Protein AF-A0A9D4B6S2-F1 (afdb_monomer_lite)

Organism: NCBI:txid74926

Radius of gyration: 37.37 Å; chains: 1; bounding box: 109×89×122 Å

Sequence (544 aa):
MQHHEAIVDVCVSFGFLEINGIESVPSNPCLALPSALLPACKPGSSASHSPSSLQILLPRRASCSQVSPHGRGPSKCLAHPIMGGGAVDTRHRSGDKRASRGLVSPHGRGPSKSLVNPIVVGGGGDTQTTVGRSRRPIPLPVSYDIPFGGGPSGSPARARLRAPRRVRRSALARGAGAGSAAPWRGAHGRVPTPSAGSQPPMAGIVPRAHSPGTDVFATPHSFFVVRSDVGCFLQASECHSPEAVEIRGLHPACRGGEHYVGDAAGSSICILRGDTFHRTTDLGAAPSPDALPLHPTCRGGDHYASWGGRFSVIFLARGVVLSVADLTTGAEAEEMPLEPASCHGLYYYARDATHLAFLGVDEQRGLYSQVFSSSGHQEVLPVHTDVASFLPGGLSLVHRGTFGAWECIKLIQNETDGPLPGSHEITRKVGRVEEKLANWTFSTTGSPAPADLSVALLQAQFSLPPAYGGLGLRTEQEEWEAVAEEGEELRIILQPRQKLYWWQYHLGLGNQPILFCRCLKVTRSPASPDNLPLPWSDSGDAGV

pLDDT: mean 70.81, std 30.26, range [23.72, 98.56]

Structure (mmCIF, N/CA/C/O backbone):
data_AF-A0A9D4B6S2-F1
#
_entry.id   AF-A0A9D4B6S2-F1
#
loop_
_atom_site.group_PDB
_atom_site.id
_atom_site.type_symbol
_atom_site.label_atom_id
_atom_site.label_alt_id
_atom_site.label_comp_id
_atom_site.label_asym_id
_atom_site.label_entity_id
_atom_site.label_seq_id
_atom_site.pdbx_PDB_ins_code
_atom_site.Cartn_x
_atom_site.Cartn_y
_atom_site.Cartn_z
_atom_site.occupancy
_atom_site.B_iso_or_equiv
_atom_site.auth_seq_id
_atom_site.auth_comp_id
_atom_site.auth_asym_id
_atom_site.auth_atom_id
_atom_site.pdbx_PDB_model_num
ATOM 1 N N . MET A 1 1 ? -44.907 -29.647 55.719 1.00 37.84 1 MET A N 1
ATOM 2 C CA . MET A 1 1 ? -45.233 -28.470 54.889 1.00 37.84 1 MET A CA 1
ATOM 3 C C . MET A 1 1 ? -44.452 -28.594 53.597 1.00 37.84 1 MET A C 1
ATOM 5 O O . MET A 1 1 ? -43.231 -28.578 53.651 1.00 37.84 1 MET A O 1
ATOM 9 N N . GLN A 1 2 ? -45.142 -28.820 52.482 1.00 32.69 2 GLN A N 1
ATOM 10 C CA . GLN A 1 2 ? -44.547 -28.766 51.147 1.00 32.69 2 GLN A CA 1
ATOM 11 C C . GLN A 1 2 ? -44.667 -27.330 50.638 1.00 32.69 2 GLN A C 1
ATOM 13 O O . GLN A 1 2 ? -45.738 -26.743 50.756 1.00 32.69 2 GLN A O 1
ATOM 18 N N . HIS A 1 3 ? -43.610 -26.805 50.029 1.00 33.19 3 HIS A N 1
ATOM 19 C CA . HIS A 1 3 ? -43.733 -25.743 49.039 1.00 33.19 3 HIS A CA 1
ATOM 20 C C . HIS A 1 3 ? -43.063 -26.237 47.762 1.00 33.19 3 HIS A C 1
ATOM 22 O O . HIS A 1 3 ? -41.887 -26.592 47.768 1.00 33.19 3 HIS A O 1
ATOM 28 N N . HIS A 1 4 ? -43.854 -26.326 46.694 1.00 29.25 4 HIS A N 1
ATOM 29 C CA . HIS A 1 4 ? -43.346 -26.496 45.341 1.00 29.25 4 HIS A CA 1
ATOM 30 C C . HIS A 1 4 ? -42.762 -25.159 44.880 1.00 29.25 4 HIS A C 1
ATOM 32 O O . HIS A 1 4 ? -43.460 -24.148 44.941 1.00 29.25 4 HIS A O 1
ATOM 38 N N . GLU A 1 5 ? -41.539 -25.167 44.357 1.00 28.03 5 GLU A N 1
ATOM 39 C CA . GLU A 1 5 ? -41.100 -24.131 43.423 1.00 28.03 5 GLU A CA 1
ATOM 40 C C . GLU A 1 5 ? -41.377 -24.618 41.999 1.00 28.03 5 GLU A C 1
ATOM 42 O O . GLU A 1 5 ? -41.060 -25.753 41.638 1.00 28.03 5 GLU A O 1
ATOM 47 N N . ALA A 1 6 ? -42.035 -23.770 41.212 1.00 29.30 6 ALA A N 1
ATOM 48 C CA . ALA A 1 6 ? -42.334 -24.038 39.816 1.00 29.30 6 ALA A CA 1
ATOM 49 C C . ALA A 1 6 ? -41.192 -23.524 38.933 1.00 29.30 6 ALA A C 1
ATOM 51 O O . ALA A 1 6 ? -40.732 -22.394 39.096 1.00 29.30 6 ALA A O 1
ATOM 52 N N . ILE A 1 7 ? -40.777 -24.340 37.966 1.00 25.59 7 ILE A N 1
ATOM 53 C CA . ILE A 1 7 ? -39.924 -23.893 36.864 1.00 25.59 7 ILE A CA 1
ATOM 54 C C . ILE A 1 7 ? -40.789 -23.017 35.952 1.00 25.59 7 ILE A C 1
ATOM 56 O O . ILE A 1 7 ? -41.864 -23.443 35.530 1.00 25.59 7 ILE A O 1
ATOM 60 N N . VAL A 1 8 ? -40.326 -21.802 35.659 1.00 26.19 8 VAL A N 1
ATOM 61 C CA . VAL A 1 8 ? -40.951 -20.904 34.681 1.00 26.19 8 VAL A CA 1
ATOM 62 C C . VAL A 1 8 ? -40.015 -20.783 33.486 1.00 26.19 8 VAL A C 1
ATOM 64 O O . VAL A 1 8 ? -38.975 -20.131 33.575 1.00 26.19 8 VAL A O 1
ATOM 67 N N . ASP A 1 9 ? -40.398 -21.400 32.369 1.00 23.72 9 ASP A N 1
ATOM 68 C CA . ASP A 1 9 ? -39.806 -21.103 31.066 1.00 23.72 9 ASP A CA 1
ATOM 69 C C . ASP A 1 9 ? -40.149 -19.665 30.658 1.00 23.72 9 ASP A C 1
ATOM 71 O O . ASP A 1 9 ? -41.306 -19.242 30.724 1.00 23.72 9 ASP A O 1
ATOM 75 N N . VAL A 1 10 ? -39.149 -18.914 30.196 1.00 24.95 10 VAL A N 1
ATOM 76 C CA . VAL A 1 10 ? -39.343 -17.570 29.636 1.00 24.95 10 VAL A CA 1
ATOM 77 C C . VAL A 1 10 ? -39.124 -17.628 28.129 1.00 24.95 10 VAL A C 1
ATOM 79 O O . VAL A 1 10 ? -37.996 -17.572 27.643 1.00 24.95 10 VAL A O 1
ATOM 82 N N . CYS A 1 11 ? -40.219 -17.714 27.373 1.00 24.47 11 CYS A N 1
ATOM 83 C CA . CYS A 1 11 ? -40.186 -17.522 25.927 1.00 24.47 11 CYS A CA 1
ATOM 84 C C . CYS A 1 11 ? -39.924 -16.049 25.583 1.00 24.47 11 CYS A C 1
ATOM 86 O O . CYS A 1 11 ? -40.685 -15.163 25.979 1.00 24.47 11 CYS A O 1
ATOM 88 N N . VAL A 1 12 ? -38.909 -15.789 24.757 1.00 25.97 12 VAL A N 1
ATOM 89 C CA . VAL A 1 12 ? -38.749 -14.489 24.091 1.00 25.97 12 VAL A CA 1
ATOM 90 C C . VAL A 1 12 ? -39.868 -14.339 23.060 1.00 25.97 12 VAL A C 1
ATOM 92 O O . VAL A 1 12 ? -39.903 -15.059 22.065 1.00 25.97 12 VAL A O 1
ATOM 95 N N . SER A 1 13 ? -40.791 -13.409 23.305 1.00 24.97 13 SER A N 1
ATOM 96 C CA . SER A 1 13 ? -41.918 -13.122 22.411 1.00 24.97 13 SER A CA 1
ATOM 97 C C . SER A 1 13 ? -41.713 -11.777 21.719 1.00 24.97 13 SER A C 1
ATOM 99 O O . SER A 1 13 ? -41.699 -10.739 22.378 1.00 24.97 13 SER A O 1
ATOM 101 N N . PHE A 1 14 ? -41.597 -11.780 20.389 1.00 27.41 14 PHE A N 1
ATOM 102 C CA . PHE A 1 14 ? -41.675 -10.558 19.586 1.00 27.41 14 PHE A CA 1
ATOM 103 C C . PHE A 1 14 ? -43.145 -10.207 19.334 1.00 27.41 14 PHE A C 1
ATOM 105 O O . PHE A 1 14 ? -43.805 -10.824 18.500 1.00 27.41 14 PHE A O 1
ATOM 112 N N . GLY A 1 15 ? -43.659 -9.214 20.060 1.00 24.38 15 GLY A N 1
ATOM 113 C CA . GLY A 1 15 ? -44.971 -8.626 19.794 1.00 24.38 15 GLY A CA 1
ATOM 114 C C . GLY A 1 15 ? -44.867 -7.498 18.770 1.00 24.38 15 GLY A C 1
ATOM 115 O O . GLY A 1 15 ? -44.284 -6.457 19.068 1.00 24.38 15 GLY A O 1
ATOM 116 N N . PHE A 1 16 ? -45.453 -7.682 17.586 1.00 27.98 16 PHE A N 1
ATOM 117 C CA . PHE A 1 16 ? -45.746 -6.567 16.682 1.00 27.98 16 PHE A CA 1
ATOM 118 C C . PHE A 1 16 ? -46.908 -5.743 17.245 1.00 27.98 16 PHE A C 1
ATOM 120 O O . PHE A 1 16 ? -47.916 -6.303 17.677 1.00 27.98 16 PHE A O 1
ATOM 127 N N . LEU A 1 17 ? -46.777 -4.416 17.216 1.00 25.72 17 LEU A N 1
ATOM 128 C CA . LEU A 1 17 ? -47.849 -3.498 17.587 1.00 25.72 17 LEU A CA 1
ATOM 129 C C . LEU A 1 17 ? -48.613 -3.081 16.320 1.00 25.72 17 LEU A C 1
ATOM 131 O O . LEU A 1 17 ? -48.134 -2.243 15.556 1.00 25.72 17 LEU A O 1
ATOM 135 N N . GLU A 1 18 ? -49.793 -3.656 16.087 1.00 27.17 18 GLU A N 1
ATOM 136 C CA . GLU A 1 18 ? -50.758 -3.072 15.148 1.00 27.17 18 GLU A CA 1
ATOM 137 C C . GLU A 1 18 ? -51.434 -1.855 15.793 1.00 27.17 18 GLU A C 1
ATOM 139 O O . GLU A 1 18 ? -51.903 -1.921 16.930 1.00 27.17 18 GLU A O 1
ATOM 144 N N . ILE A 1 19 ? -51.534 -0.755 15.046 1.00 31.78 19 ILE A N 1
ATOM 145 C CA . ILE A 1 19 ? -52.392 0.387 15.378 1.00 31.78 19 ILE A CA 1
ATOM 146 C C . ILE A 1 19 ? -53.408 0.531 14.243 1.00 31.78 19 ILE A C 1
ATOM 148 O O . ILE A 1 19 ? -53.025 0.721 13.090 1.00 31.78 19 ILE A O 1
ATOM 152 N N . ASN A 1 20 ? -54.696 0.444 14.579 1.00 29.77 20 ASN A N 1
ATOM 153 C CA . ASN A 1 20 ? -55.817 0.611 13.652 1.00 29.77 20 ASN A CA 1
ATOM 154 C C . ASN A 1 20 ? -56.599 1.906 13.941 1.00 29.77 20 ASN A C 1
ATOM 156 O O . ASN A 1 20 ? -56.817 2.264 15.097 1.00 29.77 20 ASN A O 1
ATOM 160 N N . GLY A 1 21 ? -57.060 2.555 12.868 1.00 26.78 21 GLY A N 1
ATOM 161 C CA . GLY A 1 21 ? -57.894 3.768 12.831 1.00 26.78 21 GLY A CA 1
ATOM 162 C C . GLY A 1 21 ? -57.764 4.396 11.434 1.00 26.78 21 GLY A C 1
ATOM 163 O O . GLY A 1 21 ? -56.692 4.892 11.114 1.00 26.78 21 GLY A O 1
ATOM 164 N N . ILE A 1 22 ? -58.694 4.236 10.478 1.00 29.75 22 ILE A N 1
ATOM 165 C CA . ILE A 1 22 ? -60.089 4.742 10.445 1.00 29.75 22 ILE A CA 1
ATOM 166 C C . ILE A 1 22 ? -60.079 6.264 10.703 1.00 29.75 22 ILE A C 1
ATOM 168 O O . ILE A 1 22 ? -59.666 6.673 11.779 1.00 29.75 22 ILE A O 1
ATOM 172 N N . GLU A 1 23 ? -60.460 7.179 9.805 1.00 27.64 23 GLU A N 1
ATOM 173 C CA . GLU A 1 23 ? -61.303 7.159 8.583 1.00 27.64 23 GLU A CA 1
ATOM 174 C C . GLU A 1 23 ? -60.617 8.026 7.467 1.00 27.64 23 GLU A C 1
ATOM 176 O O . GLU A 1 23 ? -59.539 8.556 7.717 1.00 27.64 23 GLU A O 1
ATOM 181 N N . SER A 1 24 ? -61.074 8.261 6.222 1.00 27.17 24 SER A N 1
ATOM 182 C CA . SER A 1 24 ? -62.356 8.059 5.510 1.00 27.17 24 SER A CA 1
ATOM 183 C C . SER A 1 24 ? -62.161 7.947 3.970 1.00 27.17 24 SER A C 1
ATOM 185 O O . SER A 1 24 ? -61.054 7.695 3.499 1.00 27.17 24 SER A O 1
ATOM 187 N N . VAL A 1 25 ? -63.236 8.096 3.176 1.00 33.12 25 VAL A N 1
ATOM 188 C CA . VAL A 1 25 ? -63.289 8.002 1.695 1.00 33.12 25 VAL A CA 1
ATOM 189 C C . VAL A 1 25 ? -64.150 9.153 1.137 1.00 33.12 25 VAL A C 1
ATOM 191 O O . VAL A 1 25 ? -65.112 9.545 1.797 1.00 33.12 25 VAL A O 1
ATOM 194 N N . PRO A 1 26 ? -63.876 9.671 -0.082 1.00 41.72 26 PRO A N 1
ATOM 195 C CA . PRO A 1 26 ? -64.962 9.711 -1.077 1.00 41.72 26 PRO A CA 1
ATOM 196 C C . PRO A 1 26 ? -64.554 9.385 -2.541 1.00 41.72 26 PRO A C 1
ATOM 198 O O . PRO A 1 26 ? -63.844 10.133 -3.200 1.00 41.72 26 PRO A O 1
ATOM 201 N N . SER A 1 27 ? -65.125 8.285 -3.054 1.00 28.03 27 SER A N 1
ATOM 202 C CA . SER A 1 27 ? -65.805 8.124 -4.364 1.00 28.03 27 SER A CA 1
ATOM 203 C C . SER A 1 27 ? -65.168 8.520 -5.730 1.00 28.03 27 SER A C 1
ATOM 205 O O . SER A 1 27 ? -65.220 9.685 -6.108 1.00 28.03 27 SER A O 1
ATOM 207 N N . ASN A 1 28 ? -64.918 7.481 -6.559 1.00 26.98 28 ASN A N 1
ATOM 208 C CA . ASN A 1 28 ? -65.417 7.274 -7.955 1.00 26.98 28 ASN A CA 1
ATOM 209 C C . ASN A 1 28 ? -64.954 8.164 -9.154 1.00 26.98 28 ASN A C 1
ATOM 211 O O . ASN A 1 28 ? -64.612 9.323 -8.954 1.00 26.98 28 ASN A O 1
ATOM 215 N N . PRO A 1 29 ? -65.137 7.726 -10.438 1.00 50.59 29 PRO A N 1
ATOM 216 C CA . PRO A 1 29 ? -65.170 6.350 -11.007 1.00 50.59 29 PRO A CA 1
ATOM 217 C C . PRO A 1 29 ? -64.520 6.176 -12.431 1.00 50.59 29 PRO A C 1
ATOM 219 O O . PRO A 1 29 ? -64.102 7.145 -13.056 1.00 50.59 29 PRO A O 1
ATOM 222 N N . CYS A 1 30 ? -64.604 4.948 -12.995 1.00 26.78 30 CYS A N 1
ATOM 223 C CA . CYS A 1 30 ? -64.436 4.557 -14.429 1.00 26.78 30 CYS A CA 1
ATOM 224 C C . CYS A 1 30 ? -62.981 4.558 -15.001 1.00 26.78 30 CYS A C 1
ATOM 226 O O . CYS A 1 30 ? -62.144 5.309 -14.526 1.00 26.78 30 CYS A O 1
ATOM 228 N N . LEU A 1 31 ? -62.550 3.731 -15.981 1.00 30.23 31 LEU A N 1
ATOM 229 C CA . LEU A 1 31 ? -63.211 3.010 -17.097 1.00 30.23 31 LEU A CA 1
ATOM 230 C C . LEU A 1 31 ? -62.574 1.626 -17.455 1.00 30.23 31 LEU A C 1
ATOM 232 O O . LEU A 1 31 ? -61.366 1.460 -17.381 1.00 30.23 31 LEU A O 1
ATOM 236 N N . ALA A 1 32 ? -63.425 0.722 -17.972 1.00 28.61 32 ALA A N 1
ATOM 237 C CA . ALA A 1 32 ? -63.265 -0.239 -19.097 1.00 28.61 32 ALA A CA 1
ATOM 238 C C . ALA A 1 32 ? -62.102 -1.278 -19.242 1.00 28.61 32 ALA A C 1
ATOM 240 O O . ALA A 1 32 ? -60.923 -0.958 -19.335 1.00 28.61 32 ALA A O 1
ATOM 241 N N . LEU A 1 33 ? -62.529 -2.537 -19.466 1.00 28.83 33 LEU A N 1
ATOM 242 C CA . LEU A 1 33 ? -61.849 -3.689 -20.118 1.00 28.83 33 LEU A CA 1
ATOM 243 C C . LEU A 1 33 ? -61.839 -3.552 -21.671 1.00 28.83 33 LEU A C 1
ATOM 245 O O . LEU A 1 33 ? -62.659 -2.778 -22.172 1.00 28.83 33 LEU A O 1
ATOM 249 N N . PRO A 1 34 ? -60.968 -4.253 -22.454 1.00 48.25 34 PRO A N 1
ATOM 250 C CA . PRO A 1 34 ? -61.076 -5.698 -22.824 1.00 48.25 34 PRO A CA 1
ATOM 251 C C . PRO A 1 34 ? -59.733 -6.484 -22.701 1.00 48.25 34 PRO A C 1
ATOM 253 O O . PRO A 1 34 ? -58.671 -5.891 -22.805 1.00 48.25 34 PRO A O 1
ATOM 256 N N . SER A 1 35 ? -59.654 -7.771 -22.313 1.00 30.89 35 SER A N 1
ATOM 257 C CA . SER A 1 35 ? -60.125 -9.058 -22.903 1.00 30.89 35 SER A CA 1
ATOM 258 C C . SER A 1 35 ? -59.285 -9.656 -24.060 1.00 30.89 35 SER A C 1
ATOM 260 O O . SER A 1 35 ? -58.989 -8.955 -25.019 1.00 30.89 35 SER A O 1
ATOM 262 N N . ALA A 1 36 ? -59.053 -10.989 -23.987 1.00 30.89 36 ALA A N 1
ATOM 263 C CA . ALA A 1 36 ? -58.409 -11.915 -24.962 1.00 30.89 36 ALA A CA 1
ATOM 264 C C . ALA A 1 36 ? -56.855 -11.843 -25.102 1.00 30.89 36 ALA A C 1
ATOM 266 O O . ALA A 1 36 ? -56.299 -10.757 -25.064 1.00 30.89 36 ALA A O 1
ATOM 267 N N . LEU A 1 37 ? -56.062 -12.932 -25.248 1.00 30.19 37 LEU A N 1
ATOM 268 C CA . LEU A 1 37 ? -56.302 -14.378 -25.505 1.00 30.19 37 LEU A CA 1
ATOM 269 C C . LEU A 1 37 ? -55.210 -15.298 -24.864 1.00 30.19 37 LEU A C 1
ATOM 271 O O . LEU A 1 37 ? -54.102 -14.856 -24.578 1.00 30.19 37 LEU A O 1
ATOM 275 N N . LEU A 1 38 ? -55.531 -16.592 -24.690 1.00 31.30 38 LEU A N 1
ATOM 276 C CA . LEU A 1 38 ? -54.646 -17.740 -24.338 1.00 31.30 38 LEU A CA 1
ATOM 277 C C . LEU A 1 38 ? -53.956 -18.326 -25.610 1.00 31.30 38 LEU A C 1
ATOM 279 O O . LEU A 1 38 ? -54.452 -17.996 -26.690 1.00 31.30 38 LEU A O 1
ATOM 283 N N . PRO A 1 39 ? -52.864 -19.150 -25.577 1.00 45.94 39 PRO A N 1
ATOM 284 C CA . PRO A 1 39 ? -52.645 -20.394 -24.786 1.00 45.94 39 PRO A CA 1
ATOM 285 C C . PRO A 1 39 ? -51.301 -20.449 -24.007 1.00 45.94 39 PRO A C 1
ATOM 287 O O . PRO A 1 39 ? -50.350 -19.759 -24.341 1.00 45.94 39 PRO A O 1
ATOM 290 N N . ALA A 1 40 ? -51.140 -21.145 -22.874 1.00 31.62 40 ALA A N 1
ATOM 291 C CA . ALA A 1 40 ? -51.386 -22.556 -22.525 1.00 31.62 40 ALA A CA 1
ATOM 292 C C . ALA A 1 40 ? -50.331 -23.562 -23.053 1.00 31.62 40 ALA A C 1
ATOM 294 O O . ALA A 1 40 ? -50.468 -24.108 -24.141 1.00 31.62 40 ALA A O 1
ATOM 295 N N . CYS A 1 41 ? -49.347 -23.883 -22.200 1.00 26.17 41 CYS A N 1
ATOM 296 C CA . CYS A 1 41 ? -48.640 -25.171 -22.154 1.00 26.17 41 CYS A CA 1
ATOM 297 C C . CYS A 1 41 ? -48.249 -25.474 -20.690 1.00 26.17 41 CYS A C 1
ATOM 299 O O . CYS A 1 41 ? -47.885 -24.563 -19.946 1.00 26.17 41 CYS A O 1
ATOM 301 N N . LYS A 1 42 ? -48.380 -26.735 -20.257 1.00 34.28 42 LYS A N 1
ATOM 302 C CA . LYS A 1 42 ? -48.146 -27.214 -18.874 1.00 34.28 42 LYS A CA 1
ATOM 303 C C . LYS A 1 42 ? -47.109 -28.370 -18.866 1.00 34.28 42 LYS A C 1
ATOM 305 O O . LYS A 1 42 ? -46.672 -28.763 -19.944 1.00 34.28 42 LYS A O 1
ATOM 310 N N . PRO A 1 43 ? -46.623 -28.842 -17.697 1.00 47.03 43 PRO A N 1
ATOM 311 C CA . PRO A 1 43 ? -45.202 -29.160 -17.532 1.00 47.03 43 PRO A CA 1
ATOM 312 C C . PRO A 1 43 ? -44.869 -30.660 -17.525 1.00 47.03 43 PRO A C 1
ATOM 314 O O . PRO A 1 43 ? -45.747 -31.503 -17.354 1.00 47.03 43 PRO A O 1
ATOM 317 N N . GLY A 1 44 ? -43.568 -30.963 -17.582 1.00 28.94 44 GLY A N 1
ATOM 318 C CA . GLY A 1 44 ? -43.001 -32.260 -17.209 1.00 28.94 44 GLY A CA 1
ATOM 319 C C . GLY A 1 44 ? -42.074 -32.140 -15.995 1.00 28.94 44 GLY A C 1
ATOM 320 O O . GLY A 1 44 ? -41.130 -31.354 -16.008 1.00 28.94 44 GLY A O 1
ATOM 321 N N . SER A 1 45 ? -42.344 -32.926 -14.952 1.00 31.66 45 SER A N 1
ATOM 322 C CA . SER A 1 45 ? -41.351 -33.332 -13.944 1.00 31.66 45 SER A CA 1
ATOM 323 C C . SER A 1 45 ? -40.486 -34.480 -14.525 1.00 31.66 45 SER A C 1
ATOM 325 O O . SER A 1 45 ? -40.750 -34.916 -15.641 1.00 31.66 45 SER A O 1
ATOM 327 N N . SER A 1 46 ? -39.454 -35.057 -13.901 1.00 30.97 46 SER A N 1
ATOM 328 C CA . SER A 1 46 ? -39.020 -35.165 -12.492 1.00 30.97 46 SER A CA 1
ATOM 329 C C . SER A 1 46 ? -37.620 -35.817 -12.439 1.00 30.97 46 SER A C 1
ATOM 331 O O . SER A 1 46 ? -37.213 -36.407 -13.431 1.00 30.97 46 SER A O 1
ATOM 333 N N . ALA A 1 47 ? -36.995 -35.847 -11.248 1.00 29.39 47 ALA A N 1
ATOM 334 C CA . ALA A 1 47 ? -36.052 -36.891 -10.779 1.00 29.39 47 ALA A CA 1
ATOM 335 C C . ALA A 1 47 ? -34.710 -37.045 -11.554 1.00 29.39 47 ALA A C 1
ATOM 337 O O . ALA A 1 47 ? -34.668 -37.492 -12.689 1.00 29.39 47 ALA A O 1
ATOM 338 N N . SER A 1 48 ? -33.570 -36.578 -11.029 1.00 30.89 48 SER A N 1
ATOM 339 C CA . SER A 1 48 ? -32.742 -37.141 -9.933 1.00 30.89 48 SER A CA 1
ATOM 340 C C . SER A 1 48 ? -31.740 -38.222 -10.370 1.00 30.89 48 SER A C 1
ATOM 342 O O . SER A 1 48 ? -32.168 -39.301 -10.756 1.00 30.89 48 SER A O 1
ATOM 344 N N . HIS A 1 49 ? -30.439 -37.958 -10.176 1.00 30.42 49 HIS A N 1
ATOM 345 C CA . HIS A 1 49 ? -29.394 -38.856 -9.633 1.00 30.42 49 HIS A CA 1
ATOM 346 C C . HIS A 1 49 ? -27.986 -38.342 -10.005 1.00 30.42 49 HIS A C 1
ATOM 348 O O . HIS A 1 49 ? -27.569 -38.402 -11.157 1.00 30.42 49 HIS A O 1
ATOM 354 N N . SER A 1 50 ? -27.241 -37.899 -8.993 1.00 30.22 50 SER A N 1
ATOM 355 C CA . SER A 1 50 ? -25.775 -38.052 -8.916 1.00 30.22 50 SER A CA 1
ATOM 356 C C . SER A 1 50 ? -25.510 -39.438 -8.277 1.00 30.22 50 SER A C 1
ATOM 358 O O . SER A 1 50 ? -26.408 -39.894 -7.560 1.00 30.22 50 SER A O 1
ATOM 360 N N . PRO A 1 51 ? -24.355 -40.128 -8.457 1.00 41.09 51 PRO A N 1
ATOM 361 C CA . PRO A 1 51 ? -23.028 -39.564 -8.166 1.00 41.09 51 PRO A CA 1
ATOM 362 C C . PRO A 1 51 ? -21.848 -40.093 -9.027 1.00 41.09 51 PRO A C 1
ATOM 364 O O . PRO A 1 51 ? -22.030 -40.819 -9.998 1.00 41.09 51 PRO A O 1
ATOM 367 N N . SER A 1 52 ? -20.634 -39.758 -8.562 1.00 26.36 52 SER A N 1
ATOM 368 C CA . SER A 1 52 ? -19.348 -40.448 -8.791 1.00 26.36 52 SER A CA 1
ATOM 369 C C . SER A 1 52 ? -18.423 -39.921 -9.895 1.00 26.36 52 SER A C 1
ATOM 371 O O . SER A 1 52 ? -18.423 -40.371 -11.034 1.00 26.36 52 SER A O 1
ATOM 373 N N . SER A 1 53 ? -17.541 -39.017 -9.460 1.00 27.27 53 SER A N 1
ATOM 374 C CA . SER A 1 53 ? -16.076 -39.119 -9.564 1.00 2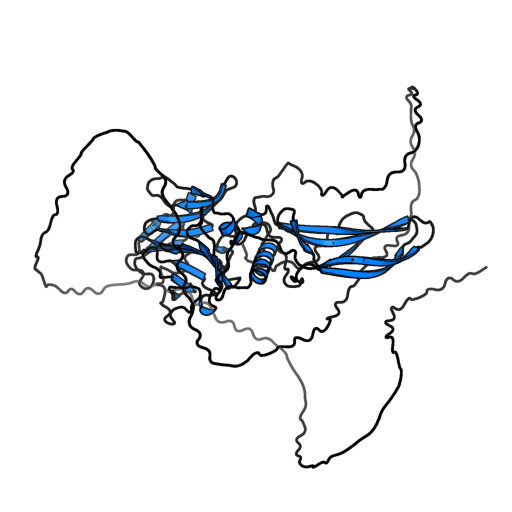7.27 53 SER A CA 1
ATOM 375 C C . SER A 1 53 ? -15.476 -40.038 -10.637 1.00 27.27 53 SER A C 1
ATOM 377 O O . SER A 1 53 ? -15.510 -41.261 -10.509 1.00 27.27 53 SER A O 1
ATOM 379 N N . LEU A 1 54 ? -14.731 -39.442 -11.573 1.00 24.94 54 LEU A N 1
ATOM 380 C CA . LEU A 1 54 ? -13.692 -40.133 -12.339 1.00 24.94 54 LEU A CA 1
ATOM 381 C C . LEU A 1 54 ? -12.451 -39.238 -12.455 1.00 24.94 54 LEU A C 1
ATOM 383 O O . LEU A 1 54 ? -12.484 -38.175 -13.070 1.00 24.94 54 LEU A O 1
ATOM 387 N N . GLN A 1 55 ? -11.358 -39.666 -11.821 1.00 26.48 55 GLN A N 1
ATOM 388 C CA . GLN A 1 55 ? -10.044 -39.043 -11.964 1.00 26.48 55 GLN A CA 1
ATOM 389 C C . GLN A 1 55 ? -9.475 -39.377 -13.347 1.00 26.48 55 GLN A C 1
ATOM 391 O O . GLN A 1 55 ? -9.432 -40.548 -13.722 1.00 26.48 55 GLN A O 1
ATOM 396 N N . ILE A 1 56 ? -8.968 -38.378 -14.072 1.00 26.06 56 ILE A N 1
ATOM 397 C CA . ILE A 1 56 ? -8.161 -38.601 -15.278 1.00 26.06 56 ILE A CA 1
ATOM 398 C C . ILE A 1 56 ? -6.711 -38.234 -14.965 1.00 26.06 56 ILE A C 1
ATOM 400 O O . ILE A 1 56 ? -6.321 -37.069 -14.953 1.00 26.06 56 ILE A O 1
ATOM 404 N N . LEU A 1 57 ? -5.914 -39.270 -14.712 1.00 24.39 57 LEU A N 1
ATOM 405 C CA . LEU A 1 57 ? -4.457 -39.219 -14.770 1.00 24.39 57 LEU A CA 1
ATOM 406 C C . LEU A 1 57 ? -4.019 -39.172 -16.239 1.00 24.39 57 LEU A C 1
ATOM 408 O O . LEU A 1 57 ? -4.347 -40.077 -17.005 1.00 24.39 57 LEU A O 1
ATOM 412 N N . LEU A 1 58 ? -3.207 -38.180 -16.610 1.00 26.05 58 LEU A N 1
ATOM 413 C CA . LEU A 1 58 ? -2.369 -38.238 -17.811 1.00 26.05 58 LEU A CA 1
ATOM 414 C C . LEU A 1 58 ? -0.904 -37.928 -17.454 1.00 26.05 58 LEU A C 1
ATOM 416 O O . LEU A 1 58 ? -0.647 -37.234 -16.468 1.00 26.05 58 LEU A O 1
ATOM 420 N N . PRO A 1 59 ? 0.072 -38.526 -18.164 1.00 29.23 59 PRO A N 1
ATOM 421 C CA . PRO A 1 59 ? 1.345 -38.862 -17.537 1.00 29.23 59 PRO A CA 1
ATOM 422 C C . PRO A 1 59 ? 2.474 -37.862 -17.798 1.00 29.23 59 PRO A C 1
ATOM 424 O O . PRO A 1 59 ? 2.563 -37.225 -18.848 1.00 29.23 59 PRO A O 1
ATOM 427 N N . ARG A 1 60 ? 3.437 -37.862 -16.869 1.00 26.70 60 ARG A N 1
ATOM 428 C CA . ARG A 1 60 ? 4.807 -37.380 -17.091 1.00 26.70 60 ARG A CA 1
ATOM 429 C C . ARG A 1 60 ? 5.384 -37.971 -18.386 1.00 26.70 60 ARG A C 1
ATOM 431 O O . ARG A 1 60 ? 5.346 -39.188 -18.572 1.00 26.70 60 ARG A O 1
ATOM 438 N N . ARG A 1 61 ? 6.053 -37.148 -19.198 1.00 26.59 61 ARG A N 1
ATOM 439 C CA . ARG A 1 61 ? 7.107 -37.616 -20.111 1.00 26.59 61 ARG A CA 1
ATOM 440 C C . ARG A 1 61 ? 8.448 -37.036 -19.689 1.00 26.59 61 ARG A C 1
ATOM 442 O O . ARG A 1 61 ? 8.564 -35.842 -19.437 1.00 26.59 61 ARG A O 1
ATOM 449 N N . ALA A 1 62 ? 9.426 -37.926 -19.574 1.00 27.16 62 ALA A N 1
ATOM 450 C CA . ALA A 1 62 ? 10.795 -37.597 -19.222 1.00 27.16 62 ALA A CA 1
ATOM 451 C C . ALA A 1 62 ? 11.608 -37.169 -20.453 1.00 27.16 62 ALA A C 1
ATOM 453 O O . ALA A 1 62 ? 11.203 -37.354 -21.601 1.00 27.16 62 ALA A O 1
ATOM 454 N N . SER A 1 63 ? 12.776 -36.614 -20.155 1.00 27.09 63 SER A N 1
ATOM 455 C CA . SER A 1 63 ? 13.853 -36.260 -21.070 1.00 27.09 63 SER A CA 1
ATOM 456 C C . SER A 1 63 ? 14.279 -37.389 -22.016 1.00 27.09 63 SER A C 1
ATOM 458 O O . SER A 1 63 ? 14.334 -38.558 -21.640 1.00 27.09 63 SER A O 1
ATOM 460 N N . CYS A 1 64 ? 14.736 -37.000 -23.209 1.00 25.83 64 CYS A N 1
ATOM 461 C CA . CYS A 1 64 ? 15.750 -37.749 -23.945 1.00 25.83 64 CYS A CA 1
ATOM 462 C C . CYS A 1 64 ? 16.746 -36.770 -24.575 1.00 25.83 64 CYS A C 1
ATOM 464 O O . CYS A 1 64 ? 16.365 -35.863 -25.310 1.00 25.83 64 CYS A O 1
ATOM 466 N N . SER A 1 65 ? 18.025 -36.967 -24.273 1.00 27.95 65 SER A N 1
ATOM 467 C CA . SER A 1 65 ? 19.156 -36.186 -24.770 1.00 27.95 65 SER A CA 1
ATOM 468 C C . SER A 1 65 ? 19.975 -37.003 -25.772 1.00 27.95 65 SER A C 1
ATOM 470 O O . SER A 1 65 ? 20.507 -38.045 -25.393 1.00 27.95 65 SER A O 1
ATOM 472 N N . GLN A 1 66 ? 20.141 -36.508 -27.001 1.00 28.95 66 GLN A N 1
ATOM 473 C CA . GLN A 1 66 ? 21.219 -36.863 -27.943 1.00 28.95 66 GLN A CA 1
ATOM 474 C C . GLN A 1 66 ? 21.553 -35.580 -28.732 1.00 28.95 66 GLN A C 1
ATOM 476 O O . GLN A 1 66 ? 20.649 -34.938 -29.253 1.00 28.95 66 GLN A O 1
ATOM 481 N N . VAL A 1 67 ? 22.739 -34.982 -28.580 1.00 29.73 67 VAL A N 1
ATOM 482 C CA . VAL A 1 67 ? 24.042 -35.348 -29.180 1.00 29.73 67 VAL A CA 1
ATOM 483 C C . VAL A 1 67 ? 24.089 -35.085 -30.699 1.00 29.73 67 VAL A C 1
ATOM 485 O O . VAL A 1 67 ? 23.383 -35.699 -31.487 1.00 29.73 67 VAL A O 1
ATOM 488 N N . SER A 1 68 ? 24.958 -34.131 -31.057 1.00 32.19 68 SER A N 1
ATOM 489 C CA . SER A 1 68 ? 25.349 -33.663 -32.405 1.00 32.19 68 SER A CA 1
ATOM 490 C C . SER A 1 68 ? 26.077 -34.765 -33.224 1.00 32.19 68 SER A C 1
ATOM 492 O O . SER A 1 68 ? 26.476 -35.749 -32.597 1.00 32.19 68 SER A O 1
ATOM 494 N N . PRO A 1 69 ? 26.345 -34.643 -34.558 1.00 47.06 69 PRO A N 1
ATOM 495 C CA . PRO A 1 69 ? 27.233 -33.578 -35.067 1.00 47.06 69 PRO A CA 1
ATOM 496 C C . PRO A 1 69 ? 27.082 -33.083 -36.535 1.00 47.06 69 PRO A C 1
ATOM 498 O O . PRO A 1 69 ? 26.488 -33.712 -37.399 1.00 47.06 69 PRO A O 1
ATOM 501 N N . HIS A 1 70 ? 27.800 -31.982 -36.800 1.00 31.25 70 HIS A N 1
ATOM 502 C CA . HIS A 1 70 ? 28.431 -31.565 -38.069 1.00 31.25 70 HIS A CA 1
ATOM 503 C C . HIS A 1 70 ? 27.607 -31.332 -39.355 1.00 31.25 70 HIS A C 1
ATOM 505 O O . HIS A 1 70 ? 27.271 -32.249 -40.095 1.00 31.25 70 HIS A O 1
ATOM 511 N N . GLY A 1 71 ? 27.583 -30.057 -39.769 1.00 30.17 71 GLY A N 1
ATOM 512 C CA . GLY A 1 71 ? 27.563 -29.639 -41.175 1.00 30.17 71 GLY A CA 1
ATOM 513 C C . GLY A 1 71 ? 28.506 -28.447 -41.392 1.00 30.17 71 GLY A C 1
ATOM 514 O O . GLY A 1 71 ? 28.232 -27.355 -40.906 1.00 30.17 71 GLY A O 1
ATOM 515 N N . ARG A 1 72 ? 29.640 -28.644 -42.083 1.00 33.53 72 ARG A N 1
ATOM 516 C CA . ARG A 1 72 ? 30.528 -27.547 -42.525 1.00 33.53 72 ARG A CA 1
ATOM 517 C C . ARG A 1 72 ? 30.138 -27.117 -43.941 1.00 33.53 72 ARG A C 1
ATOM 519 O O . ARG A 1 72 ? 30.011 -27.973 -44.808 1.00 33.53 72 ARG A O 1
ATOM 526 N N . GLY A 1 73 ? 30.076 -25.812 -44.198 1.00 27.73 73 GLY A N 1
ATOM 527 C CA . GLY A 1 73 ? 29.940 -25.250 -45.545 1.00 27.73 73 GLY A CA 1
ATOM 528 C C . GLY A 1 73 ? 30.376 -23.779 -45.564 1.00 27.73 73 GLY A C 1
ATOM 529 O O . GLY A 1 73 ? 29.767 -22.986 -44.851 1.00 27.73 73 GLY A O 1
ATOM 530 N N . PRO A 1 74 ? 31.443 -23.399 -46.291 1.00 44.25 74 PRO A N 1
ATOM 531 C CA . PRO A 1 74 ? 31.937 -22.025 -46.314 1.00 44.25 74 PRO A CA 1
ATOM 532 C C . PRO A 1 74 ? 31.362 -21.225 -47.490 1.00 44.25 74 PRO A C 1
ATOM 534 O O . PRO A 1 74 ? 31.194 -21.768 -48.579 1.00 44.25 74 PRO A O 1
ATOM 537 N N . SER A 1 75 ? 31.219 -19.911 -47.314 1.00 33.94 75 SER A N 1
ATOM 538 C CA . SER A 1 75 ? 31.180 -18.955 -48.428 1.00 33.94 75 SER A CA 1
ATOM 539 C C . SER A 1 75 ? 32.023 -17.726 -48.102 1.00 33.94 75 SER A C 1
ATOM 541 O O . SER A 1 75 ? 32.098 -17.284 -46.957 1.00 33.94 75 SER A O 1
ATOM 543 N N . LYS A 1 76 ? 32.726 -17.231 -49.120 1.00 31.91 76 LYS A N 1
ATOM 544 C CA . LYS A 1 76 ? 33.791 -16.226 -49.037 1.00 31.91 76 LYS A CA 1
ATOM 545 C C . LYS A 1 76 ? 33.379 -14.924 -49.729 1.00 31.91 76 LYS A C 1
ATOM 547 O O . LYS A 1 76 ? 32.670 -14.968 -50.724 1.00 31.91 76 LYS A O 1
ATOM 552 N N . CYS A 1 77 ? 34.005 -13.835 -49.280 1.00 28.52 77 CYS A N 1
ATOM 553 C CA . CYS A 1 77 ? 34.306 -12.612 -50.037 1.00 28.52 77 CYS A CA 1
ATOM 554 C C . CYS A 1 77 ? 33.139 -11.749 -50.555 1.00 28.52 77 CYS A C 1
ATOM 556 O O . CYS A 1 77 ? 32.525 -12.053 -51.569 1.00 28.52 77 CYS A O 1
ATOM 558 N N . LEU A 1 78 ? 33.049 -10.536 -50.006 1.00 29.33 78 LEU A N 1
ATOM 559 C CA . LEU A 1 78 ? 33.319 -9.300 -50.759 1.00 29.33 78 LEU A CA 1
ATOM 560 C C . LEU A 1 78 ? 33.813 -8.216 -49.780 1.00 29.33 78 LEU A C 1
ATOM 562 O O . LEU A 1 78 ? 33.534 -8.307 -48.586 1.00 29.33 78 LEU A O 1
ATOM 566 N N . ALA A 1 79 ? 34.626 -7.263 -50.246 1.00 30.00 79 ALA A N 1
ATOM 567 C CA . ALA A 1 79 ? 35.389 -6.366 -49.371 1.00 30.00 79 ALA A CA 1
ATOM 568 C C . ALA A 1 79 ? 35.532 -4.934 -49.923 1.00 30.00 79 ALA A C 1
ATOM 570 O O . ALA A 1 79 ? 35.706 -4.763 -51.127 1.00 30.00 79 ALA A O 1
ATOM 571 N N . HIS A 1 80 ? 35.602 -3.969 -48.989 1.00 31.66 80 HIS A N 1
ATOM 572 C CA . HIS A 1 80 ? 36.053 -2.565 -49.127 1.00 31.66 80 HIS A CA 1
ATOM 573 C C . HIS A 1 80 ? 35.190 -1.587 -49.958 1.00 31.66 80 HIS A C 1
ATOM 575 O O . HIS A 1 80 ? 34.380 -2.038 -50.765 1.00 31.66 80 HIS A O 1
ATOM 581 N N . PRO A 1 81 ? 35.363 -0.247 -49.790 1.00 47.09 81 PRO A N 1
ATOM 582 C CA . PRO A 1 81 ? 36.274 0.513 -48.893 1.00 47.09 81 PRO A CA 1
ATOM 583 C C . PRO A 1 81 ? 35.535 1.351 -47.807 1.00 47.09 81 PRO A C 1
ATOM 585 O O . PRO A 1 81 ? 34.359 1.651 -47.948 1.00 47.09 81 PRO A O 1
ATOM 588 N N . ILE A 1 82 ? 36.083 1.606 -46.608 1.00 34.88 82 ILE A N 1
ATOM 589 C CA . ILE A 1 82 ? 37.070 2.653 -46.222 1.00 34.88 82 ILE A CA 1
ATOM 590 C C . ILE A 1 82 ? 36.727 4.072 -46.722 1.00 34.88 82 ILE A C 1
ATOM 592 O O . ILE A 1 82 ? 36.863 4.327 -47.913 1.00 34.88 82 ILE A O 1
ATOM 596 N N . MET A 1 83 ? 36.431 5.006 -45.799 1.00 32.69 83 MET A N 1
ATOM 597 C CA . MET A 1 83 ? 36.667 6.465 -45.920 1.00 32.69 83 MET A CA 1
ATOM 598 C C . MET A 1 83 ? 36.414 7.199 -44.579 1.00 32.69 83 MET A C 1
ATOM 600 O O . MET A 1 83 ? 35.342 7.037 -44.013 1.00 32.69 83 MET A O 1
ATOM 604 N N . GLY A 1 84 ? 37.367 8.036 -44.128 1.00 29.12 84 GLY A N 1
ATOM 605 C CA . GLY A 1 84 ? 37.218 9.061 -43.063 1.00 29.12 84 GLY A CA 1
ATOM 606 C C . GLY A 1 84 ? 37.036 8.563 -41.608 1.00 29.12 84 GLY A C 1
ATOM 607 O O . GLY A 1 84 ? 36.144 7.782 -41.327 1.00 29.12 84 GLY A O 1
ATOM 608 N N . GLY A 1 85 ? 37.800 8.976 -40.589 1.00 29.58 85 GLY A N 1
ATOM 609 C CA . GLY A 1 85 ? 38.874 9.976 -40.527 1.00 29.58 85 GLY A CA 1
ATOM 610 C C . GLY A 1 85 ? 38.409 11.318 -39.948 1.00 29.58 85 GLY A C 1
ATOM 611 O O . GLY A 1 85 ? 38.152 12.245 -40.707 1.00 29.58 85 GLY A O 1
ATOM 612 N N . GLY A 1 86 ? 38.329 11.431 -38.617 1.00 30.09 86 GLY A N 1
ATOM 613 C CA . GLY A 1 86 ? 37.924 12.663 -37.929 1.00 30.09 86 GLY A CA 1
ATOM 614 C C . GLY A 1 86 ? 38.242 12.642 -36.432 1.00 30.09 86 GLY A C 1
ATOM 615 O O . GLY A 1 86 ? 37.400 12.266 -35.625 1.00 30.09 86 GLY A O 1
ATOM 616 N N . ALA A 1 87 ? 39.461 13.039 -36.064 1.00 31.36 87 ALA A N 1
ATOM 617 C CA . ALA A 1 87 ? 39.840 13.277 -34.671 1.00 31.36 87 ALA A CA 1
ATOM 618 C C . ALA A 1 87 ? 39.521 14.729 -34.279 1.00 31.36 87 ALA A C 1
ATOM 620 O O . ALA A 1 87 ? 39.821 15.645 -35.045 1.00 31.36 87 ALA A O 1
ATOM 621 N N . VAL A 1 88 ? 38.965 14.946 -33.084 1.00 38.12 88 VAL A N 1
ATOM 622 C CA . VAL A 1 88 ? 38.754 16.285 -32.510 1.00 38.12 88 VAL A CA 1
ATOM 623 C C . VAL A 1 88 ? 39.570 16.414 -31.224 1.00 38.12 88 VAL A C 1
ATOM 625 O O . VAL A 1 88 ? 39.373 15.665 -30.272 1.00 38.12 88 VAL A O 1
ATOM 628 N N . ASP A 1 89 ? 40.511 17.359 -31.233 1.00 31.23 89 ASP A N 1
ATOM 629 C CA . ASP A 1 89 ? 41.434 17.690 -30.140 1.00 31.23 89 ASP A CA 1
ATOM 630 C C . ASP A 1 89 ? 40.764 18.684 -29.171 1.00 31.23 89 ASP A C 1
ATOM 632 O O . ASP A 1 89 ? 40.552 19.847 -29.520 1.00 31.23 89 ASP A O 1
ATOM 636 N N . THR A 1 90 ? 40.423 18.255 -27.950 1.00 35.84 90 THR A N 1
ATOM 637 C CA . THR A 1 90 ? 39.939 19.152 -26.884 1.00 35.84 90 THR A CA 1
ATOM 638 C C . THR A 1 90 ? 41.039 19.430 -25.867 1.00 35.84 90 THR A C 1
ATOM 640 O O . THR A 1 90 ? 41.187 18.725 -24.867 1.00 35.84 90 THR A O 1
ATOM 643 N N . ARG A 1 91 ? 41.801 20.502 -26.102 1.00 37.41 91 ARG A N 1
ATOM 644 C CA . ARG A 1 91 ? 42.819 20.984 -25.161 1.00 37.41 91 ARG A CA 1
ATOM 645 C C . ARG A 1 91 ? 42.220 21.731 -23.974 1.00 37.41 91 ARG A C 1
ATOM 647 O O . ARG A 1 91 ? 41.319 22.554 -24.120 1.00 37.41 91 ARG A O 1
ATOM 654 N N . HIS A 1 92 ? 42.842 21.529 -22.815 1.00 34.53 92 HIS A N 1
ATOM 655 C CA . HIS A 1 92 ? 42.684 22.369 -21.629 1.00 34.53 92 HIS A CA 1
ATOM 656 C C . HIS A 1 92 ? 42.810 23.872 -21.922 1.00 34.53 92 HIS A C 1
ATOM 658 O O . HIS A 1 92 ? 43.715 24.307 -22.641 1.00 34.53 92 HIS A O 1
ATOM 664 N N . ARG A 1 93 ? 42.050 24.677 -21.169 1.00 39.34 93 ARG A N 1
ATOM 665 C CA . ARG A 1 93 ? 42.525 25.995 -20.736 1.00 39.34 93 ARG A CA 1
ATOM 666 C C . ARG A 1 93 ? 42.187 26.249 -19.269 1.00 39.34 93 ARG A C 1
ATOM 668 O O . ARG A 1 93 ? 41.027 26.384 -18.899 1.00 39.34 93 ARG A O 1
ATOM 675 N N . SER A 1 94 ? 43.228 26.295 -18.446 1.00 36.53 94 SER A N 1
ATOM 676 C CA . SER A 1 94 ? 43.192 26.767 -17.063 1.00 36.53 94 SER A CA 1
ATOM 677 C C . SER A 1 94 ? 43.070 28.295 -17.008 1.00 36.53 94 SER A C 1
ATOM 679 O O . SER A 1 94 ? 43.513 28.994 -17.923 1.00 36.53 94 SER A O 1
ATOM 681 N N . GLY A 1 95 ? 42.494 28.824 -15.924 1.00 33.66 95 GLY A N 1
ATOM 682 C CA . GLY A 1 95 ? 42.319 30.266 -15.745 1.00 33.66 95 GLY A CA 1
ATOM 683 C C . GLY A 1 95 ? 41.782 30.657 -14.369 1.00 33.66 95 GLY A C 1
ATOM 684 O O . GLY A 1 95 ? 40.607 30.977 -14.232 1.00 33.66 95 GLY A O 1
ATOM 685 N N . ASP A 1 96 ? 42.650 30.666 -13.356 1.00 36.88 96 ASP A N 1
ATOM 686 C CA . ASP A 1 96 ? 42.370 31.302 -12.062 1.00 36.88 96 ASP A CA 1
ATOM 687 C C . ASP A 1 96 ? 42.041 32.800 -12.212 1.00 36.88 96 ASP A C 1
ATOM 689 O O . ASP A 1 96 ? 42.777 33.518 -12.895 1.00 36.88 96 ASP A O 1
ATOM 693 N N . LYS A 1 97 ? 41.069 33.306 -11.430 1.00 36.84 97 LYS A N 1
ATOM 694 C CA . LYS A 1 97 ? 41.354 34.255 -10.322 1.00 36.84 97 LYS A CA 1
ATOM 695 C C . LYS A 1 97 ? 40.111 34.754 -9.564 1.00 36.84 97 LYS A C 1
ATOM 697 O O . LYS A 1 97 ? 39.281 35.490 -10.077 1.00 36.84 97 LYS A O 1
ATOM 702 N N . ARG A 1 98 ? 40.105 34.423 -8.269 1.00 33.41 98 ARG A N 1
ATOM 703 C CA . ARG A 1 98 ? 39.761 35.259 -7.097 1.00 33.41 98 ARG A CA 1
ATOM 704 C C . ARG A 1 98 ? 39.095 36.647 -7.295 1.00 33.41 98 ARG A C 1
ATOM 706 O O . ARG A 1 98 ? 39.716 37.565 -7.816 1.00 33.41 98 ARG A O 1
ATOM 713 N N . ALA A 1 99 ? 38.013 36.817 -6.520 1.00 32.59 99 ALA A N 1
ATOM 714 C CA . ALA A 1 99 ? 37.837 37.818 -5.441 1.00 32.59 99 ALA A CA 1
ATOM 715 C C . ALA A 1 99 ? 36.820 38.981 -5.588 1.00 32.59 99 ALA A C 1
ATOM 717 O O . ALA A 1 99 ? 37.154 40.079 -6.013 1.00 32.59 99 ALA A O 1
ATOM 718 N N . SER A 1 100 ? 35.713 38.798 -4.850 1.00 32.62 100 SER A N 1
ATOM 719 C CA . SER A 1 100 ? 35.238 39.686 -3.760 1.00 32.62 100 SER A CA 1
ATOM 720 C C . SER A 1 100 ? 34.421 40.956 -4.061 1.00 32.62 100 SER A C 1
ATOM 722 O O . SER A 1 100 ? 34.754 41.729 -4.947 1.00 32.62 100 SER A O 1
ATOM 724 N N . ARG A 1 101 ? 33.454 41.210 -3.151 1.00 31.58 101 ARG A N 1
ATOM 725 C CA . ARG A 1 101 ? 32.564 42.392 -3.018 1.00 31.58 101 ARG A CA 1
ATOM 726 C C . ARG A 1 101 ? 31.561 42.526 -4.187 1.00 31.58 101 ARG A C 1
ATOM 728 O O . ARG A 1 101 ? 31.959 42.578 -5.334 1.00 31.58 101 ARG A O 1
ATOM 735 N N . GLY A 1 102 ? 30.239 42.561 -4.011 1.00 31.22 102 GLY A N 1
ATOM 736 C CA . GLY A 1 102 ? 29.410 42.771 -2.822 1.00 31.22 102 GLY A CA 1
ATOM 737 C C . GLY A 1 102 ? 29.003 44.239 -2.699 1.00 31.22 102 GLY A C 1
ATOM 738 O O . GLY A 1 102 ? 29.862 45.038 -2.348 1.00 31.22 102 GLY A O 1
ATOM 739 N N . LEU A 1 103 ? 27.729 44.560 -2.987 1.00 33.03 103 LEU A N 1
ATOM 740 C CA . LEU A 1 103 ? 26.968 45.746 -2.541 1.00 33.03 103 LEU A CA 1
ATOM 741 C C . LEU A 1 103 ? 25.533 45.753 -3.133 1.00 33.03 103 LEU A C 1
ATOM 743 O O . LEU A 1 103 ? 25.344 45.429 -4.298 1.00 33.03 103 LEU A O 1
ATOM 747 N N . VAL A 1 104 ? 24.577 46.225 -2.320 1.00 32.62 104 VAL A N 1
ATOM 748 C CA . VAL A 1 104 ? 23.317 46.924 -2.682 1.00 32.62 104 VAL A CA 1
ATOM 749 C C . VAL A 1 104 ? 22.206 46.159 -3.429 1.00 32.62 104 VAL A C 1
ATOM 751 O O . VAL A 1 104 ? 22.212 45.989 -4.642 1.00 32.62 104 VAL A O 1
ATOM 754 N N . SER A 1 105 ? 21.140 45.877 -2.672 1.00 37.91 105 SER A N 1
ATOM 755 C CA . SER A 1 105 ? 19.750 45.848 -3.155 1.00 37.91 105 SER A CA 1
ATOM 756 C C . SER A 1 105 ? 19.177 47.274 -3.190 1.00 37.91 105 SER A C 1
ATOM 758 O O . SER A 1 105 ? 19.541 48.084 -2.330 1.00 37.91 105 SER A O 1
ATOM 760 N N . PRO A 1 106 ? 18.245 47.584 -4.108 1.00 51.38 106 PRO A N 1
ATOM 761 C CA . PRO A 1 106 ? 17.108 48.404 -3.688 1.00 51.38 106 PRO A CA 1
ATOM 762 C C . PRO A 1 106 ? 15.736 47.901 -4.177 1.00 51.38 106 PRO A C 1
ATOM 764 O O . PRO A 1 106 ? 15.587 47.274 -5.223 1.00 51.38 106 PRO A O 1
ATOM 767 N N . HIS A 1 107 ? 14.710 48.258 -3.399 1.00 37.06 107 HIS A N 1
ATOM 768 C CA . HIS A 1 107 ? 13.283 48.050 -3.666 1.00 37.06 107 HIS A CA 1
ATOM 769 C C . HIS A 1 107 ? 12.790 48.554 -5.036 1.00 37.06 107 HIS A C 1
ATOM 771 O O . HIS A 1 107 ? 13.211 49.613 -5.500 1.00 37.06 107 HIS A O 1
ATOM 777 N N . GLY A 1 108 ? 11.717 47.938 -5.556 1.00 30.28 108 GLY A N 1
ATOM 778 C CA . GLY A 1 108 ? 10.862 48.609 -6.541 1.00 30.28 108 GLY A CA 1
ATOM 779 C C . GLY A 1 108 ? 9.624 47.850 -7.039 1.00 30.28 108 GLY A C 1
ATOM 780 O O . GLY A 1 108 ? 9.735 47.142 -8.023 1.00 30.28 108 GLY A O 1
ATOM 781 N N . ARG A 1 109 ? 8.450 48.133 -6.437 1.00 34.84 109 ARG A N 1
ATOM 782 C CA . ARG A 1 109 ? 7.081 48.140 -7.041 1.00 34.84 109 ARG A CA 1
ATOM 783 C C . ARG A 1 109 ? 6.615 46.849 -7.759 1.00 34.84 109 ARG A C 1
ATOM 785 O O . ARG A 1 109 ? 7.128 46.485 -8.798 1.00 34.84 109 ARG A O 1
ATOM 792 N N . GLY A 1 110 ? 5.570 46.161 -7.300 1.00 32.03 110 GLY A N 1
ATOM 793 C CA . GLY A 1 110 ? 4.181 46.654 -7.344 1.00 32.03 110 GLY A CA 1
ATOM 794 C C . GLY A 1 110 ? 3.403 45.982 -8.507 1.00 32.03 110 GLY A C 1
ATOM 795 O O . GLY A 1 110 ? 3.989 45.786 -9.566 1.00 32.03 110 GLY A O 1
ATOM 796 N N . PRO A 1 111 ? 2.132 45.562 -8.340 1.00 46.31 111 PRO A N 1
ATOM 797 C CA . PRO A 1 111 ? 1.565 44.471 -9.145 1.00 46.31 111 PRO A CA 1
ATOM 798 C C . PRO A 1 111 ? 0.804 44.915 -10.405 1.00 46.31 111 PRO A C 1
ATOM 800 O O . PRO A 1 111 ? 0.087 45.915 -10.393 1.00 46.31 111 PRO A O 1
ATOM 803 N N . SER A 1 112 ? 0.854 44.082 -11.450 1.00 33.22 112 SER A N 1
ATOM 804 C CA . SER A 1 112 ? -0.007 44.195 -12.637 1.00 33.22 112 SER A CA 1
ATOM 805 C C . SER A 1 112 ? -1.110 43.138 -12.590 1.00 33.22 112 SER A C 1
ATOM 807 O O . SER A 1 112 ? -0.841 41.948 -12.730 1.00 33.22 112 SER A O 1
ATOM 809 N N . LYS A 1 113 ? -2.359 43.569 -12.390 1.00 36.34 113 LYS A N 1
ATOM 810 C CA . LYS A 1 113 ? -3.544 42.717 -12.562 1.00 36.34 113 LYS A CA 1
ATOM 811 C C . LYS A 1 113 ? -3.847 42.588 -14.057 1.00 36.34 113 LYS A C 1
ATOM 813 O O . LYS A 1 113 ? -4.008 43.615 -14.711 1.00 36.34 113 LYS A O 1
ATOM 818 N N . SER A 1 114 ? -4.034 41.374 -14.566 1.00 33.44 114 SER A N 1
ATOM 819 C CA . SER A 1 114 ? -4.737 41.139 -15.831 1.00 33.44 114 SER A CA 1
ATOM 820 C C . SER A 1 114 ? -6.027 40.364 -15.562 1.00 33.44 114 SER A C 1
ATOM 822 O O . SER A 1 114 ? -6.025 39.278 -14.990 1.00 33.44 114 SER A O 1
ATOM 824 N N . LEU A 1 115 ? -7.150 40.971 -15.944 1.00 32.53 115 LEU A N 1
ATOM 825 C CA . LEU A 1 115 ? -8.450 40.311 -16.015 1.00 32.53 115 LEU A CA 1
ATOM 826 C C . LEU A 1 115 ? -8.522 39.517 -17.320 1.00 32.53 115 LEU A C 1
ATOM 828 O O . LEU A 1 115 ? -8.217 40.064 -18.378 1.00 32.53 115 LEU A O 1
ATOM 832 N N . VAL A 1 116 ? -9.003 38.277 -17.255 1.00 35.00 116 VAL A N 1
ATOM 833 C CA . VAL A 1 116 ? -9.487 37.540 -18.427 1.00 35.00 116 VAL A CA 1
ATOM 834 C C . VAL A 1 116 ? -10.870 36.995 -18.087 1.00 35.00 116 VAL A C 1
ATOM 836 O O . VAL A 1 116 ? -11.015 36.166 -17.193 1.00 35.00 116 VAL A O 1
ATOM 839 N N . ASN A 1 117 ? -11.889 37.491 -18.789 1.00 35.25 117 ASN A N 1
ATOM 840 C CA . ASN A 1 117 ? -13.239 36.934 -18.734 1.00 35.25 117 ASN A CA 1
ATOM 841 C C . ASN A 1 117 ? -13.291 35.645 -19.573 1.00 35.25 117 ASN A C 1
ATOM 843 O O . ASN A 1 117 ? -12.790 35.660 -20.701 1.00 35.25 117 ASN A O 1
ATOM 847 N N . PRO A 1 118 ? -13.941 34.566 -19.105 1.00 42.47 118 PRO A N 1
ATOM 848 C CA . PRO A 1 118 ? -14.286 33.442 -19.963 1.00 42.47 118 PRO A CA 1
ATOM 849 C C . PRO A 1 118 ? -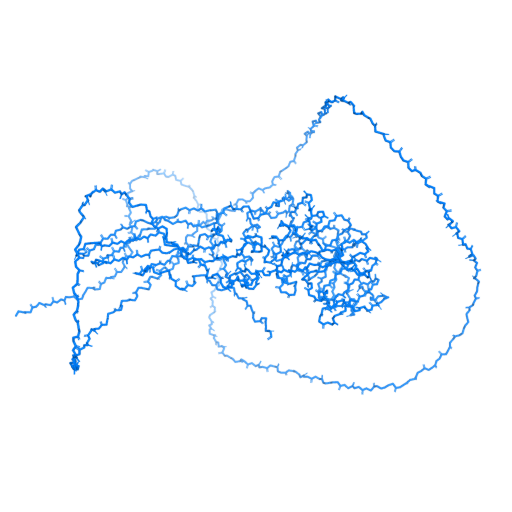15.496 33.780 -20.848 1.00 42.47 118 PRO A C 1
ATOM 851 O O . PRO A 1 118 ? -16.438 34.455 -20.428 1.00 42.47 118 PRO A O 1
ATOM 854 N N . ILE A 1 119 ? -15.469 33.283 -22.084 1.00 36.12 119 ILE A N 1
ATOM 855 C CA . ILE A 1 119 ? -16.577 33.373 -23.041 1.00 36.12 119 ILE A CA 1
ATOM 856 C C . ILE A 1 119 ? -17.632 32.318 -22.692 1.00 36.12 119 ILE A C 1
ATOM 858 O O . ILE A 1 119 ? -17.303 31.159 -22.444 1.00 36.12 119 ILE A O 1
ATOM 862 N N . VAL A 1 120 ? -18.905 32.714 -22.713 1.00 32.81 120 VAL A N 1
ATOM 863 C CA . VAL A 1 120 ? -20.047 31.806 -22.557 1.00 32.81 120 VAL A CA 1
ATOM 864 C C . VAL A 1 120 ? -20.389 31.172 -23.906 1.00 32.81 120 VAL A C 1
ATOM 866 O O . VAL A 1 120 ? -20.763 31.876 -24.841 1.00 32.81 120 VAL A O 1
ATOM 869 N N . VAL A 1 121 ? -20.344 29.841 -23.975 1.00 37.91 121 VAL A N 1
ATOM 870 C CA . VAL A 1 121 ? -21.061 29.035 -24.975 1.00 37.91 121 VAL A CA 1
ATOM 871 C C . VAL A 1 121 ? -21.732 27.890 -24.221 1.00 37.91 121 VAL A C 1
ATOM 873 O O . VAL A 1 121 ? -21.071 27.180 -23.470 1.00 37.91 121 VAL A O 1
ATOM 876 N N . GLY A 1 122 ? -23.046 27.737 -24.383 1.00 27.98 122 GLY A N 1
ATOM 877 C CA . GLY A 1 122 ? -23.814 26.637 -23.794 1.00 27.98 122 GLY A CA 1
ATOM 878 C C . GLY A 1 122 ? -24.355 25.685 -24.860 1.00 27.98 122 GLY A C 1
ATOM 879 O O . GLY A 1 122 ? -24.443 26.057 -26.029 1.00 27.98 122 GLY A O 1
ATOM 880 N N . GLY A 1 123 ? -24.771 24.485 -24.448 1.00 28.34 123 GLY A N 1
ATOM 881 C CA . GLY A 1 123 ? -25.534 23.568 -25.300 1.00 28.34 123 GLY A CA 1
ATOM 882 C C . GLY A 1 123 ? -25.455 22.099 -24.876 1.00 28.34 123 GLY A C 1
ATOM 883 O O . GLY A 1 123 ? -24.391 21.501 -24.968 1.00 28.34 123 GLY A O 1
ATOM 884 N N . GLY A 1 124 ? -26.604 21.524 -24.499 1.00 27.00 124 GLY A N 1
ATOM 885 C CA . GLY A 1 124 ? -26.806 20.086 -24.249 1.00 27.00 124 GLY A CA 1
ATOM 886 C C . GLY A 1 124 ? -26.302 19.583 -22.882 1.00 27.00 124 GLY A C 1
ATOM 887 O O . GLY A 1 124 ? -25.272 20.028 -22.394 1.00 27.00 124 GLY A O 1
ATOM 888 N N . GLY A 1 125 ? -26.981 18.667 -22.189 1.00 29.17 125 GLY A N 1
ATOM 889 C CA . GLY A 1 125 ? -28.242 17.982 -22.502 1.00 29.17 125 GLY A CA 1
ATOM 890 C C . GLY A 1 125 ? -28.160 16.505 -22.111 1.00 29.17 125 GLY A C 1
ATOM 891 O O . GLY A 1 125 ? -27.372 15.792 -22.716 1.00 29.17 125 GLY A O 1
ATOM 892 N N . ASP A 1 126 ? -28.997 16.084 -21.152 1.00 30.48 126 ASP A N 1
ATOM 893 C CA . ASP A 1 126 ? -29.272 14.686 -20.756 1.00 30.48 126 ASP A CA 1
ATOM 894 C C . ASP A 1 126 ? -28.076 13.883 -20.167 1.00 30.48 126 ASP A C 1
ATOM 896 O O . ASP A 1 126 ? -26.926 14.070 -20.532 1.00 30.48 126 ASP A O 1
ATOM 900 N N . THR A 1 127 ? -28.212 12.952 -19.215 1.00 31.75 127 THR A N 1
ATOM 901 C CA . THR A 1 127 ? -29.357 12.424 -18.442 1.00 31.75 127 THR A CA 1
ATOM 902 C C . THR A 1 127 ? -28.842 11.987 -17.056 1.00 31.75 127 THR A C 1
ATOM 904 O O . THR A 1 127 ? -27.842 11.275 -16.977 1.00 31.75 127 THR A O 1
ATOM 907 N N . GLN A 1 128 ? -29.510 12.344 -15.949 1.00 30.22 128 GLN A N 1
ATOM 908 C CA . GLN A 1 128 ? -29.178 11.786 -14.624 1.00 30.22 128 GLN A CA 1
ATOM 909 C C . GLN A 1 128 ? -30.036 10.554 -14.317 1.00 30.22 128 GLN A C 1
ATOM 911 O O . GLN A 1 128 ? -31.257 10.642 -14.228 1.00 30.22 128 GLN A O 1
ATOM 916 N N . THR A 1 129 ? -29.383 9.409 -14.105 1.00 30.72 129 THR A N 1
ATOM 917 C CA . THR A 1 129 ? -30.051 8.164 -13.699 1.00 30.72 129 THR A CA 1
ATOM 918 C C . THR A 1 129 ? -30.072 8.066 -12.173 1.00 30.72 129 THR A C 1
ATOM 920 O O . THR A 1 129 ? -29.085 7.671 -11.552 1.00 30.72 129 THR A O 1
ATOM 923 N N . THR A 1 130 ? -31.189 8.430 -11.546 1.00 29.27 130 THR A N 1
ATOM 924 C CA . THR A 1 130 ? -31.369 8.363 -10.087 1.00 29.27 130 THR A CA 1
ATOM 925 C C . THR A 1 130 ? -31.538 6.914 -9.618 1.00 29.27 130 THR A C 1
ATOM 927 O O . THR A 1 130 ? -32.640 6.366 -9.606 1.00 29.27 130 THR A O 1
ATOM 930 N N . VAL A 1 131 ? -30.446 6.270 -9.196 1.00 32.19 131 VAL A N 1
ATOM 931 C CA . VAL A 1 131 ? -30.497 4.927 -8.593 1.00 32.19 131 VAL A CA 1
ATOM 932 C C . VAL A 1 131 ? -30.901 5.035 -7.120 1.00 32.19 131 VAL A C 1
ATOM 934 O O . VAL A 1 131 ? -30.064 5.143 -6.224 1.00 32.19 131 VAL A O 1
ATOM 937 N N . GLY A 1 132 ? -32.208 4.985 -6.860 1.00 27.88 132 GLY A N 1
ATOM 938 C CA . GLY A 1 132 ? -32.756 4.906 -5.506 1.00 27.88 132 GLY A CA 1
ATOM 939 C C . GLY A 1 132 ? -32.430 3.569 -4.832 1.00 27.88 132 GLY A C 1
ATOM 940 O O . GLY A 1 132 ? -33.174 2.599 -4.974 1.00 27.88 132 GLY A O 1
ATOM 941 N N . ARG A 1 133 ? -31.331 3.502 -4.069 1.00 29.05 133 ARG A N 1
ATOM 942 C CA . ARG A 1 133 ? -31.013 2.333 -3.232 1.00 29.05 133 ARG A CA 1
ATOM 943 C C . ARG A 1 133 ? -31.923 2.287 -2.001 1.00 29.05 133 ARG A C 1
ATOM 945 O O . ARG A 1 133 ? -31.684 2.959 -1.003 1.00 29.05 133 ARG A O 1
ATOM 952 N N . SER A 1 134 ? -32.952 1.445 -2.073 1.00 26.84 134 SER A N 1
ATOM 953 C CA . SER A 1 134 ? -33.781 1.065 -0.925 1.00 26.84 134 SER A CA 1
ATOM 954 C C . SER A 1 134 ? -32.917 0.401 0.159 1.00 26.84 134 SER A C 1
ATOM 956 O O . SER A 1 134 ? -32.432 -0.716 -0.028 1.00 26.84 134 SER A O 1
ATOM 958 N N . ARG A 1 135 ? -32.725 1.083 1.298 1.00 33.47 135 ARG A N 1
ATOM 959 C CA . ARG A 1 135 ? -32.145 0.482 2.509 1.00 33.47 135 ARG A CA 1
ATOM 960 C C . ARG A 1 135 ? -33.154 -0.526 3.077 1.00 33.47 135 ARG A C 1
ATOM 962 O O . ARG A 1 135 ? -34.198 -0.129 3.589 1.00 33.47 135 ARG A O 1
ATOM 969 N N . ARG A 1 136 ? -32.844 -1.825 3.003 1.00 29.27 136 ARG A N 1
ATOM 970 C CA . ARG A 1 136 ? -33.486 -2.857 3.834 1.00 29.27 136 ARG A CA 1
ATOM 971 C C . ARG A 1 136 ? -32.576 -3.145 5.030 1.00 29.27 136 ARG A C 1
ATOM 973 O O . ARG A 1 136 ? -31.398 -3.409 4.792 1.00 29.27 136 ARG A O 1
ATOM 980 N N . PRO A 1 137 ? -33.073 -3.134 6.278 1.00 30.27 137 PRO A N 1
ATOM 981 C CA . PRO A 1 137 ? -32.293 -3.635 7.401 1.00 30.27 137 PRO A CA 1
ATOM 982 C C . PRO A 1 137 ? -32.080 -5.144 7.230 1.00 30.27 137 PRO A C 1
ATOM 984 O O . PRO A 1 137 ? -33.038 -5.889 7.016 1.00 30.27 137 PRO A O 1
ATOM 987 N N . ILE A 1 138 ? -30.827 -5.589 7.313 1.00 30.80 138 ILE A N 1
ATOM 988 C CA . ILE A 1 138 ? -30.479 -7.009 7.411 1.00 30.80 138 ILE A CA 1
ATOM 989 C C . ILE A 1 138 ? -30.419 -7.338 8.909 1.00 30.80 138 ILE A C 1
ATOM 991 O O . ILE A 1 138 ? -29.527 -6.829 9.587 1.00 30.80 138 ILE A O 1
ATOM 995 N N . PRO A 1 139 ? -31.339 -8.150 9.459 1.00 29.03 139 PRO A N 1
ATOM 996 C CA . PRO A 1 139 ? -31.231 -8.587 10.842 1.00 29.03 139 PRO A CA 1
ATOM 997 C C . PRO A 1 139 ? -30.118 -9.636 10.954 1.00 29.03 139 PRO A C 1
ATOM 999 O O . PRO A 1 139 ? -30.253 -10.750 10.448 1.00 29.03 139 PRO A O 1
ATOM 1002 N N . LEU A 1 140 ? -29.023 -9.286 11.629 1.00 37.28 140 LEU A N 1
ATOM 1003 C CA . LEU A 1 140 ? -28.033 -10.260 12.089 1.00 37.28 140 LEU A CA 1
ATOM 1004 C C . LEU A 1 140 ? -28.439 -10.789 13.477 1.00 37.28 140 LEU A C 1
ATOM 1006 O O . LEU A 1 140 ? -28.876 -10.002 14.320 1.00 37.28 140 LEU A O 1
ATOM 1010 N N . PRO A 1 141 ? -28.305 -12.100 13.747 1.00 31.05 141 PRO A N 1
ATOM 1011 C CA . PRO A 1 141 ? -28.629 -12.665 15.049 1.00 31.05 141 PRO A CA 1
ATOM 1012 C C . PRO A 1 141 ? -27.528 -12.338 16.067 1.00 31.05 141 PRO A C 1
ATOM 1014 O O . PRO A 1 141 ? -26.454 -12.937 16.055 1.00 31.05 141 PRO A O 1
ATOM 1017 N N . VAL A 1 142 ? -27.807 -11.416 16.989 1.00 40.75 142 VAL A N 1
ATOM 1018 C CA . VAL A 1 142 ? -26.948 -11.181 18.159 1.00 40.75 142 VAL A CA 1
ATOM 1019 C C . VAL A 1 142 ? -27.236 -12.265 19.204 1.00 40.75 142 VAL A C 1
ATOM 1021 O O . VAL A 1 142 ? -28.165 -12.138 20.001 1.00 40.75 142 VAL A O 1
ATOM 1024 N N . SER A 1 143 ? -26.461 -13.357 19.193 1.00 30.98 143 SER A N 1
ATOM 1025 C CA . SER A 1 143 ? -26.499 -14.359 20.271 1.00 30.98 143 SER A CA 1
ATOM 1026 C C . SER A 1 143 ? -25.616 -13.908 21.431 1.00 30.98 143 SER A C 1
ATOM 1028 O O . SER A 1 143 ? -24.392 -13.854 21.306 1.00 30.98 143 SER A O 1
ATOM 1030 N N . TYR A 1 144 ? -26.225 -13.598 22.576 1.00 47.06 144 TYR A N 1
ATOM 1031 C CA . TYR A 1 144 ? -25.490 -13.364 23.818 1.00 47.06 144 TYR A CA 1
ATOM 1032 C C . TYR A 1 144 ? -25.293 -14.694 24.552 1.00 47.06 144 TYR A C 1
ATOM 1034 O O . TYR A 1 144 ? -26.066 -15.043 25.448 1.00 47.06 144 TYR A O 1
ATOM 1042 N N . ASP A 1 145 ? -24.234 -15.424 24.206 1.00 34.53 145 ASP A N 1
ATOM 1043 C CA . ASP A 1 145 ? -23.847 -16.633 24.936 1.00 34.53 145 ASP A CA 1
ATOM 1044 C C . ASP A 1 145 ? -23.302 -16.253 26.325 1.00 34.53 145 ASP A C 1
ATOM 1046 O O . ASP A 1 145 ? -22.111 -16.002 26.524 1.00 34.53 145 ASP A O 1
ATOM 1050 N N . ILE A 1 146 ? -24.205 -16.189 27.308 1.00 43.62 146 ILE A N 1
ATOM 1051 C CA . ILE A 1 146 ? -23.887 -16.012 28.728 1.00 43.62 146 ILE A CA 1
ATOM 1052 C C . ILE A 1 146 ? -23.897 -17.402 29.388 1.00 43.62 146 ILE A C 1
ATOM 1054 O O . ILE A 1 146 ? -24.966 -17.882 29.773 1.00 43.62 146 ILE A O 1
ATOM 1058 N N . PRO A 1 147 ? -22.742 -18.074 29.560 1.00 39.12 147 PRO A N 1
ATOM 1059 C CA . PRO A 1 147 ? -22.705 -19.378 30.210 1.00 39.12 147 PRO A CA 1
ATOM 1060 C C . PRO A 1 147 ? -23.074 -19.262 31.697 1.00 39.12 147 PRO A C 1
ATOM 1062 O O . PRO A 1 147 ? -22.346 -18.677 32.506 1.00 39.12 147 PRO A O 1
ATOM 1065 N N . PHE A 1 148 ? -24.201 -19.864 32.079 1.00 33.59 148 PHE A N 1
ATOM 1066 C CA . PHE A 1 148 ? -24.629 -19.999 33.473 1.00 33.59 148 PHE A CA 1
ATOM 1067 C C . PHE A 1 148 ? -23.848 -21.121 34.177 1.00 33.59 148 PHE A C 1
ATOM 1069 O O . PHE A 1 148 ? -24.327 -22.239 34.349 1.00 33.59 148 PHE A O 1
ATOM 1076 N N . GLY A 1 149 ? -22.620 -20.817 34.600 1.00 35.09 149 GLY A N 1
ATOM 1077 C CA . GLY A 1 149 ? -21.782 -21.730 35.382 1.00 35.09 149 GLY A CA 1
ATOM 1078 C C . GLY A 1 149 ? -22.244 -21.871 36.837 1.00 35.09 149 GLY A C 1
ATOM 1079 O O . GLY A 1 149 ? -21.771 -21.141 37.705 1.00 35.09 149 GLY A O 1
ATOM 1080 N N . GLY A 1 150 ? -23.141 -22.821 37.111 1.00 34.81 150 GLY A N 1
ATOM 1081 C CA . GLY A 1 150 ? -23.515 -23.242 38.466 1.00 34.81 150 GLY A CA 1
ATOM 1082 C C . GLY A 1 150 ? -22.807 -24.537 38.876 1.00 34.81 150 GLY A C 1
ATOM 1083 O O . GLY A 1 150 ? -23.211 -25.613 38.449 1.00 34.81 150 GLY A O 1
ATOM 1084 N N . GLY A 1 151 ? -21.767 -24.446 39.712 1.00 34.38 151 GLY A N 1
ATOM 1085 C CA . GLY A 1 151 ? -21.054 -25.602 40.277 1.00 34.38 151 GLY A CA 1
ATOM 1086 C C . GLY A 1 151 ? -21.172 -25.653 41.809 1.00 34.38 151 GLY A C 1
ATOM 1087 O O . GLY A 1 151 ? -20.976 -24.617 42.448 1.00 34.38 151 GLY A O 1
ATOM 1088 N N . PRO A 1 152 ? -21.488 -26.809 42.426 1.00 41.75 152 PRO A N 1
ATOM 1089 C CA . PRO A 1 152 ? -21.655 -26.911 43.875 1.00 41.75 152 PRO A CA 1
ATOM 1090 C C . PRO A 1 152 ? -20.309 -26.959 44.611 1.00 41.75 152 PRO A C 1
ATOM 1092 O O . PRO A 1 152 ? -19.348 -27.580 44.155 1.00 41.75 152 PRO A O 1
ATOM 1095 N N . SER A 1 153 ? -20.249 -26.340 45.791 1.00 38.34 153 SER A N 1
ATOM 1096 C CA . SER A 1 153 ? -19.079 -26.408 46.668 1.00 38.34 153 SER A CA 1
ATOM 1097 C C . SER A 1 153 ? -19.079 -27.691 47.505 1.00 38.34 153 SER A C 1
ATOM 1099 O O . SER A 1 153 ? -20.103 -28.117 48.038 1.00 38.34 153 SER A O 1
ATOM 1101 N N . GLY A 1 154 ? -17.902 -28.299 47.659 1.00 31.69 154 GLY A N 1
ATOM 1102 C CA . GLY A 1 154 ? -17.703 -29.474 48.501 1.00 31.69 154 GLY A CA 1
ATOM 1103 C C . GLY A 1 154 ? -16.284 -29.513 49.057 1.00 31.69 154 GLY A C 1
ATOM 1104 O O . GLY A 1 154 ? -15.325 -29.624 48.304 1.00 31.69 154 GLY A O 1
ATOM 1105 N N . SER A 1 155 ? -16.162 -29.431 50.382 1.00 32.50 155 SER A N 1
ATOM 1106 C CA . SER A 1 155 ? -14.908 -29.602 51.124 1.00 32.50 155 SER A CA 1
ATOM 1107 C C . SER A 1 155 ? -15.191 -30.312 52.442 1.00 32.50 155 SER A C 1
ATOM 1109 O O . SER A 1 155 ? -16.109 -29.904 53.158 1.00 32.50 155 SER A O 1
ATOM 1111 N N . PRO A 1 156 ? -14.354 -31.287 52.831 1.00 47.22 156 PRO A N 1
ATOM 1112 C CA . PRO A 1 156 ? -14.133 -31.516 54.252 1.00 47.22 156 PRO A CA 1
ATOM 1113 C C . PRO A 1 156 ? -12.656 -31.692 54.665 1.00 47.22 156 PRO A C 1
ATOM 1115 O O . PRO A 1 156 ? -11.909 -32.496 54.125 1.00 47.22 156 PRO A O 1
ATOM 1118 N N . ALA A 1 157 ? -12.331 -31.008 55.767 1.00 31.09 157 ALA A N 1
ATOM 1119 C CA . ALA A 1 157 ? -11.529 -31.488 56.902 1.00 31.09 157 ALA A CA 1
ATOM 1120 C C . ALA A 1 157 ? -9.997 -31.747 56.803 1.00 31.09 157 ALA A C 1
ATOM 1122 O O . ALA A 1 157 ? -9.528 -32.815 56.441 1.00 31.09 157 ALA A O 1
ATOM 1123 N N . ARG A 1 158 ? -9.270 -30.831 57.472 1.00 33.97 158 ARG A N 1
ATOM 1124 C CA . ARG A 1 158 ? -8.256 -31.064 58.537 1.00 33.97 158 ARG A CA 1
ATOM 1125 C C . ARG A 1 158 ? -7.013 -31.946 58.278 1.00 33.97 158 ARG A C 1
ATOM 1127 O O . ARG A 1 158 ? -7.077 -33.166 58.337 1.00 33.97 158 ARG A O 1
ATOM 1134 N N . ALA A 1 159 ? -5.854 -31.312 58.486 1.00 27.05 159 ALA A N 1
ATOM 1135 C CA . ALA A 1 159 ? -4.799 -31.844 59.363 1.00 27.05 159 ALA A CA 1
ATOM 1136 C C . ALA A 1 159 ? -4.231 -30.725 60.268 1.00 27.05 159 ALA A C 1
ATOM 1138 O O . ALA A 1 159 ? -4.273 -29.548 59.912 1.00 27.05 159 ALA A O 1
ATOM 1139 N N . ARG A 1 160 ? -3.747 -31.073 61.469 1.00 33.91 160 ARG A N 1
ATOM 1140 C CA . ARG A 1 160 ? -3.130 -30.153 62.452 1.00 33.91 160 ARG A CA 1
ATOM 1141 C C . ARG A 1 160 ? -1.641 -30.465 62.590 1.00 33.91 160 ARG A C 1
ATOM 1143 O O . ARG A 1 160 ? -1.313 -31.641 62.629 1.00 33.91 160 ARG A O 1
ATOM 1150 N N . LEU A 1 161 ? -0.808 -29.462 62.886 1.00 27.23 161 LEU A N 1
ATOM 1151 C CA . LEU A 1 161 ? 0.377 -29.605 63.756 1.00 27.23 161 LEU A CA 1
ATOM 1152 C C . LEU A 1 161 ? 0.757 -28.250 64.398 1.00 27.23 161 LEU A C 1
ATOM 1154 O O . LEU A 1 161 ? 0.239 -27.206 64.004 1.00 27.23 161 LEU A O 1
ATOM 1158 N N . ARG A 1 162 ? 1.552 -28.271 65.479 1.00 27.78 162 ARG A N 1
ATOM 1159 C CA . ARG A 1 162 ? 1.717 -27.160 66.446 1.00 27.78 162 ARG A CA 1
ATOM 1160 C C . ARG A 1 162 ? 3.102 -26.480 66.386 1.00 27.78 162 ARG A C 1
ATOM 1162 O O . ARG A 1 162 ? 4.081 -27.188 66.553 1.00 27.78 162 ARG A O 1
ATOM 1169 N N . ALA A 1 163 ? 3.097 -25.133 66.387 1.00 25.45 163 ALA A N 1
ATOM 1170 C CA . ALA A 1 163 ? 3.819 -24.204 67.304 1.00 25.45 163 ALA A CA 1
ATOM 1171 C C . ALA A 1 163 ? 5.386 -24.210 67.363 1.00 25.45 163 ALA A C 1
ATOM 1173 O O . ALA A 1 163 ? 5.986 -25.128 66.821 1.00 25.45 163 ALA A O 1
ATOM 1174 N N . PRO A 1 164 ? 6.084 -23.250 68.045 1.00 41.06 164 PRO A N 1
ATOM 1175 C CA . PRO A 1 164 ? 5.608 -22.066 68.794 1.00 41.06 164 PRO A CA 1
ATOM 1176 C C . PRO A 1 164 ? 6.356 -20.705 68.581 1.00 41.06 164 PRO A C 1
ATOM 1178 O O . PRO A 1 164 ? 7.504 -20.646 68.169 1.00 41.06 164 PRO A O 1
ATOM 1181 N N . ARG A 1 165 ? 5.705 -19.615 69.040 1.00 28.00 165 ARG A N 1
ATOM 1182 C CA . ARG A 1 165 ? 6.242 -18.361 69.656 1.00 28.00 165 ARG A CA 1
ATOM 1183 C C . ARG A 1 165 ? 7.506 -17.649 69.099 1.00 28.00 165 ARG A C 1
ATOM 1185 O O . ARG A 1 165 ? 8.625 -18.066 69.381 1.00 28.00 165 ARG A O 1
ATOM 1192 N N . ARG A 1 166 ? 7.339 -16.350 68.786 1.00 29.09 166 ARG A N 1
ATOM 1193 C CA . ARG A 1 166 ? 8.000 -15.261 69.558 1.00 29.09 166 ARG A CA 1
ATOM 1194 C C . ARG A 1 166 ? 7.204 -13.946 69.536 1.00 29.09 166 ARG A C 1
ATOM 1196 O O . ARG A 1 166 ? 6.319 -13.764 68.711 1.00 29.09 166 ARG A O 1
ATOM 1203 N N . VAL A 1 167 ? 7.487 -13.068 70.501 1.00 28.97 167 VAL A N 1
ATOM 1204 C CA . VAL A 1 167 ? 6.741 -11.832 70.816 1.00 28.97 167 VAL A CA 1
ATOM 1205 C C . VAL A 1 167 ? 7.610 -10.603 70.546 1.00 28.97 167 VAL A C 1
ATOM 1207 O O . VAL A 1 167 ? 8.767 -10.594 70.966 1.00 28.97 167 VAL A O 1
ATOM 1210 N N . ARG A 1 168 ? 7.033 -9.520 70.003 1.00 28.48 168 ARG A N 1
ATOM 1211 C CA . ARG A 1 168 ? 7.434 -8.148 70.373 1.00 28.48 168 ARG A CA 1
ATOM 1212 C C . ARG A 1 168 ? 6.295 -7.135 70.187 1.00 28.48 168 ARG A C 1
ATOM 1214 O O . ARG A 1 168 ? 5.525 -7.224 69.240 1.00 28.48 168 ARG A O 1
ATOM 1221 N N . ARG A 1 169 ? 6.190 -6.203 71.140 1.00 28.06 169 ARG A N 1
ATOM 1222 C CA . ARG A 1 169 ? 5.295 -5.028 71.138 1.00 28.06 169 ARG A CA 1
ATOM 1223 C C . ARG A 1 169 ? 5.967 -3.845 70.429 1.00 28.06 169 ARG A C 1
ATOM 1225 O O . ARG A 1 169 ? 7.193 -3.775 70.469 1.00 28.06 169 ARG A O 1
ATOM 1232 N N . SER A 1 170 ? 5.153 -2.918 69.910 1.00 29.03 170 SER A N 1
ATOM 1233 C CA . SER A 1 170 ? 5.175 -1.451 70.153 1.00 29.03 170 SER A CA 1
ATOM 1234 C C . SER A 1 170 ? 4.266 -0.768 69.113 1.00 29.03 170 SER A C 1
ATOM 1236 O O . SER A 1 170 ? 4.426 -1.003 67.926 1.00 29.03 170 SER A O 1
ATOM 1238 N N . ALA A 1 171 ? 3.142 -0.174 69.523 1.00 30.42 171 ALA A N 1
ATOM 1239 C CA . ALA A 1 171 ? 2.974 1.243 69.895 1.00 30.42 171 ALA A CA 1
ATOM 1240 C C . ALA A 1 171 ? 2.760 2.157 68.657 1.00 30.42 171 ALA A C 1
ATOM 1242 O O . ALA A 1 171 ? 3.643 2.278 67.824 1.00 30.42 171 ALA A O 1
ATOM 1243 N N . LEU A 1 172 ? 1.532 2.620 68.381 1.00 32.25 172 LEU A N 1
ATOM 1244 C CA . LEU A 1 172 ? 0.824 3.793 68.947 1.00 32.25 172 LEU A CA 1
ATOM 1245 C C . LEU A 1 172 ? 1.123 5.111 68.198 1.00 32.25 172 LEU A C 1
ATOM 1247 O O . LEU A 1 172 ? 2.111 5.778 68.478 1.00 32.25 172 LEU A O 1
ATOM 1251 N N . ALA A 1 173 ? 0.195 5.533 67.335 1.00 29.88 173 ALA A N 1
ATOM 1252 C CA . ALA A 1 173 ? -0.042 6.939 66.993 1.00 29.88 173 ALA A CA 1
ATOM 1253 C C . ALA A 1 173 ? -1.514 7.118 66.577 1.00 29.88 173 ALA A C 1
ATOM 1255 O O . ALA A 1 173 ? -2.075 6.262 65.894 1.00 29.88 173 ALA A O 1
ATOM 1256 N N . ARG A 1 174 ? -2.154 8.204 67.027 1.00 33.69 174 ARG A N 1
ATOM 1257 C CA . ARG A 1 174 ? -3.520 8.596 66.636 1.00 33.69 174 ARG A CA 1
ATOM 1258 C C . ARG A 1 174 ? -3.439 9.704 65.586 1.00 33.69 174 ARG A C 1
ATOM 1260 O O . ARG A 1 174 ? -2.533 10.527 65.657 1.00 33.69 174 ARG A O 1
ATOM 1267 N N . GLY A 1 175 ? -4.435 9.793 64.712 1.00 28.05 175 GLY A N 1
ATOM 1268 C CA . GLY A 1 175 ? -4.630 10.941 63.826 1.00 28.05 175 GLY A CA 1
ATOM 1269 C C . GLY A 1 175 ? -6.017 10.893 63.198 1.00 28.05 175 GLY A C 1
ATOM 1270 O O . GLY A 1 175 ? -6.238 10.126 62.270 1.00 28.05 175 GLY A O 1
ATOM 1271 N N . ALA A 1 176 ? -6.957 11.670 63.737 1.00 34.00 176 ALA A N 1
ATOM 1272 C CA . ALA A 1 176 ? -8.284 11.845 63.155 1.00 34.00 176 ALA A CA 1
ATOM 1273 C C . ALA A 1 176 ? -8.307 13.121 62.300 1.00 34.00 176 ALA A C 1
ATOM 1275 O O . ALA A 1 176 ? -7.733 14.134 62.694 1.00 34.00 176 ALA A O 1
ATOM 1276 N N . GLY A 1 177 ? -8.995 13.079 61.161 1.00 28.56 177 GLY A N 1
ATOM 1277 C CA . GLY A 1 177 ? -9.212 14.220 60.271 1.00 28.56 177 GLY A CA 1
ATOM 1278 C C . GLY A 1 177 ? -10.379 13.911 59.338 1.00 28.56 177 GLY A C 1
ATOM 1279 O O . GLY A 1 177 ? -10.417 12.836 58.744 1.00 28.56 177 GLY A O 1
ATOM 1280 N N . ALA A 1 178 ? -11.373 14.795 59.290 1.00 31.48 178 ALA A N 1
ATOM 1281 C CA . ALA A 1 178 ? -12.681 14.495 58.715 1.00 31.48 178 ALA A CA 1
ATOM 1282 C C . ALA A 1 178 ? -12.840 14.946 57.253 1.00 31.48 178 ALA A C 1
ATOM 1284 O O . ALA A 1 178 ? -12.291 15.961 56.844 1.00 31.48 178 ALA A O 1
ATOM 1285 N N . GLY A 1 179 ? -13.686 14.206 56.529 1.00 31.53 179 GLY A N 1
ATOM 1286 C CA . GLY A 1 179 ? -14.709 14.731 55.618 1.00 31.53 179 GLY A CA 1
ATOM 1287 C C . GLY A 1 179 ? -14.328 15.779 54.568 1.00 31.53 179 GLY A C 1
ATOM 1288 O O . GLY A 1 179 ? -14.353 16.976 54.834 1.00 31.53 179 GLY A O 1
ATOM 1289 N N . SER A 1 180 ? -14.213 15.334 53.317 1.00 30.67 180 SER A N 1
ATOM 1290 C CA . SER A 1 180 ? -14.617 16.137 52.158 1.00 30.67 180 SER A CA 1
ATOM 1291 C C . SER A 1 180 ? -15.125 15.215 51.050 1.00 30.67 180 SER A C 1
ATOM 1293 O O . SER A 1 180 ? -14.450 14.253 50.685 1.00 30.67 180 SER A O 1
ATOM 1295 N N . ALA A 1 181 ? -16.333 15.477 50.550 1.00 37.31 181 ALA A N 1
ATOM 1296 C CA . ALA A 1 181 ? -16.896 14.760 49.414 1.00 37.31 181 ALA A CA 1
ATOM 1297 C C . ALA A 1 181 ? -16.438 15.436 48.115 1.00 37.31 181 ALA A C 1
ATOM 1299 O O . ALA A 1 181 ? -16.710 16.616 47.899 1.00 37.31 181 ALA A O 1
ATOM 1300 N N . ALA A 1 182 ? -15.770 14.681 47.244 1.00 33.00 182 ALA A N 1
ATOM 1301 C CA . ALA A 1 182 ? -15.358 15.127 45.917 1.00 33.00 182 ALA A CA 1
ATOM 1302 C C . ALA A 1 182 ? -15.890 14.152 44.849 1.00 33.00 182 ALA A C 1
ATOM 1304 O O . ALA A 1 182 ? -15.949 12.945 45.105 1.00 33.00 182 ALA A O 1
ATOM 1305 N N . PRO A 1 183 ? -16.298 14.641 43.663 1.00 32.75 183 PRO A N 1
ATOM 1306 C CA . PRO A 1 183 ? -16.895 13.802 42.633 1.00 32.75 183 PRO A CA 1
ATOM 1307 C C . PRO A 1 183 ? -15.848 12.894 41.979 1.00 32.75 183 PRO A C 1
ATOM 1309 O O . PRO A 1 183 ? -14.730 13.320 41.679 1.00 32.75 183 PRO A O 1
ATOM 1312 N N . TRP A 1 184 ? -16.235 11.645 41.713 1.00 31.22 184 TRP A N 1
ATOM 1313 C CA . TRP A 1 184 ? -15.401 10.669 41.014 1.00 31.22 184 TRP A CA 1
ATOM 1314 C C . TRP A 1 184 ? -15.131 11.122 39.572 1.00 31.22 184 TRP A C 1
ATOM 1316 O O . TRP A 1 184 ? -15.946 10.906 38.676 1.00 31.22 184 TRP A O 1
ATOM 1326 N N . ARG A 1 185 ? -13.954 11.709 39.324 1.00 30.58 185 ARG A N 1
ATOM 1327 C CA . ARG A 1 185 ? -13.377 11.716 37.974 1.00 30.58 185 ARG A CA 1
ATOM 1328 C C . ARG A 1 185 ? -13.003 10.281 37.625 1.00 30.58 185 ARG A C 1
ATOM 1330 O O . ARG A 1 185 ? -12.338 9.614 38.416 1.00 30.58 185 ARG A O 1
ATOM 1337 N N . GLY A 1 186 ? -13.445 9.822 36.456 1.00 33.12 186 GLY A N 1
ATOM 1338 C CA . GLY A 1 186 ? -13.201 8.463 35.992 1.00 33.12 186 GLY A CA 1
ATOM 1339 C C . GLY A 1 186 ? -11.713 8.127 36.020 1.00 33.12 186 GLY A C 1
ATOM 1340 O O . GLY A 1 186 ? -10.895 8.821 35.416 1.00 33.12 186 GLY A O 1
ATOM 1341 N N . ALA A 1 187 ? -11.368 7.047 36.719 1.00 30.19 187 ALA A N 1
ATOM 1342 C CA . ALA A 1 187 ? -10.069 6.427 36.557 1.00 30.19 187 ALA A CA 1
ATOM 1343 C C . ALA A 1 187 ? -10.035 5.805 35.158 1.00 30.19 187 ALA A C 1
ATOM 1345 O O . ALA A 1 187 ? -10.510 4.686 34.966 1.00 30.19 187 ALA A O 1
ATOM 1346 N N . HIS A 1 188 ? -9.484 6.534 34.184 1.00 32.41 188 HIS A N 1
ATOM 1347 C CA . HIS A 1 188 ? -9.023 5.918 32.947 1.00 32.41 188 HIS A CA 1
ATOM 1348 C C . HIS A 1 188 ? -8.094 4.774 33.350 1.00 32.41 188 HIS A C 1
ATOM 1350 O O . HIS A 1 188 ? -7.049 5.008 33.968 1.00 32.41 188 HIS A O 1
ATOM 1356 N N . GLY A 1 189 ? -8.507 3.539 33.058 1.00 32.16 189 GLY A N 1
ATOM 1357 C CA . GLY A 1 189 ? -7.642 2.386 33.233 1.00 32.16 189 GLY A CA 1
ATOM 1358 C C . GLY A 1 189 ? -6.368 2.665 32.454 1.00 32.16 189 GLY A C 1
ATOM 1359 O O . GLY A 1 189 ? -6.431 2.907 31.249 1.00 32.16 189 GLY A O 1
ATOM 1360 N N . ARG A 1 190 ? -5.219 2.703 33.138 1.00 29.19 190 ARG A N 1
ATOM 1361 C CA . ARG A 1 190 ? -3.942 2.786 32.434 1.00 29.19 190 ARG A CA 1
ATOM 1362 C C . ARG A 1 190 ? -3.871 1.560 31.537 1.00 29.19 190 ARG A C 1
ATOM 1364 O O . ARG A 1 190 ? -3.761 0.448 32.053 1.00 29.19 190 ARG A O 1
ATOM 1371 N N . VAL A 1 191 ? -3.926 1.786 30.224 1.00 37.00 191 VAL A N 1
ATOM 1372 C CA . VAL A 1 191 ? -3.490 0.807 29.228 1.00 37.00 191 VAL A CA 1
ATOM 1373 C C . VAL A 1 191 ? -2.154 0.254 29.728 1.00 37.00 191 VAL A C 1
ATOM 1375 O O . VAL A 1 191 ? -1.303 1.065 30.121 1.00 37.00 191 VAL A O 1
ATOM 1378 N N . PRO A 1 192 ? -1.965 -1.076 29.801 1.00 33.75 192 PRO A N 1
ATOM 1379 C CA . PRO A 1 192 ? -0.702 -1.640 30.244 1.00 33.75 192 PRO A CA 1
ATOM 1380 C C . PRO A 1 192 ? 0.420 -1.082 29.370 1.00 33.75 192 PRO A C 1
ATOM 1382 O O . PRO A 1 192 ? 0.516 -1.415 28.192 1.00 33.75 192 PRO A O 1
ATOM 1385 N N . THR A 1 193 ? 1.251 -0.198 29.929 1.00 34.53 193 THR A N 1
ATOM 1386 C CA . THR A 1 193 ? 2.462 0.258 29.242 1.00 34.53 193 THR A CA 1
ATOM 1387 C C . THR A 1 193 ? 3.282 -0.986 28.921 1.00 34.53 193 THR A C 1
ATOM 1389 O O . THR A 1 193 ? 3.611 -1.709 29.871 1.00 34.53 193 THR A O 1
ATOM 1392 N N . PRO A 1 194 ? 3.593 -1.264 27.639 1.00 37.16 194 PRO A N 1
ATOM 1393 C CA . PRO A 1 194 ? 4.382 -2.433 27.282 1.00 37.16 194 PRO A CA 1
ATOM 1394 C C . PRO A 1 194 ? 5.700 -2.397 28.056 1.00 37.16 194 PRO A C 1
ATOM 1396 O O . PRO A 1 194 ? 6.304 -1.335 28.238 1.00 37.16 194 PRO A O 1
ATOM 1399 N N . SER A 1 195 ? 6.109 -3.552 28.579 1.00 33.84 195 SER A N 1
ATOM 1400 C CA . SER A 1 195 ? 7.328 -3.663 29.374 1.00 33.84 195 SER A CA 1
ATOM 1401 C C . SER A 1 195 ? 8.523 -3.168 28.558 1.00 33.84 195 SER A C 1
ATOM 1403 O O . SER A 1 195 ? 8.714 -3.555 27.408 1.00 33.84 195 SER A O 1
ATOM 1405 N N . ALA A 1 196 ? 9.346 -2.309 29.162 1.00 38.19 196 ALA A N 1
ATOM 1406 C CA . ALA A 1 196 ? 10.424 -1.576 28.489 1.00 38.19 196 ALA A CA 1
ATOM 1407 C C . ALA A 1 196 ? 11.654 -2.441 28.106 1.00 38.19 196 ALA A C 1
ATOM 1409 O O . ALA A 1 196 ? 12.784 -1.971 28.188 1.00 38.19 196 ALA A O 1
ATOM 1410 N N . GLY A 1 197 ? 11.447 -3.716 27.756 1.00 43.53 197 GLY A N 1
ATOM 1411 C CA . GLY A 1 197 ? 12.493 -4.705 27.464 1.00 43.53 197 GLY A CA 1
ATOM 1412 C C . GLY A 1 197 ? 12.582 -5.156 26.003 1.00 43.53 197 GLY A C 1
ATOM 1413 O O . GLY A 1 197 ? 13.599 -5.719 25.615 1.00 43.53 197 GLY A O 1
ATOM 1414 N N . SER A 1 198 ? 11.559 -4.899 25.188 1.00 38.62 198 SER A N 1
ATOM 1415 C CA . SER A 1 198 ? 11.583 -5.161 23.746 1.00 38.62 198 SER A CA 1
ATOM 1416 C C . SER A 1 198 ? 10.716 -4.128 23.040 1.00 38.62 198 SER A C 1
ATOM 1418 O O . SER A 1 198 ? 9.494 -4.134 23.211 1.00 38.62 198 SER A O 1
ATOM 1420 N N . GLN A 1 199 ? 11.322 -3.253 22.235 1.00 45.44 199 GLN A N 1
ATOM 1421 C CA . GLN A 1 199 ? 10.536 -2.591 21.198 1.00 45.44 199 GLN A CA 1
ATOM 1422 C C . GLN A 1 199 ? 9.996 -3.691 20.270 1.00 45.44 199 GLN A C 1
ATOM 1424 O O . GLN A 1 199 ? 10.740 -4.634 19.979 1.00 45.44 199 GLN A O 1
ATOM 1429 N N . PRO A 1 200 ? 8.716 -3.641 19.858 1.00 53.03 200 PRO A N 1
ATOM 1430 C CA . PRO A 1 200 ? 8.241 -4.551 18.825 1.00 53.03 200 PRO A CA 1
ATOM 1431 C C . PRO A 1 200 ? 9.136 -4.377 17.587 1.00 53.03 200 PRO A C 1
ATOM 1433 O O . PRO A 1 200 ? 9.540 -3.240 17.315 1.00 53.03 200 PRO A O 1
ATOM 1436 N N . PRO A 1 201 ? 9.475 -5.463 16.863 1.00 56.84 201 PRO A N 1
ATOM 1437 C CA . PRO A 1 201 ? 10.267 -5.353 15.643 1.00 56.84 201 PRO A CA 1
ATOM 1438 C C . PRO A 1 201 ? 9.603 -4.323 14.731 1.00 56.84 201 PRO A C 1
ATOM 1440 O O . PRO A 1 201 ? 8.377 -4.336 14.586 1.00 56.84 201 PRO A O 1
ATOM 1443 N N . MET A 1 202 ? 10.393 -3.388 14.192 1.00 61.53 202 MET A N 1
ATOM 1444 C CA . MET A 1 202 ? 9.839 -2.284 13.413 1.00 61.53 202 MET A CA 1
ATOM 1445 C C . MET A 1 202 ? 8.959 -2.830 12.292 1.00 61.53 202 MET A C 1
ATOM 1447 O O . MET A 1 202 ? 9.399 -3.669 11.509 1.00 61.53 202 MET A O 1
ATOM 1451 N N . ALA A 1 203 ? 7.720 -2.338 12.233 1.00 71.50 203 ALA A N 1
ATOM 1452 C CA . ALA A 1 203 ? 6.774 -2.676 11.183 1.00 71.50 203 ALA A CA 1
ATOM 1453 C C . ALA A 1 203 ? 7.423 -2.443 9.814 1.00 71.50 203 ALA A C 1
ATOM 1455 O O . ALA A 1 203 ? 7.723 -1.303 9.451 1.00 71.50 203 ALA A O 1
ATOM 1456 N N . GLY A 1 204 ? 7.663 -3.528 9.080 1.00 88.31 204 GLY A N 1
ATOM 1457 C CA . GLY A 1 204 ? 8.304 -3.454 7.778 1.00 88.31 204 GLY A CA 1
ATOM 1458 C C . GLY A 1 204 ? 7.381 -2.849 6.725 1.00 88.31 204 GLY A C 1
ATOM 1459 O O . GLY A 1 204 ? 6.158 -2.981 6.790 1.00 88.31 204 GLY A O 1
ATOM 1460 N N . ILE A 1 205 ? 7.979 -2.259 5.695 1.00 96.31 205 ILE A N 1
ATOM 1461 C CA . ILE A 1 205 ? 7.304 -2.128 4.404 1.00 96.31 205 ILE A CA 1
ATOM 1462 C C . ILE A 1 205 ? 7.232 -3.523 3.773 1.00 96.31 205 ILE A C 1
ATOM 1464 O O . ILE A 1 205 ? 8.203 -4.281 3.834 1.00 96.31 205 ILE A O 1
ATOM 1468 N N . VAL A 1 206 ? 6.098 -3.870 3.164 1.00 96.50 206 VAL A N 1
ATOM 1469 C CA . VAL A 1 206 ? 5.956 -5.149 2.451 1.00 96.50 206 VAL A CA 1
ATOM 1470 C C . VAL A 1 206 ? 6.893 -5.137 1.230 1.00 96.50 206 VAL A C 1
ATOM 1472 O O . VAL A 1 206 ? 6.784 -4.211 0.420 1.00 96.50 206 VAL A O 1
ATOM 1475 N N . PRO A 1 207 ? 7.804 -6.117 1.059 1.00 95.62 207 PRO A N 1
ATOM 1476 C CA . PRO A 1 207 ? 8.609 -6.244 -0.156 1.00 95.62 207 PRO A CA 1
ATOM 1477 C C . PRO A 1 207 ? 7.715 -6.518 -1.367 1.00 95.62 207 PRO A C 1
ATOM 1479 O O . PRO A 1 207 ? 6.723 -7.233 -1.226 1.00 95.62 207 PRO A O 1
ATOM 1482 N N . ARG A 1 208 ? 8.099 -6.055 -2.564 1.00 95.06 208 ARG A N 1
ATOM 1483 C CA . ARG A 1 208 ? 7.323 -6.248 -3.809 1.00 95.06 208 ARG A CA 1
ATOM 1484 C C . ARG A 1 208 ? 6.880 -7.698 -4.055 1.00 95.06 208 ARG A C 1
ATOM 1486 O O . ARG A 1 208 ? 5.772 -7.931 -4.525 1.00 95.06 208 ARG A O 1
ATOM 1493 N N . ALA A 1 209 ? 7.716 -8.676 -3.697 1.00 93.06 209 ALA A N 1
ATOM 1494 C CA . ALA A 1 209 ? 7.402 -10.105 -3.809 1.00 93.06 209 ALA A CA 1
ATOM 1495 C C . ALA A 1 209 ? 6.154 -10.542 -3.008 1.00 93.06 209 ALA A C 1
ATOM 1497 O O . ALA A 1 209 ? 5.520 -11.532 -3.358 1.00 93.06 209 ALA A O 1
ATOM 1498 N N . HIS A 1 210 ? 5.789 -9.810 -1.949 1.00 94.31 210 HIS A N 1
ATOM 1499 C CA . HIS A 1 210 ? 4.637 -10.082 -1.081 1.00 94.31 210 HIS A CA 1
ATOM 1500 C C . HIS A 1 210 ? 3.506 -9.042 -1.232 1.00 94.31 210 HIS A C 1
ATOM 1502 O O . HIS A 1 210 ? 2.504 -9.121 -0.523 1.00 94.31 210 HIS A O 1
ATOM 1508 N N . SER A 1 211 ? 3.637 -8.070 -2.143 1.00 94.88 211 SER A N 1
ATOM 1509 C CA . SER A 1 211 ? 2.648 -7.013 -2.408 1.00 94.88 211 SER A CA 1
ATOM 1510 C C . SER A 1 211 ? 2.234 -6.971 -3.892 1.00 94.88 211 SER A C 1
ATOM 1512 O O . SER A 1 211 ? 2.447 -5.962 -4.571 1.00 94.88 211 SER A O 1
ATOM 1514 N N . PRO A 1 212 ? 1.622 -8.045 -4.435 1.00 91.69 212 PRO A N 1
ATOM 1515 C CA . PRO A 1 212 ? 1.221 -8.100 -5.841 1.00 91.69 212 PRO A CA 1
ATOM 1516 C C . PRO A 1 212 ? 0.334 -6.907 -6.228 1.00 91.69 212 PRO A C 1
ATOM 1518 O O . PRO A 1 212 ? -0.619 -6.559 -5.532 1.00 91.69 212 PRO A O 1
ATOM 1521 N N . GLY A 1 213 ? 0.666 -6.264 -7.349 1.00 94.38 213 GLY A N 1
ATOM 1522 C CA . GLY A 1 213 ? 0.027 -5.023 -7.794 1.00 94.38 213 GLY A CA 1
ATOM 1523 C C . GLY A 1 213 ? 0.615 -3.737 -7.194 1.00 94.38 213 GLY A C 1
ATOM 1524 O O . GLY A 1 213 ? 0.208 -2.659 -7.627 1.00 94.38 213 GLY A O 1
ATOM 1525 N N . THR A 1 214 ? 1.575 -3.821 -6.266 1.00 97.69 214 THR A N 1
ATOM 1526 C CA . THR A 1 214 ? 2.414 -2.684 -5.851 1.00 97.69 214 THR A CA 1
ATOM 1527 C C . THR A 1 214 ? 3.722 -2.677 -6.635 1.00 97.69 214 THR A C 1
ATOM 1529 O O . THR A 1 214 ? 4.398 -3.701 -6.706 1.00 97.69 214 THR A O 1
ATOM 1532 N N . ASP A 1 215 ? 4.113 -1.526 -7.182 1.00 98.06 215 ASP A N 1
ATOM 1533 C CA . ASP A 1 215 ? 5.453 -1.344 -7.755 1.00 98.06 215 ASP A CA 1
ATOM 1534 C C . ASP A 1 215 ? 5.921 0.117 -7.683 1.00 98.06 215 ASP A C 1
ATOM 1536 O O . ASP A 1 215 ? 5.127 1.024 -7.418 1.00 98.06 215 ASP A O 1
ATOM 1540 N N . VAL A 1 216 ? 7.212 0.348 -7.922 1.00 98.25 216 VAL A N 1
ATOM 1541 C CA . VAL A 1 216 ? 7.855 1.667 -7.845 1.00 98.25 216 VAL A CA 1
ATOM 1542 C C . VAL A 1 216 ? 8.739 1.891 -9.065 1.00 98.25 216 VAL A C 1
ATOM 1544 O O . VAL A 1 216 ? 9.594 1.067 -9.371 1.00 98.25 216 VAL A O 1
ATOM 1547 N N . PHE A 1 217 ? 8.594 3.042 -9.719 1.00 98.00 217 PHE A N 1
ATOM 1548 C CA . PHE A 1 217 ? 9.478 3.459 -10.810 1.00 98.00 217 PHE A CA 1
ATOM 1549 C C . PHE A 1 217 ? 9.654 4.980 -10.842 1.00 98.00 217 PHE A C 1
ATOM 1551 O O . PHE A 1 217 ? 8.968 5.710 -10.128 1.00 98.00 217 PHE A O 1
ATOM 1558 N N . ALA A 1 218 ? 10.546 5.477 -11.697 1.00 96.75 218 ALA A N 1
ATOM 1559 C CA . ALA A 1 218 ? 10.596 6.895 -12.034 1.00 96.75 218 ALA A CA 1
ATOM 1560 C C . ALA A 1 218 ? 10.790 7.115 -13.541 1.00 96.75 218 ALA A C 1
ATOM 1562 O O . ALA A 1 218 ? 11.107 6.197 -14.299 1.00 96.75 218 ALA A O 1
ATOM 1563 N N . THR A 1 219 ? 10.558 8.353 -13.954 1.00 95.62 219 THR A N 1
ATOM 1564 C CA . THR A 1 219 ? 10.839 8.933 -15.272 1.00 95.62 219 THR A CA 1
ATOM 1565 C C . THR A 1 219 ? 11.725 10.176 -15.055 1.00 95.62 219 THR A C 1
ATOM 1567 O O . THR A 1 219 ? 11.913 10.578 -13.904 1.00 95.62 219 THR A O 1
ATOM 1570 N N . PRO A 1 220 ? 12.236 10.864 -16.098 1.00 93.00 220 PRO A N 1
ATOM 1571 C CA . PRO A 1 220 ? 13.081 12.059 -15.954 1.00 93.00 220 PRO A CA 1
ATOM 1572 C C . PRO A 1 220 ? 12.475 13.219 -15.144 1.00 93.00 220 PRO A C 1
ATOM 1574 O O . PRO A 1 220 ? 13.169 14.197 -14.866 1.00 93.00 220 PRO A O 1
ATOM 1577 N N . HIS A 1 221 ? 11.173 13.173 -14.846 1.00 92.75 221 HIS A N 1
ATOM 1578 C CA . HIS A 1 221 ? 10.416 14.278 -14.254 1.00 92.75 221 HIS A CA 1
ATOM 1579 C C . HIS A 1 221 ? 9.542 13.870 -13.062 1.00 92.75 221 HIS A C 1
ATOM 1581 O O . HIS A 1 221 ? 8.887 14.731 -12.474 1.00 92.75 221 HIS A O 1
ATOM 1587 N N . SER A 1 222 ? 9.431 12.577 -12.740 1.00 96.06 222 SER A N 1
ATOM 1588 C CA . SER A 1 222 ? 8.532 12.115 -11.680 1.00 96.06 222 SER A CA 1
ATOM 1589 C C . SER A 1 222 ? 8.893 10.732 -11.151 1.00 96.06 222 SER A C 1
ATOM 1591 O O . SER A 1 222 ? 9.215 9.820 -11.910 1.00 96.06 222 SER A O 1
ATOM 1593 N N . PHE A 1 223 ? 8.737 10.573 -9.843 1.00 97.38 223 PHE A N 1
ATOM 1594 C CA . PHE A 1 223 ? 8.731 9.312 -9.117 1.00 97.38 223 PHE A CA 1
ATOM 1595 C C . PHE A 1 223 ? 7.290 8.811 -8.944 1.00 97.38 223 PHE A C 1
ATOM 1597 O O . PHE A 1 223 ? 6.379 9.600 -8.679 1.00 97.38 223 PHE A O 1
ATOM 1604 N N . PHE A 1 224 ? 7.085 7.501 -9.070 1.00 98.38 224 PHE A N 1
ATOM 1605 C CA . PHE A 1 224 ? 5.774 6.862 -9.034 1.00 98.38 224 PHE A CA 1
ATOM 1606 C C . PHE A 1 224 ? 5.745 5.688 -8.059 1.00 98.38 224 PHE A C 1
ATOM 1608 O O . PHE A 1 224 ? 6.643 4.846 -8.052 1.00 98.38 224 PHE A O 1
ATOM 1615 N N . VAL A 1 225 ? 4.651 5.586 -7.304 1.00 98.56 225 VAL A N 1
ATOM 1616 C CA . VAL A 1 225 ? 4.272 4.361 -6.586 1.00 98.56 225 VAL A CA 1
ATOM 1617 C C . VAL A 1 225 ? 2.933 3.906 -7.144 1.00 98.56 225 VAL A C 1
ATOM 1619 O O . VAL A 1 225 ? 1.931 4.612 -7.025 1.00 98.56 225 VAL A O 1
ATOM 1622 N N . VAL A 1 226 ? 2.900 2.736 -7.772 1.00 98.50 226 VAL A N 1
ATOM 1623 C CA . VAL A 1 226 ? 1.670 2.144 -8.301 1.00 98.50 226 VAL A CA 1
ATOM 1624 C C . VAL A 1 226 ? 1.053 1.252 -7.234 1.00 98.50 226 VAL A C 1
ATOM 1626 O O . VAL A 1 226 ? 1.749 0.459 -6.607 1.00 98.50 226 VAL A O 1
ATOM 1629 N N . ARG A 1 227 ? -0.261 1.376 -7.041 1.00 97.75 227 ARG A N 1
ATOM 1630 C CA . ARG A 1 227 ? -1.072 0.547 -6.147 1.00 97.75 227 ARG A CA 1
ATOM 1631 C C . ARG A 1 227 ? -2.273 0.018 -6.921 1.00 97.75 227 ARG A C 1
ATOM 1633 O O . ARG A 1 227 ? -3.404 0.495 -6.811 1.00 97.75 227 ARG A O 1
ATOM 1640 N N . SER A 1 228 ? -2.008 -0.952 -7.793 1.00 96.69 228 SER A N 1
ATOM 1641 C CA . SER A 1 228 ? -3.021 -1.567 -8.651 1.00 96.69 228 SER A CA 1
ATOM 1642 C C . SER A 1 228 ? -4.047 -2.399 -7.883 1.00 96.69 228 SER A C 1
ATOM 1644 O O . SER A 1 228 ? -5.121 -2.654 -8.426 1.00 96.69 228 SER A O 1
ATOM 1646 N N . ASP A 1 229 ? -3.722 -2.815 -6.664 1.00 94.56 229 ASP A N 1
ATOM 1647 C CA . ASP A 1 229 ? -4.610 -3.483 -5.716 1.00 94.56 229 ASP A CA 1
ATOM 1648 C C . ASP A 1 229 ? -5.769 -2.568 -5.282 1.00 94.56 229 ASP A C 1
ATOM 1650 O O . ASP A 1 229 ? -6.925 -2.983 -5.323 1.00 94.56 229 ASP A O 1
ATOM 1654 N N . VAL A 1 230 ? -5.485 -1.293 -4.982 1.00 94.81 230 VAL A N 1
ATOM 1655 C CA . VAL A 1 230 ? -6.511 -0.263 -4.706 1.00 94.81 230 VAL A CA 1
ATOM 1656 C C . VAL A 1 230 ? -6.880 0.580 -5.939 1.00 94.81 230 VAL A C 1
ATOM 1658 O O . VAL A 1 230 ? -7.785 1.411 -5.894 1.00 94.81 230 VAL A O 1
ATOM 1661 N N . GLY A 1 231 ? -6.241 0.329 -7.085 1.00 95.75 231 GLY A N 1
ATOM 1662 C CA . GLY A 1 231 ? -6.614 0.903 -8.377 1.00 95.75 231 GLY A CA 1
ATOM 1663 C C . GLY A 1 231 ? -6.196 2.361 -8.591 1.00 95.75 231 GLY A C 1
ATOM 1664 O O . GLY A 1 231 ? -6.859 3.073 -9.352 1.00 95.75 231 GLY A O 1
ATOM 1665 N N . CYS A 1 232 ? -5.110 2.803 -7.961 1.00 97.06 232 CYS A N 1
ATOM 1666 C CA . CYS A 1 232 ? -4.563 4.156 -8.078 1.00 97.06 232 CYS A CA 1
ATOM 1667 C C . CYS A 1 232 ? -3.028 4.154 -8.159 1.00 97.06 232 CYS A C 1
ATOM 1669 O O . CYS A 1 232 ? -2.370 3.119 -8.042 1.00 97.06 232 CYS A O 1
ATOM 1671 N N . PHE A 1 233 ? -2.449 5.327 -8.397 1.00 97.81 233 PHE A N 1
ATOM 1672 C CA . PHE A 1 233 ? -1.014 5.556 -8.289 1.00 97.81 233 PHE A CA 1
ATOM 1673 C C . PHE A 1 233 ? -0.738 6.929 -7.676 1.00 97.81 233 PHE A C 1
ATOM 1675 O O . PHE A 1 233 ? -1.527 7.867 -7.816 1.00 97.81 233 PHE A O 1
ATOM 1682 N N . LEU A 1 234 ? 0.396 7.020 -6.994 1.00 97.75 234 LEU A N 1
ATOM 1683 C CA . LEU A 1 234 ? 0.978 8.245 -6.471 1.00 97.75 234 LEU A CA 1
ATOM 1684 C C . LEU A 1 234 ? 2.034 8.733 -7.462 1.00 97.75 234 LEU A C 1
ATOM 1686 O O . LEU A 1 234 ? 2.841 7.938 -7.946 1.00 97.75 234 LEU A O 1
ATOM 1690 N N . GLN A 1 235 ? 2.037 10.035 -7.728 1.00 97.44 235 GLN A N 1
ATOM 1691 C CA . GLN A 1 235 ? 3.048 10.747 -8.501 1.00 97.44 235 GLN A CA 1
ATOM 1692 C C . GLN A 1 235 ? 3.669 11.850 -7.634 1.00 97.44 235 GLN A C 1
ATOM 1694 O O . GLN A 1 235 ? 2.967 12.595 -6.950 1.00 97.44 235 GLN A O 1
ATOM 1699 N N . ALA A 1 236 ? 4.991 11.961 -7.674 1.00 97.25 236 ALA A N 1
ATOM 1700 C CA . ALA A 1 236 ? 5.773 12.968 -6.966 1.00 97.25 236 ALA A CA 1
ATOM 1701 C C . ALA A 1 236 ? 6.936 13.443 -7.850 1.00 97.25 236 ALA A C 1
ATOM 1703 O O . ALA A 1 236 ? 7.313 12.738 -8.783 1.00 97.25 236 ALA A O 1
ATOM 1704 N N . SER A 1 237 ? 7.545 14.598 -7.563 1.00 96.38 237 SER A N 1
ATOM 1705 C CA . SER A 1 237 ? 8.790 15.000 -8.245 1.00 96.38 237 SER A CA 1
ATOM 1706 C C . SER A 1 237 ? 9.932 14.024 -7.933 1.00 96.38 237 SER A C 1
ATOM 1708 O O . SER A 1 237 ? 10.659 13.604 -8.827 1.00 96.38 237 SER A O 1
ATOM 1710 N N . GLU A 1 238 ? 10.034 13.606 -6.670 1.00 95.50 238 GLU A N 1
ATOM 1711 C CA . GLU A 1 238 ? 11.022 12.658 -6.158 1.00 95.50 238 GLU A CA 1
ATOM 1712 C C . GLU A 1 238 ? 10.531 11.986 -4.865 1.00 95.50 238 GLU A C 1
ATOM 1714 O O . GLU A 1 238 ? 9.523 12.381 -4.280 1.00 95.50 238 GLU A O 1
ATOM 1719 N N . CYS A 1 239 ? 11.239 10.958 -4.396 1.00 96.12 239 CYS A N 1
ATOM 1720 C CA . CYS A 1 239 ? 10.818 10.154 -3.245 1.00 96.12 239 CYS A CA 1
ATOM 1721 C C . CYS A 1 239 ? 11.170 10.740 -1.863 1.00 96.12 239 CYS A C 1
ATOM 1723 O O . CYS A 1 239 ? 10.618 10.273 -0.869 1.00 96.12 239 CYS A O 1
ATOM 1725 N N . HIS A 1 240 ? 12.079 11.719 -1.773 1.00 94.94 240 HIS A N 1
ATOM 1726 C CA . HIS A 1 240 ? 12.680 12.160 -0.502 1.00 94.94 240 HIS A CA 1
ATOM 1727 C C . HIS A 1 240 ? 12.313 13.596 -0.084 1.00 94.94 240 HIS A C 1
ATOM 1729 O O . HIS A 1 240 ? 12.037 13.813 1.095 1.00 94.94 240 HIS A O 1
ATOM 1735 N N . SER A 1 241 ? 12.223 14.544 -1.026 1.00 93.38 241 SER A N 1
ATOM 1736 C CA . SER A 1 241 ? 11.765 15.924 -0.774 1.00 93.38 241 SER A CA 1
ATOM 1737 C C . SER A 1 241 ? 10.753 16.412 -1.833 1.00 93.38 241 SER A C 1
ATOM 1739 O O . SER A 1 241 ? 10.976 17.433 -2.482 1.00 93.38 241 SER A O 1
ATOM 1741 N N . PRO A 1 242 ? 9.628 15.697 -2.044 1.00 93.25 242 PRO A N 1
ATOM 1742 C CA . PRO A 1 242 ? 8.650 16.055 -3.067 1.00 93.25 242 PRO A CA 1
ATOM 1743 C C . PRO A 1 242 ? 8.057 17.454 -2.853 1.00 93.25 242 PRO A C 1
ATOM 1745 O O . PRO A 1 242 ? 7.581 17.769 -1.764 1.00 93.25 242 PRO A O 1
ATOM 1748 N N . GLU A 1 243 ? 7.997 18.264 -3.915 1.00 91.69 243 GLU A N 1
ATOM 1749 C CA . GLU A 1 243 ? 7.312 19.570 -3.875 1.00 91.69 243 GLU A CA 1
ATOM 1750 C C . GLU A 1 243 ? 5.797 19.404 -3.675 1.00 91.69 243 GLU A C 1
ATOM 1752 O O . GLU A 1 243 ? 5.147 20.190 -2.984 1.00 91.69 243 GLU A O 1
ATOM 1757 N N . ALA A 1 244 ? 5.239 18.358 -4.287 1.00 93.75 244 ALA A N 1
ATOM 1758 C CA . ALA A 1 244 ? 3.860 17.924 -4.147 1.00 93.75 244 ALA A CA 1
ATOM 1759 C C . ALA A 1 244 ? 3.764 16.406 -4.360 1.00 93.75 244 ALA A C 1
ATOM 1761 O O . ALA A 1 244 ? 4.578 15.808 -5.068 1.00 93.75 244 ALA A O 1
ATOM 1762 N N . VAL A 1 245 ? 2.738 15.798 -3.762 1.00 95.50 245 VAL A N 1
ATOM 1763 C CA . VAL A 1 245 ? 2.411 14.376 -3.904 1.00 95.50 245 VAL A CA 1
ATOM 1764 C C . VAL A 1 245 ? 0.966 14.268 -4.386 1.00 95.50 245 VAL A C 1
ATOM 1766 O O . VAL A 1 245 ? 0.038 14.498 -3.610 1.00 95.50 245 VAL A O 1
ATOM 1769 N N . GLU A 1 246 ? 0.782 13.956 -5.668 1.00 96.31 246 GLU A N 1
ATOM 1770 C CA . GLU A 1 246 ? -0.524 13.851 -6.326 1.00 96.31 246 GLU A CA 1
ATOM 1771 C C . GLU A 1 246 ? -0.962 12.384 -6.420 1.00 96.31 246 GLU A C 1
ATOM 1773 O O . GLU A 1 246 ? -0.183 11.520 -6.822 1.00 96.31 246 GLU A O 1
ATOM 1778 N N . ILE A 1 247 ? -2.225 12.091 -6.100 1.00 96.44 247 ILE A N 1
ATOM 1779 C CA . ILE A 1 247 ? -2.828 10.772 -6.318 1.00 96.44 247 ILE A CA 1
ATOM 1780 C C . ILE A 1 247 ? -3.825 10.806 -7.477 1.00 96.44 247 ILE A C 1
ATOM 1782 O O . ILE A 1 247 ? -4.720 11.661 -7.560 1.00 96.44 247 ILE A O 1
ATOM 1786 N N . ARG A 1 248 ? -3.679 9.814 -8.359 1.00 96.38 248 ARG A N 1
ATOM 1787 C CA . ARG A 1 248 ? -4.446 9.622 -9.592 1.00 96.38 248 ARG A CA 1
ATOM 1788 C C . ARG A 1 248 ? -5.048 8.223 -9.667 1.00 96.38 248 ARG A C 1
ATOM 1790 O O . ARG A 1 248 ? -4.511 7.261 -9.119 1.00 96.38 248 ARG A O 1
ATOM 1797 N N . GLY A 1 249 ? -6.173 8.102 -10.366 1.00 96.00 249 GLY A N 1
ATOM 1798 C CA . GLY A 1 249 ? -6.777 6.805 -10.659 1.00 96.00 249 GLY A CA 1
ATOM 1799 C C . GLY A 1 249 ? -5.953 6.037 -11.689 1.00 96.00 249 GLY A C 1
ATOM 1800 O O . GLY A 1 249 ? -5.558 6.591 -12.711 1.00 96.00 249 GLY A O 1
ATOM 1801 N N . LEU A 1 250 ? -5.716 4.751 -11.433 1.00 96.44 250 LEU A N 1
ATOM 1802 C CA . LEU A 1 250 ? -5.076 3.848 -12.384 1.00 96.44 250 LEU A CA 1
ATOM 1803 C C . LEU A 1 250 ? -6.149 3.317 -13.335 1.00 96.44 250 LEU A C 1
ATOM 1805 O O . LEU A 1 250 ? -7.110 2.666 -12.892 1.00 96.44 250 LEU A O 1
ATOM 1809 N N . HIS A 1 251 ? -5.975 3.579 -14.631 1.00 96.56 251 HIS A N 1
ATOM 1810 C CA . HIS A 1 251 ? -6.901 3.149 -15.672 1.00 96.56 251 HIS A CA 1
ATOM 1811 C C . HIS A 1 251 ? -7.150 1.634 -15.584 1.00 96.56 251 HIS A C 1
ATOM 1813 O O . HIS A 1 251 ? -6.188 0.884 -15.406 1.00 96.56 251 HIS A O 1
ATOM 1819 N N . PRO A 1 252 ? -8.391 1.129 -15.738 1.00 96.06 252 PRO A N 1
ATOM 1820 C CA . PRO A 1 252 ? -8.678 -0.299 -15.588 1.00 96.06 252 PRO A CA 1
ATOM 1821 C C . PRO A 1 252 ? -7.793 -1.208 -16.455 1.00 96.06 252 PRO A C 1
ATOM 1823 O O . PRO A 1 252 ? -7.284 -2.207 -15.961 1.00 96.06 252 PRO A O 1
ATOM 1826 N N . ALA A 1 253 ? -7.515 -0.818 -17.705 1.00 96.69 253 ALA A N 1
ATOM 1827 C CA . ALA A 1 253 ? -6.621 -1.565 -18.602 1.00 96.69 253 ALA A CA 1
ATOM 1828 C C . ALA A 1 253 ? -5.120 -1.470 -18.244 1.00 96.69 253 ALA A C 1
ATOM 1830 O O . ALA A 1 253 ? -4.315 -2.203 -18.818 1.00 96.69 253 ALA A O 1
ATOM 1831 N N . CYS A 1 254 ? -4.736 -0.609 -17.296 1.00 97.31 254 CYS A N 1
ATOM 1832 C CA . CYS A 1 254 ? -3.394 -0.522 -16.710 1.00 97.31 254 CYS A CA 1
ATOM 1833 C C . CYS A 1 254 ? -3.262 -1.330 -15.406 1.00 97.31 254 CYS A C 1
ATOM 1835 O O . CYS A 1 254 ? -2.143 -1.591 -14.984 1.00 97.31 254 CYS A O 1
ATOM 1837 N N . ARG A 1 255 ? -4.366 -1.794 -14.801 1.00 96.69 255 ARG A N 1
ATOM 1838 C CA . ARG A 1 255 ? -4.355 -2.619 -13.575 1.00 96.69 255 ARG A CA 1
ATOM 1839 C C . ARG A 1 255 ? -3.835 -4.036 -13.828 1.00 96.69 255 ARG A C 1
ATOM 1841 O O . ARG A 1 255 ? -3.817 -4.503 -14.963 1.00 96.69 255 ARG A O 1
ATOM 1848 N N . GLY A 1 256 ? -3.404 -4.730 -12.779 1.00 95.25 256 GLY A N 1
ATOM 1849 C CA . GLY A 1 256 ? -2.874 -6.093 -12.874 1.00 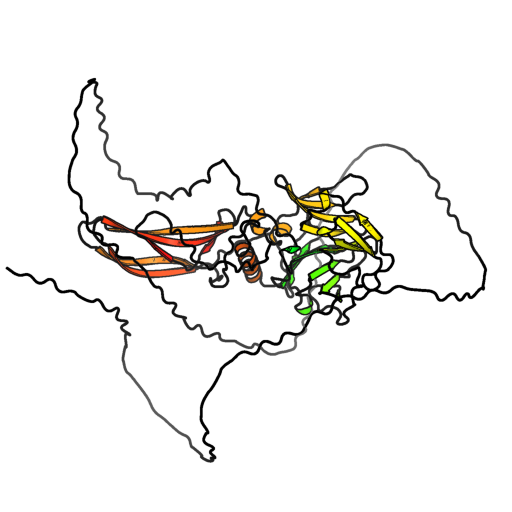95.25 256 GLY A CA 1
ATOM 1850 C C . GLY A 1 256 ? -1.563 -6.188 -13.660 1.00 95.25 256 GLY A C 1
ATOM 1851 O O . GLY A 1 256 ? -1.263 -7.242 -14.205 1.00 95.25 256 GLY A O 1
ATOM 1852 N N . GLY A 1 257 ? -0.812 -5.089 -13.789 1.00 96.06 257 GLY A N 1
ATOM 1853 C CA . GLY A 1 257 ? 0.611 -5.162 -14.116 1.00 96.06 257 GLY A CA 1
ATOM 1854 C C . GLY A 1 257 ? 1.373 -5.834 -12.975 1.00 96.06 257 GLY A C 1
ATOM 1855 O O . GLY A 1 257 ? 1.175 -5.481 -11.812 1.00 96.06 257 GLY A O 1
ATOM 1856 N N . GLU A 1 258 ? 2.226 -6.795 -13.314 1.00 96.69 258 GLU A N 1
ATOM 1857 C CA . GLU A 1 258 ? 3.170 -7.415 -12.380 1.00 96.69 258 GLU A CA 1
ATOM 1858 C C . GLU A 1 258 ? 4.340 -6.470 -12.099 1.00 96.69 258 GLU A C 1
ATOM 1860 O O . GLU A 1 258 ? 4.843 -6.442 -10.976 1.00 96.69 258 GLU A O 1
ATOM 1865 N N . HIS A 1 259 ? 4.738 -5.685 -13.109 1.00 97.94 259 HIS A N 1
ATOM 1866 C CA . HIS A 1 259 ? 5.719 -4.609 -12.986 1.00 97.94 259 HIS A CA 1
ATOM 1867 C C . HIS A 1 259 ? 5.337 -3.384 -13.815 1.00 97.94 259 HIS A C 1
ATOM 1869 O O . HIS A 1 259 ? 4.678 -3.501 -14.855 1.00 97.94 259 HIS A O 1
ATOM 1875 N N . TYR A 1 260 ? 5.833 -2.226 -13.389 1.00 98.25 260 TYR A N 1
ATOM 1876 C CA . TYR A 1 260 ? 5.689 -0.943 -14.066 1.00 98.25 260 TYR A CA 1
ATOM 1877 C C . TYR A 1 260 ? 7.072 -0.307 -14.205 1.00 98.25 260 TYR A C 1
ATOM 1879 O O . TYR A 1 260 ? 7.746 -0.063 -13.213 1.00 98.25 260 TYR A O 1
ATOM 1887 N N . VAL A 1 261 ? 7.507 -0.042 -15.436 1.00 97.88 261 VAL A N 1
ATOM 1888 C CA . VAL A 1 261 ? 8.866 0.431 -15.731 1.00 97.88 261 VAL A CA 1
ATOM 1889 C C . VAL A 1 261 ? 8.795 1.748 -16.481 1.00 97.88 261 VAL A C 1
ATOM 1891 O O . VAL A 1 261 ? 8.362 1.780 -17.632 1.00 97.88 261 VAL A O 1
ATOM 1894 N N . GLY A 1 262 ? 9.247 2.827 -15.849 1.00 96.69 262 GLY A N 1
ATOM 1895 C CA . GLY A 1 262 ? 9.475 4.097 -16.529 1.00 96.69 262 GLY A CA 1
ATOM 1896 C C . GLY A 1 262 ? 10.751 4.059 -17.364 1.00 96.69 262 GLY A C 1
ATOM 1897 O O . GLY A 1 262 ? 11.775 3.520 -16.945 1.00 96.69 262 GLY A O 1
ATOM 1898 N N . ASP A 1 263 ? 10.682 4.641 -18.552 1.00 91.06 263 ASP A N 1
ATOM 1899 C CA . ASP A 1 263 ? 11.825 4.956 -19.396 1.00 91.06 263 ASP A CA 1
ATOM 1900 C C . ASP A 1 263 ? 12.556 6.188 -18.841 1.00 91.06 263 ASP A C 1
ATOM 1902 O O . ASP A 1 263 ? 12.082 7.312 -18.991 1.00 91.06 263 ASP A O 1
ATOM 1906 N N . ALA A 1 264 ? 13.718 6.001 -18.207 1.00 83.19 264 ALA A N 1
ATOM 1907 C CA . ALA A 1 264 ? 14.489 7.106 -17.628 1.00 83.19 264 ALA A CA 1
ATOM 1908 C C . ALA A 1 264 ? 15.142 8.054 -18.658 1.00 83.19 264 ALA A C 1
ATOM 1910 O O . ALA A 1 264 ? 15.837 8.987 -18.255 1.00 83.19 264 ALA A O 1
ATOM 1911 N N . ALA A 1 265 ? 14.934 7.851 -19.965 1.00 81.81 265 ALA A N 1
ATOM 1912 C CA . ALA A 1 265 ? 15.300 8.800 -21.018 1.00 81.81 265 ALA A CA 1
ATOM 1913 C C . ALA A 1 265 ? 14.081 9.490 -21.669 1.00 81.81 265 ALA A C 1
ATOM 1915 O O . ALA A 1 265 ? 14.258 10.399 -22.482 1.00 81.81 265 ALA A O 1
ATOM 1916 N N . GLY A 1 266 ? 12.853 9.093 -21.318 1.00 87.88 266 GLY A N 1
ATOM 1917 C CA . GLY A 1 266 ? 11.627 9.534 -21.983 1.00 87.88 266 GLY A CA 1
ATOM 1918 C C . GLY A 1 266 ? 10.412 9.591 -21.055 1.00 87.88 266 GLY A C 1
ATOM 1919 O O . GLY A 1 266 ? 10.525 9.682 -19.840 1.00 87.88 266 GLY A O 1
ATOM 1920 N N . SER A 1 267 ? 9.212 9.572 -21.633 1.00 89.81 267 SER A N 1
ATOM 1921 C CA . SER A 1 267 ? 7.941 9.559 -20.889 1.00 89.81 267 SER A CA 1
ATOM 1922 C C . SER A 1 267 ? 7.175 8.242 -21.034 1.00 89.81 267 SER A C 1
ATOM 1924 O O . SER A 1 267 ? 6.017 8.151 -20.626 1.00 89.81 267 SER A O 1
ATOM 1926 N N . SER A 1 268 ? 7.792 7.223 -21.642 1.00 95.06 268 SER A N 1
ATOM 1927 C CA . SER A 1 268 ? 7.144 5.931 -21.844 1.00 95.06 268 SER A CA 1
ATOM 1928 C C . SER A 1 268 ? 7.178 5.078 -20.573 1.00 95.06 268 SER A C 1
ATOM 1930 O O . SER A 1 268 ? 8.125 5.111 -19.790 1.00 95.06 268 SER A O 1
ATOM 1932 N N . ILE A 1 269 ? 6.105 4.325 -20.357 1.00 97.62 269 ILE A N 1
ATOM 1933 C CA . ILE A 1 269 ? 5.899 3.440 -19.215 1.00 97.62 269 ILE A CA 1
ATOM 1934 C C . ILE A 1 269 ? 5.548 2.068 -19.785 1.00 97.62 269 ILE A C 1
ATOM 1936 O O . ILE A 1 269 ? 4.570 1.925 -20.525 1.00 97.62 269 ILE A O 1
ATOM 1940 N N . CYS A 1 270 ? 6.350 1.060 -19.457 1.00 97.75 270 CYS A N 1
ATOM 1941 C CA . CYS A 1 270 ? 6.081 -0.331 -19.798 1.00 97.75 270 CYS A CA 1
ATOM 1942 C C . CYS A 1 270 ? 5.319 -1.004 -18.650 1.00 97.75 270 CYS A C 1
ATOM 1944 O O . CYS A 1 270 ? 5.748 -0.933 -17.501 1.00 97.75 270 CYS A O 1
ATOM 1946 N N . ILE A 1 271 ? 4.206 -1.670 -18.958 1.00 98.25 271 ILE A N 1
ATOM 1947 C CA . ILE A 1 271 ? 3.401 -2.442 -18.000 1.00 98.25 271 ILE A CA 1
ATOM 1948 C C . ILE A 1 271 ? 3.576 -3.919 -18.342 1.00 98.25 271 ILE A C 1
ATOM 1950 O O . ILE A 1 271 ? 3.077 -4.365 -19.377 1.00 98.25 271 ILE A O 1
ATOM 1954 N N . LEU A 1 272 ? 4.305 -4.658 -17.507 1.00 98.25 272 LEU A N 1
ATOM 1955 C CA . LEU A 1 272 ? 4.631 -6.068 -17.732 1.00 98.25 272 LEU A CA 1
ATOM 1956 C C . LEU A 1 272 ? 3.537 -6.963 -17.137 1.00 98.25 272 LEU A C 1
ATOM 1958 O O . LEU A 1 272 ? 3.044 -6.703 -16.037 1.00 98.25 272 LEU A O 1
ATOM 1962 N N . ARG A 1 273 ? 3.160 -8.010 -17.874 1.00 96.56 273 ARG A N 1
ATOM 1963 C CA . ARG A 1 273 ? 2.166 -9.023 -17.497 1.00 96.56 273 ARG A CA 1
ATOM 1964 C C . ARG A 1 273 ? 2.573 -10.379 -18.071 1.00 96.56 273 ARG A C 1
ATOM 1966 O O . ARG A 1 273 ? 2.427 -10.611 -19.278 1.00 96.56 273 ARG A O 1
ATOM 1973 N N . GLY A 1 274 ? 3.075 -11.262 -17.214 1.00 95.88 274 GLY A N 1
ATOM 1974 C CA . GLY A 1 274 ? 3.588 -12.574 -17.580 1.00 95.88 274 GLY A CA 1
ATOM 1975 C C . GLY A 1 274 ? 4.652 -12.469 -18.670 1.00 95.88 274 GLY A C 1
ATOM 1976 O O . GLY A 1 274 ? 5.672 -11.806 -18.516 1.00 95.88 274 GLY A O 1
ATOM 1977 N N . ASP A 1 275 ? 4.379 -13.093 -19.813 1.00 97.62 275 ASP A N 1
ATOM 1978 C CA . ASP A 1 275 ? 5.288 -13.164 -20.961 1.00 97.62 275 ASP A CA 1
ATOM 1979 C C . ASP A 1 275 ? 5.230 -11.941 -21.902 1.00 97.62 275 ASP A C 1
ATOM 1981 O O . ASP A 1 275 ? 5.823 -11.972 -22.984 1.00 97.62 275 ASP A O 1
ATOM 1985 N N . THR A 1 276 ? 4.500 -10.879 -21.548 1.00 97.88 276 THR A N 1
ATOM 1986 C CA . THR A 1 276 ? 4.241 -9.723 -22.428 1.00 97.88 276 THR A CA 1
ATOM 1987 C C . THR A 1 276 ? 4.326 -8.389 -21.692 1.00 97.88 276 THR A C 1
ATOM 1989 O O . THR A 1 276 ? 4.261 -8.337 -20.465 1.00 97.88 276 THR A O 1
ATOM 1992 N N . PHE A 1 277 ? 4.435 -7.288 -22.434 1.00 97.62 277 PHE A N 1
ATOM 1993 C CA . PHE A 1 277 ? 4.282 -5.943 -21.890 1.00 97.62 277 PHE A CA 1
ATOM 1994 C C . PHE A 1 277 ? 3.553 -5.001 -22.849 1.00 97.62 277 PHE A C 1
ATOM 1996 O O . PHE A 1 277 ? 3.640 -5.128 -24.069 1.00 97.62 277 PHE A O 1
ATOM 2003 N N . HIS A 1 278 ? 2.859 -4.018 -22.284 1.00 97.19 278 HIS A N 1
ATOM 2004 C CA . HIS A 1 278 ? 2.262 -2.905 -23.024 1.00 97.19 278 HIS A CA 1
ATOM 2005 C C . HIS A 1 278 ? 3.062 -1.624 -22.794 1.00 97.19 278 HIS A C 1
ATOM 2007 O O . HIS A 1 278 ? 3.736 -1.492 -21.774 1.00 97.19 278 HIS A O 1
ATOM 2013 N N . ARG A 1 279 ? 2.936 -0.647 -23.699 1.00 96.75 279 ARG A N 1
ATOM 2014 C CA . ARG A 1 279 ? 3.456 0.716 -23.506 1.00 96.75 279 ARG A CA 1
ATOM 2015 C C . ARG A 1 279 ? 2.316 1.723 -23.349 1.00 96.75 279 ARG A C 1
ATOM 2017 O O . ARG A 1 279 ? 1.315 1.644 -24.058 1.00 96.75 279 ARG A O 1
ATOM 2024 N N . THR A 1 280 ? 2.497 2.685 -22.451 1.00 96.88 280 THR A N 1
ATOM 2025 C CA . THR A 1 280 ? 1.685 3.906 -22.321 1.00 96.88 280 THR A CA 1
ATOM 2026 C C . THR A 1 280 ? 2.596 5.102 -22.025 1.00 96.88 280 THR A C 1
ATOM 2028 O O . THR A 1 280 ? 3.770 4.916 -21.721 1.00 96.88 280 THR A O 1
ATOM 2031 N N . THR A 1 281 ? 2.077 6.325 -22.101 1.00 96.56 281 THR A N 1
ATOM 2032 C CA . THR A 1 281 ? 2.710 7.533 -21.531 1.00 96.56 281 THR A CA 1
ATOM 2033 C C . THR A 1 281 ? 1.920 8.101 -20.349 1.00 96.56 281 THR A C 1
ATOM 2035 O O . THR A 1 281 ? 2.345 9.072 -19.733 1.00 96.56 281 THR A O 1
ATOM 2038 N N . ASP A 1 282 ? 0.756 7.520 -20.043 1.00 96.00 282 ASP A N 1
ATOM 2039 C CA . ASP A 1 282 ? -0.114 7.915 -18.938 1.00 96.00 282 ASP A CA 1
ATOM 2040 C C . ASP A 1 282 ? -0.784 6.671 -18.333 1.00 96.00 282 ASP A C 1
ATOM 2042 O O . ASP A 1 282 ? -1.396 5.864 -19.038 1.00 96.00 282 ASP A O 1
ATOM 2046 N N . LEU A 1 283 ? -0.667 6.510 -17.016 1.00 97.00 283 LEU A N 1
ATOM 2047 C CA . LEU A 1 283 ? -1.320 5.442 -16.255 1.00 97.00 283 LEU A CA 1
ATOM 2048 C C . LEU A 1 283 ? -2.825 5.701 -16.041 1.00 97.00 283 LEU A C 1
ATOM 2050 O O . LEU A 1 283 ? -3.566 4.763 -15.737 1.00 97.00 283 LEU A O 1
ATOM 2054 N N . GLY A 1 284 ? -3.288 6.942 -16.221 1.00 96.00 284 GLY A N 1
ATOM 2055 C CA . GLY A 1 284 ? -4.704 7.323 -16.245 1.00 96.00 284 GLY A CA 1
ATOM 2056 C C . GLY A 1 284 ? -5.417 7.017 -17.570 1.00 96.00 284 GLY A C 1
ATOM 2057 O O . GLY A 1 284 ? -6.648 6.999 -17.607 1.00 96.00 284 GLY A O 1
ATOM 2058 N N . ALA A 1 285 ? -4.671 6.703 -18.634 1.00 95.31 285 ALA A N 1
ATOM 2059 C CA . ALA A 1 285 ? -5.193 6.353 -19.954 1.00 95.31 285 ALA A CA 1
ATOM 2060 C C . ALA A 1 285 ? -5.097 4.844 -20.248 1.00 95.31 285 ALA A C 1
ATOM 2062 O O . ALA A 1 285 ? -4.394 4.094 -19.568 1.00 95.31 285 ALA A O 1
ATOM 2063 N N . ALA A 1 286 ? -5.797 4.382 -21.289 1.00 96.00 286 ALA A N 1
ATOM 2064 C CA . ALA A 1 286 ? -5.606 3.031 -21.810 1.00 96.00 286 ALA A CA 1
ATOM 2065 C C . ALA A 1 286 ? -4.209 2.897 -22.450 1.00 96.00 286 ALA A C 1
ATOM 2067 O O . ALA A 1 286 ? -3.794 3.805 -23.174 1.00 96.00 286 ALA A O 1
ATOM 2068 N N . PRO A 1 287 ? -3.488 1.783 -22.226 1.00 95.56 287 PRO A N 1
ATOM 2069 C CA . PRO A 1 287 ? -2.208 1.551 -22.877 1.00 95.56 287 PRO A CA 1
ATOM 2070 C C . PRO A 1 287 ? -2.417 1.167 -24.349 1.00 95.56 287 PRO A C 1
ATOM 2072 O O . PRO A 1 287 ? -3.540 0.887 -24.776 1.00 95.56 287 PRO A O 1
ATOM 2075 N N . SER A 1 288 ? -1.327 1.098 -25.119 1.00 92.94 288 SER A N 1
ATOM 2076 C CA . SER A 1 288 ? -1.377 0.567 -26.485 1.00 92.94 288 SER A CA 1
ATOM 2077 C C . SER A 1 288 ? -2.006 -0.839 -26.504 1.00 92.94 288 SER A C 1
ATOM 2079 O O . SER A 1 288 ? -1.626 -1.678 -25.671 1.00 92.94 288 SER A O 1
ATOM 2081 N N . PRO A 1 289 ? -2.937 -1.132 -27.437 1.00 91.25 289 PRO A N 1
ATOM 2082 C CA . PRO A 1 289 ? -3.519 -2.468 -27.573 1.00 91.25 289 PRO A CA 1
ATOM 2083 C C . PRO A 1 289 ? -2.473 -3.513 -27.986 1.00 91.25 289 PRO A C 1
ATOM 2085 O O . PRO A 1 289 ? -2.627 -4.691 -27.665 1.00 91.25 289 PRO A O 1
ATOM 2088 N N . ASP A 1 290 ? -1.397 -3.081 -28.648 1.00 93.88 290 ASP A N 1
ATOM 2089 C CA . ASP A 1 290 ? -0.324 -3.944 -29.129 1.00 93.88 290 ASP A CA 1
ATOM 2090 C C . ASP A 1 290 ? 0.586 -4.377 -27.969 1.00 93.88 290 ASP A C 1
ATOM 2092 O O . ASP A 1 290 ? 1.513 -3.667 -27.567 1.00 93.88 290 ASP A O 1
ATOM 2096 N N . ALA A 1 291 ? 0.301 -5.557 -27.416 1.00 96.50 291 ALA A N 1
ATOM 2097 C CA . ALA A 1 291 ? 1.177 -6.233 -26.467 1.00 96.50 291 ALA A CA 1
ATOM 2098 C C . ALA A 1 291 ? 2.448 -6.727 -27.176 1.00 96.50 291 ALA A C 1
ATOM 2100 O O . ALA A 1 291 ? 2.381 -7.430 -28.186 1.00 96.50 291 ALA A O 1
ATOM 2101 N N . LEU A 1 292 ? 3.612 -6.401 -26.618 1.00 97.44 292 LEU A N 1
ATOM 2102 C CA . LEU A 1 292 ? 4.908 -6.866 -27.099 1.00 97.44 292 LEU A CA 1
ATOM 2103 C C . LEU A 1 292 ? 5.365 -8.083 -26.276 1.00 97.44 292 LEU A C 1
ATOM 2105 O O . LEU A 1 292 ? 5.228 -8.070 -25.050 1.00 97.44 292 LEU A O 1
ATOM 2109 N N . PRO A 1 293 ? 5.907 -9.144 -26.901 1.00 98.19 293 PRO A N 1
ATOM 2110 C CA . PRO A 1 293 ? 6.409 -10.303 -26.171 1.00 98.19 293 PRO A CA 1
ATOM 2111 C C . PRO A 1 293 ? 7.707 -9.959 -25.430 1.00 98.19 293 PRO A C 1
ATOM 2113 O O . PRO A 1 293 ? 8.571 -9.272 -25.970 1.00 98.19 293 PRO A O 1
ATOM 2116 N N . LEU A 1 294 ? 7.881 -10.492 -24.221 1.00 98.25 294 LEU A N 1
ATOM 2117 C CA . LEU A 1 294 ? 9.169 -10.505 -23.527 1.00 98.25 294 LEU A CA 1
ATOM 2118 C C . LEU A 1 294 ? 10.035 -11.649 -24.063 1.00 98.25 294 LEU A C 1
ATOM 2120 O O . LEU A 1 294 ? 9.581 -12.797 -24.165 1.00 98.25 294 LEU A O 1
ATOM 2124 N N . HIS A 1 295 ? 11.303 -11.354 -24.347 1.00 98.38 295 HIS A N 1
ATOM 2125 C CA . HIS A 1 295 ? 12.310 -12.352 -24.687 1.00 98.38 295 HIS A CA 1
ATOM 2126 C C . HIS A 1 295 ? 12.459 -13.366 -23.538 1.00 98.38 295 HIS A C 1
ATOM 2128 O O . HIS A 1 295 ? 12.461 -12.944 -22.381 1.00 98.38 295 HIS A O 1
ATOM 2134 N N . PRO A 1 296 ? 12.623 -14.681 -23.791 1.00 97.81 296 PRO A N 1
ATOM 2135 C CA . PRO A 1 296 ? 12.674 -15.691 -22.730 1.00 97.81 296 PRO A CA 1
ATOM 2136 C C . PRO A 1 296 ? 13.695 -15.440 -21.610 1.00 97.81 296 PRO A C 1
ATOM 2138 O O . PRO A 1 296 ? 13.421 -15.783 -20.465 1.00 97.81 296 PRO A O 1
ATOM 2141 N N . THR A 1 297 ? 14.841 -14.816 -21.905 1.00 97.50 297 THR A N 1
ATOM 2142 C CA . THR A 1 297 ? 15.860 -14.466 -20.889 1.00 97.50 297 THR A CA 1
ATOM 2143 C C . THR A 1 297 ? 15.471 -13.277 -20.009 1.00 97.50 297 THR A C 1
ATOM 2145 O O . THR A 1 297 ? 16.048 -13.099 -18.944 1.00 97.50 297 THR A O 1
ATOM 2148 N N . CYS A 1 298 ? 14.514 -12.461 -20.450 1.00 98.00 298 CYS A N 1
ATOM 2149 C CA . CYS A 1 298 ? 14.050 -11.253 -19.771 1.00 98.00 298 CYS A CA 1
ATOM 2150 C C . CYS A 1 298 ? 12.788 -11.501 -18.933 1.00 98.00 298 CYS A C 1
ATOM 2152 O O . CYS A 1 298 ? 12.121 -10.544 -18.565 1.00 98.00 298 CYS A O 1
ATOM 2154 N N . ARG A 1 299 ? 12.409 -12.761 -18.691 1.00 97.44 299 ARG A N 1
ATOM 2155 C CA . ARG A 1 299 ? 11.200 -13.147 -17.946 1.00 97.44 299 ARG A CA 1
ATOM 2156 C C . ARG A 1 299 ? 11.544 -13.559 -16.522 1.00 97.44 299 ARG A C 1
ATOM 2158 O O . ARG A 1 299 ? 12.652 -14.018 -16.258 1.00 97.44 299 ARG A O 1
ATOM 2165 N N . GLY A 1 300 ? 10.566 -13.459 -15.623 1.00 96.12 300 GLY A N 1
ATOM 2166 C CA . GLY A 1 300 ? 10.709 -13.925 -14.240 1.00 96.12 300 GLY A CA 1
ATOM 2167 C C . GLY A 1 300 ? 11.705 -13.123 -13.396 1.00 96.12 300 GLY A C 1
ATOM 2168 O O . GLY A 1 300 ? 12.226 -13.659 -12.424 1.00 96.12 300 GLY A O 1
ATOM 2169 N N . GLY A 1 301 ? 11.997 -11.873 -13.769 1.00 97.38 301 GLY A N 1
ATOM 2170 C CA . GLY A 1 301 ? 12.718 -10.942 -12.903 1.00 97.38 301 GLY A CA 1
ATOM 2171 C C . GLY A 1 301 ? 11.908 -10.574 -11.660 1.00 97.38 301 GLY A C 1
ATOM 2172 O O . GLY A 1 301 ? 10.692 -10.390 -11.726 1.00 97.38 301 GLY A O 1
ATOM 2173 N N . ASP A 1 302 ? 12.592 -10.410 -10.533 1.00 97.56 302 ASP A N 1
ATOM 2174 C CA . ASP A 1 302 ? 12.006 -9.922 -9.284 1.00 97.56 302 ASP A CA 1
ATOM 2175 C C . ASP A 1 302 ? 11.675 -8.426 -9.371 1.00 97.56 302 ASP A C 1
ATOM 2177 O O . ASP A 1 302 ? 10.691 -7.982 -8.776 1.00 97.56 302 ASP A O 1
ATOM 2181 N N . HIS A 1 303 ? 12.448 -7.662 -10.156 1.00 97.88 303 HIS A N 1
ATOM 2182 C CA . HIS A 1 303 ? 12.216 -6.248 -10.478 1.00 97.88 303 HIS A CA 1
ATOM 2183 C C . HIS A 1 303 ? 12.725 -5.891 -11.881 1.00 97.88 303 HIS A C 1
ATOM 2185 O O . HIS A 1 303 ? 13.586 -6.578 -12.435 1.00 97.88 303 HIS A O 1
ATOM 2191 N N . TYR A 1 304 ? 12.221 -4.784 -12.433 1.00 98.06 304 TYR A N 1
ATOM 2192 C CA . TYR A 1 304 ? 12.626 -4.249 -13.733 1.00 98.06 304 TYR A CA 1
ATOM 2193 C C . TYR A 1 304 ? 12.821 -2.732 -13.637 1.00 98.06 304 TYR A C 1
ATOM 2195 O O . TYR A 1 304 ? 12.033 -2.041 -12.999 1.00 98.06 304 TYR A O 1
ATOM 2203 N N . ALA A 1 305 ? 13.844 -2.204 -14.304 1.00 97.25 305 ALA A N 1
ATOM 2204 C CA . ALA A 1 305 ? 14.114 -0.770 -14.409 1.00 97.25 305 ALA A CA 1
ATOM 2205 C C . ALA A 1 305 ? 14.653 -0.433 -15.810 1.00 97.25 305 ALA A C 1
ATOM 2207 O O . ALA A 1 305 ? 15.201 -1.310 -16.475 1.00 97.25 305 ALA A O 1
ATOM 2208 N N . SER A 1 306 ? 14.547 0.822 -16.256 1.00 96.12 306 SER A N 1
ATOM 2209 C CA . SER A 1 306 ? 15.195 1.296 -17.489 1.00 96.12 306 SER A CA 1
ATOM 2210 C C . SER A 1 306 ? 16.115 2.472 -17.185 1.00 96.12 306 SER A C 1
ATOM 2212 O O . SER A 1 306 ? 15.651 3.483 -16.669 1.00 96.12 306 SER A O 1
ATOM 2214 N N . TRP A 1 307 ? 17.405 2.343 -17.486 1.00 93.81 307 TRP A N 1
ATOM 2215 C CA . TRP A 1 307 ? 18.435 3.371 -17.297 1.00 93.81 307 TRP A CA 1
ATOM 2216 C C . TRP A 1 307 ? 19.574 3.157 -18.304 1.00 93.81 307 TRP A C 1
ATOM 2218 O O . TRP A 1 307 ? 19.747 2.069 -18.845 1.00 93.81 307 TRP A O 1
ATOM 2228 N N . GLY A 1 308 ? 20.336 4.203 -18.622 1.00 89.62 308 GLY A N 1
ATOM 2229 C CA . GLY A 1 308 ? 21.437 4.134 -19.593 1.00 89.62 308 GLY A CA 1
ATOM 2230 C C . GLY A 1 308 ? 21.005 3.818 -21.031 1.00 89.62 308 GLY A C 1
ATOM 2231 O O . GLY A 1 308 ? 21.822 3.350 -21.818 1.00 89.62 308 GLY A O 1
ATOM 2232 N N . GLY A 1 309 ? 19.724 4.018 -21.373 1.00 91.94 309 GLY A N 1
ATOM 2233 C CA . GLY A 1 309 ? 19.142 3.561 -22.643 1.00 91.94 309 GLY A CA 1
ATOM 2234 C C . GLY A 1 309 ? 18.963 2.038 -22.732 1.00 91.94 309 GLY A C 1
ATOM 2235 O O . GLY A 1 309 ? 18.842 1.504 -23.831 1.00 91.94 309 GLY A O 1
ATOM 2236 N N . ARG A 1 310 ? 18.980 1.337 -21.591 1.00 96.12 310 ARG A N 1
ATOM 2237 C CA . ARG A 1 310 ? 18.895 -0.122 -21.465 1.00 96.12 310 ARG A CA 1
ATOM 2238 C C . ARG A 1 310 ? 17.861 -0.507 -20.410 1.00 96.12 310 ARG A C 1
ATOM 2240 O O . ARG A 1 310 ? 17.534 0.280 -19.526 1.00 96.12 310 ARG A O 1
ATOM 2247 N N . PHE A 1 311 ? 17.399 -1.748 -20.455 1.00 97.31 311 PHE A N 1
ATOM 2248 C CA . PHE A 1 311 ? 16.570 -2.347 -19.415 1.00 97.31 311 PHE A CA 1
ATOM 2249 C C . PHE A 1 311 ? 17.416 -3.230 -18.503 1.00 97.31 311 PHE A C 1
ATOM 2251 O O . PHE A 1 311 ? 18.256 -3.993 -18.969 1.00 97.31 311 PHE A O 1
ATOM 2258 N N . SER A 1 312 ? 17.164 -3.154 -17.202 1.00 97.31 312 SER A N 1
ATOM 2259 C CA . SER A 1 312 ? 17.723 -4.033 -16.178 1.00 97.31 312 SER A CA 1
ATOM 2260 C C . SER A 1 312 ? 16.633 -4.946 -15.635 1.00 97.31 312 SER A C 1
ATOM 2262 O O . SER A 1 312 ? 15.635 -4.456 -15.110 1.00 97.31 312 SER A O 1
ATOM 2264 N N . VAL A 1 313 ? 16.844 -6.257 -15.737 1.00 98.31 313 VAL A N 1
ATOM 2265 C CA . VAL A 1 313 ? 16.018 -7.303 -15.125 1.00 98.31 313 VAL A CA 1
ATOM 2266 C C . VAL A 1 313 ? 16.779 -7.848 -13.921 1.00 98.31 313 VAL A C 1
ATOM 2268 O O . VAL A 1 313 ? 17.884 -8.370 -14.063 1.00 98.31 313 VAL A O 1
ATOM 2271 N N . ILE A 1 314 ? 16.225 -7.677 -12.727 1.00 98.00 314 ILE A N 1
ATOM 2272 C CA . ILE A 1 314 ? 16.910 -7.956 -11.462 1.00 98.00 314 ILE A CA 1
ATOM 2273 C C . ILE A 1 314 ? 16.426 -9.305 -10.937 1.00 98.00 314 ILE A C 1
ATOM 2275 O O . ILE A 1 314 ? 15.223 -9.510 -10.793 1.00 98.00 314 ILE A O 1
ATOM 2279 N N . PHE A 1 315 ? 17.358 -10.211 -10.643 1.00 97.44 315 PHE A N 1
ATOM 2280 C CA . PHE A 1 315 ? 17.083 -11.541 -10.099 1.00 97.44 315 PHE A CA 1
ATOM 2281 C C . PHE A 1 315 ? 17.727 -11.660 -8.711 1.00 97.44 315 PHE A C 1
ATOM 2283 O O . PHE A 1 315 ? 18.900 -12.022 -8.582 1.00 97.44 315 PHE A O 1
ATOM 2290 N N . LEU A 1 316 ? 16.964 -11.353 -7.663 1.00 95.25 316 LEU A N 1
ATOM 2291 C CA . LEU A 1 316 ? 17.418 -11.291 -6.271 1.00 95.25 316 LEU A CA 1
ATOM 2292 C C . LEU A 1 316 ? 17.881 -12.653 -5.760 1.00 95.25 316 LEU A C 1
ATOM 2294 O O . LEU A 1 316 ? 18.966 -12.756 -5.195 1.00 95.25 316 LEU A O 1
ATOM 2298 N N . ALA A 1 317 ? 17.125 -13.717 -6.048 1.00 94.62 317 ALA A N 1
ATOM 2299 C CA . ALA A 1 317 ? 17.490 -15.085 -5.665 1.00 94.62 317 ALA A CA 1
ATOM 2300 C C . ALA A 1 317 ? 18.802 -15.575 -6.314 1.00 94.62 317 ALA A C 1
ATOM 2302 O O . ALA A 1 317 ? 19.427 -16.515 -5.826 1.00 94.62 317 ALA A O 1
ATOM 2303 N N . ARG A 1 318 ? 19.223 -14.940 -7.417 1.00 96.06 318 ARG A N 1
ATOM 2304 C CA . ARG A 1 318 ? 20.493 -15.203 -8.112 1.00 96.06 318 ARG A CA 1
ATOM 2305 C C . ARG A 1 318 ? 21.594 -14.201 -7.746 1.00 96.06 318 ARG A C 1
ATOM 2307 O O . ARG A 1 318 ? 22.752 -14.473 -8.042 1.00 96.06 318 ARG A O 1
ATOM 2314 N N . GLY A 1 319 ? 21.247 -13.062 -7.144 1.00 95.69 319 GLY A N 1
ATOM 2315 C CA . GLY A 1 319 ? 22.169 -11.956 -6.881 1.00 95.69 319 GLY A CA 1
ATOM 2316 C C . GLY A 1 319 ? 22.737 -11.322 -8.154 1.00 95.69 319 GLY A C 1
ATOM 2317 O O . GLY A 1 319 ? 23.922 -11.003 -8.183 1.00 95.69 319 GLY A O 1
ATOM 2318 N N . VAL A 1 320 ? 21.936 -11.171 -9.220 1.00 96.44 320 VAL A N 1
ATOM 2319 C CA . VAL A 1 320 ? 22.400 -10.612 -10.510 1.00 96.44 320 VAL A CA 1
ATOM 2320 C C . VAL A 1 320 ? 21.410 -9.633 -11.142 1.00 96.44 320 VAL A C 1
ATOM 2322 O O . VAL A 1 320 ? 20.201 -9.693 -10.906 1.00 96.44 320 VAL A O 1
ATOM 2325 N N . VAL A 1 321 ? 21.936 -8.765 -12.006 1.00 96.81 321 VAL A N 1
ATOM 2326 C CA . VAL A 1 321 ? 21.183 -7.868 -12.888 1.00 96.81 321 VAL A CA 1
ATOM 2327 C C . VAL A 1 321 ? 21.514 -8.206 -14.338 1.00 96.81 321 VAL A C 1
ATOM 2329 O O . VAL A 1 321 ? 22.675 -8.159 -14.740 1.00 96.81 321 VAL A O 1
ATOM 2332 N N . LEU A 1 322 ? 20.492 -8.514 -15.133 1.00 97.81 322 LEU A N 1
ATOM 2333 C CA . LEU A 1 322 ? 20.598 -8.707 -16.574 1.00 97.81 322 LEU A CA 1
ATOM 2334 C C . LEU A 1 322 ? 20.273 -7.393 -17.296 1.00 97.81 322 LEU A C 1
ATOM 2336 O O . LEU A 1 322 ? 19.137 -6.924 -17.258 1.00 97.81 322 LEU A O 1
ATOM 2340 N N . SER A 1 323 ? 21.264 -6.811 -17.962 1.00 97.19 323 SER A N 1
ATOM 2341 C CA . SER A 1 323 ? 21.171 -5.572 -18.733 1.00 97.19 323 SER A CA 1
ATOM 2342 C C . SER A 1 323 ? 20.986 -5.875 -20.222 1.00 97.19 323 SER A C 1
ATOM 2344 O O . SER A 1 323 ? 21.878 -6.443 -20.850 1.00 97.19 323 SER A O 1
ATOM 2346 N N . VAL A 1 324 ? 19.860 -5.473 -20.816 1.00 97.94 324 VAL A N 1
ATOM 2347 C CA . VAL A 1 324 ? 19.538 -5.667 -22.246 1.00 97.94 324 VAL A CA 1
ATOM 2348 C C . VAL A 1 324 ? 19.214 -4.340 -22.927 1.00 97.94 324 VAL A C 1
ATOM 2350 O O . VAL A 1 324 ? 18.635 -3.448 -22.312 1.00 97.94 324 VAL A O 1
ATOM 2353 N N . ALA A 1 325 ? 19.521 -4.209 -24.217 1.00 96.81 325 ALA A N 1
ATOM 2354 C CA . ALA A 1 325 ? 19.102 -3.047 -25.006 1.00 96.81 325 ALA A CA 1
ATOM 2355 C C . ALA A 1 325 ? 17.586 -3.057 -25.305 1.00 96.81 325 ALA A C 1
ATOM 2357 O O . ALA A 1 325 ? 16.965 -2.008 -25.447 1.00 96.81 325 ALA A O 1
ATOM 2358 N N . ASP A 1 326 ? 16.974 -4.244 -25.384 1.00 96.75 326 ASP A N 1
ATOM 2359 C CA . ASP A 1 326 ? 15.570 -4.421 -25.760 1.00 96.75 326 ASP A CA 1
ATOM 2360 C C . ASP A 1 326 ? 14.970 -5.673 -25.096 1.00 96.75 326 ASP A C 1
ATOM 2362 O O . ASP A 1 326 ? 15.481 -6.787 -25.239 1.00 96.75 326 ASP A O 1
ATOM 2366 N N . LEU A 1 327 ? 13.857 -5.487 -24.379 1.00 97.56 327 LEU A N 1
ATOM 2367 C CA . LEU A 1 327 ? 13.123 -6.554 -23.695 1.00 97.56 327 LEU A CA 1
ATOM 2368 C C . LEU A 1 327 ? 12.484 -7.577 -24.649 1.00 97.56 327 LEU A C 1
ATOM 2370 O O . LEU A 1 327 ? 12.223 -8.696 -24.214 1.00 97.56 327 LEU A O 1
ATOM 2374 N N . THR A 1 328 ? 12.225 -7.228 -25.914 1.00 97.88 328 THR A N 1
ATOM 2375 C CA . THR A 1 328 ? 11.571 -8.126 -26.888 1.00 97.88 328 THR A CA 1
ATOM 2376 C C . THR A 1 328 ? 12.541 -9.099 -27.551 1.00 97.88 328 THR A C 1
ATOM 2378 O O . THR A 1 328 ? 12.203 -10.261 -27.778 1.00 97.88 328 THR A O 1
ATOM 2381 N N . THR A 1 329 ? 13.767 -8.645 -27.818 1.00 97.94 329 THR A N 1
ATOM 2382 C CA . THR A 1 329 ? 14.813 -9.420 -28.503 1.00 97.94 329 THR A CA 1
ATOM 2383 C C . THR A 1 329 ? 15.889 -9.960 -27.563 1.00 97.94 329 THR A C 1
ATOM 2385 O O . THR A 1 329 ? 16.639 -10.846 -27.963 1.00 97.94 329 THR A O 1
ATOM 2388 N N . GLY A 1 330 ? 15.994 -9.439 -26.333 1.00 96.69 330 GLY A N 1
ATOM 2389 C CA . GLY A 1 330 ? 17.094 -9.766 -25.420 1.00 96.69 330 GLY A CA 1
ATOM 2390 C C . GLY A 1 330 ? 18.457 -9.302 -25.944 1.00 96.69 330 GLY A C 1
ATOM 2391 O O . GLY A 1 330 ? 19.484 -9.872 -25.576 1.00 96.69 330 GLY A O 1
ATOM 2392 N N . ALA A 1 331 ? 18.473 -8.315 -26.847 1.00 97.00 331 ALA A N 1
ATOM 2393 C CA . ALA A 1 331 ? 19.683 -7.863 -27.517 1.00 97.00 331 ALA A CA 1
ATOM 2394 C C . ALA A 1 331 ? 20.722 -7.316 -26.526 1.00 97.00 331 ALA A C 1
ATOM 2396 O O . ALA A 1 331 ? 20.387 -6.646 -25.546 1.00 97.00 331 ALA A O 1
ATOM 2397 N N . GLU A 1 332 ? 21.994 -7.591 -26.827 1.00 96.50 332 GLU A N 1
ATOM 2398 C CA . GLU A 1 332 ? 23.160 -7.152 -26.049 1.00 96.50 332 GLU A CA 1
ATOM 2399 C C . GLU A 1 332 ? 23.143 -7.584 -24.572 1.00 96.50 332 GLU A C 1
ATOM 2401 O O . GLU A 1 332 ? 23.697 -6.882 -23.734 1.00 96.50 332 GLU A O 1
ATOM 2406 N N . ALA A 1 333 ? 22.503 -8.710 -24.243 1.00 97.06 333 ALA A N 1
ATOM 2407 C CA . ALA A 1 333 ? 22.382 -9.198 -22.871 1.00 97.06 333 ALA A CA 1
ATOM 2408 C C . ALA A 1 333 ? 23.734 -9.328 -22.141 1.00 97.06 333 ALA A C 1
ATOM 2410 O O . ALA A 1 333 ? 24.582 -10.140 -22.512 1.00 97.06 333 ALA A O 1
ATOM 2411 N N . GLU A 1 334 ? 23.884 -8.564 -21.059 1.00 97.56 334 GLU A N 1
ATOM 2412 C CA . GLU A 1 334 ? 25.034 -8.572 -20.154 1.00 97.56 334 GLU A CA 1
ATOM 2413 C C . GLU A 1 334 ? 24.552 -8.851 -18.726 1.00 97.56 334 GLU A C 1
ATOM 2415 O O . GLU A 1 334 ? 23.654 -8.175 -18.229 1.00 97.56 334 GLU A O 1
ATOM 2420 N N . GLU A 1 335 ? 25.129 -9.850 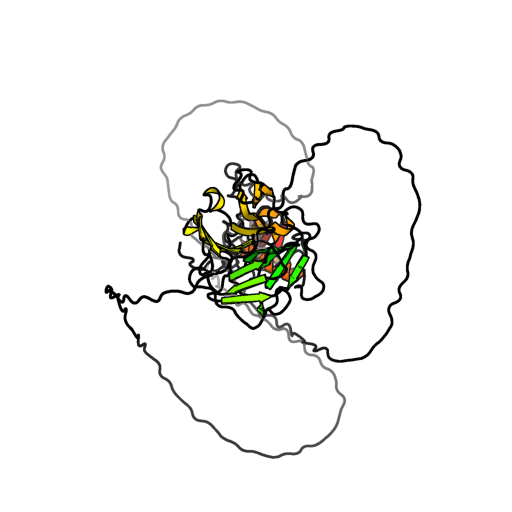-18.060 1.00 97.50 335 GLU A N 1
ATOM 2421 C CA . GLU A 1 335 ? 24.793 -10.192 -16.676 1.00 97.50 335 GLU A CA 1
ATOM 2422 C C . GLU A 1 335 ? 25.879 -9.680 -15.728 1.00 97.50 335 GLU A C 1
ATOM 2424 O O . GLU A 1 335 ? 27.052 -10.027 -15.866 1.00 97.50 335 GLU A O 1
ATOM 2429 N N . MET A 1 336 ? 25.478 -8.862 -14.757 1.00 95.12 336 MET A N 1
ATOM 2430 C CA . MET A 1 336 ? 26.354 -8.272 -13.746 1.00 95.12 336 MET A CA 1
ATOM 2431 C C . MET A 1 336 ? 25.964 -8.775 -12.349 1.00 95.12 336 MET A C 1
ATOM 2433 O O . MET A 1 336 ? 24.769 -8.909 -12.070 1.00 95.12 336 MET A O 1
ATOM 2437 N N . PRO A 1 337 ? 26.926 -9.028 -11.444 1.00 94.44 337 PRO A N 1
ATOM 2438 C CA . PRO A 1 337 ? 26.612 -9.336 -10.055 1.00 94.44 337 PRO A CA 1
ATOM 2439 C C . PRO A 1 337 ? 25.956 -8.129 -9.374 1.00 94.44 337 PRO A C 1
ATOM 2441 O O . PRO A 1 337 ? 26.368 -6.985 -9.566 1.00 94.44 337 PRO A O 1
ATOM 2444 N N . LEU A 1 338 ? 24.940 -8.395 -8.560 1.00 91.00 338 LEU A N 1
ATOM 2445 C CA . LEU A 1 338 ? 24.345 -7.419 -7.660 1.00 91.00 338 LEU A CA 1
ATOM 2446 C C . LEU A 1 338 ? 25.212 -7.343 -6.396 1.00 91.00 338 LEU A C 1
ATOM 2448 O O . LEU A 1 338 ? 25.561 -8.373 -5.818 1.00 91.00 338 LEU A O 1
ATOM 2452 N N . GLU A 1 339 ? 25.561 -6.133 -5.958 1.00 89.00 339 GLU A N 1
ATOM 2453 C CA . GLU A 1 339 ? 26.303 -5.939 -4.707 1.00 89.00 339 GLU A CA 1
ATOM 2454 C C . GLU A 1 339 ? 25.539 -6.568 -3.525 1.00 89.00 339 GLU A C 1
ATOM 2456 O O . GLU A 1 339 ? 24.341 -6.305 -3.394 1.00 89.00 339 GLU A O 1
ATOM 2461 N N . PRO A 1 340 ? 26.177 -7.351 -2.627 1.00 88.56 340 PRO A N 1
ATOM 2462 C CA . PRO A 1 340 ? 25.462 -8.105 -1.591 1.00 88.56 340 PRO 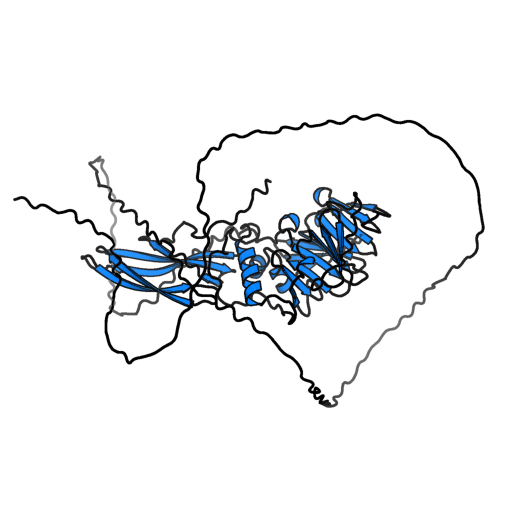A CA 1
ATOM 2463 C C . PRO A 1 340 ? 24.559 -7.253 -0.690 1.00 88.56 340 PRO A C 1
ATOM 2465 O O . PRO A 1 340 ? 23.449 -7.661 -0.359 1.00 88.56 340 PRO A O 1
ATOM 2468 N N . ALA A 1 341 ? 24.995 -6.037 -0.344 1.00 85.31 341 ALA A N 1
ATOM 2469 C CA . ALA A 1 341 ? 24.197 -5.086 0.439 1.00 85.31 341 ALA A CA 1
ATOM 2470 C C . ALA A 1 341 ? 22.913 -4.634 -0.285 1.00 85.31 341 ALA A C 1
ATOM 2472 O O . ALA A 1 341 ? 21.944 -4.224 0.350 1.00 85.31 341 ALA A O 1
ATOM 2473 N N . SER A 1 342 ? 22.897 -4.724 -1.614 1.00 87.31 342 SER A N 1
ATOM 2474 C CA . SER A 1 342 ? 21.779 -4.363 -2.479 1.00 87.31 342 SER A CA 1
ATOM 2475 C C . SER A 1 342 ? 20.876 -5.545 -2.836 1.00 87.31 342 SER A C 1
ATOM 2477 O O . SER A 1 342 ? 19.894 -5.331 -3.536 1.00 87.31 342 SER A O 1
ATOM 2479 N N . CYS A 1 343 ? 21.138 -6.764 -2.349 1.00 90.94 343 CYS A N 1
ATOM 2480 C CA . CYS A 1 343 ? 20.242 -7.922 -2.513 1.00 90.94 343 CYS A CA 1
ATOM 2481 C C . CYS A 1 343 ? 19.007 -7.884 -1.588 1.00 90.94 343 CYS A C 1
ATOM 2483 O O . CYS A 1 343 ? 18.134 -8.740 -1.695 1.00 90.94 343 CYS A O 1
ATOM 2485 N N . HIS A 1 344 ? 18.939 -6.910 -0.674 1.00 89.75 344 HIS A N 1
ATOM 2486 C CA . HIS A 1 344 ? 17.877 -6.759 0.332 1.00 89.75 344 HIS A CA 1
ATOM 2487 C C . HIS A 1 344 ? 16.946 -5.559 0.070 1.00 89.75 344 HIS A C 1
ATOM 2489 O O . HIS A 1 344 ? 16.224 -5.121 0.965 1.00 89.75 344 HIS A O 1
ATOM 2495 N N . GLY A 1 345 ? 16.972 -5.001 -1.142 1.00 93.50 345 GLY A N 1
ATOM 2496 C CA . GLY A 1 345 ? 16.047 -3.949 -1.546 1.00 93.50 345 GLY A CA 1
ATOM 2497 C C . GLY A 1 345 ? 14.614 -4.472 -1.649 1.00 93.50 345 GLY A C 1
ATOM 2498 O O . GLY A 1 345 ? 14.368 -5.610 -2.036 1.00 93.50 345 GLY A O 1
ATOM 2499 N N . LEU A 1 346 ? 13.656 -3.625 -1.286 1.00 96.25 346 LEU A N 1
ATOM 2500 C CA . LEU A 1 346 ? 12.225 -3.938 -1.289 1.00 96.25 346 LEU A CA 1
ATOM 2501 C C . LEU A 1 346 ? 11.563 -3.614 -2.634 1.00 96.25 346 LEU A C 1
ATOM 2503 O O . LEU A 1 346 ? 10.602 -4.274 -3.029 1.00 96.25 346 LEU A O 1
ATOM 2507 N N . TYR A 1 347 ? 12.080 -2.575 -3.298 1.00 97.81 347 TYR A N 1
ATOM 2508 C CA . TYR A 1 347 ? 11.655 -2.035 -4.590 1.00 97.81 347 TYR A CA 1
ATOM 2509 C C . TYR A 1 347 ? 12.879 -1.444 -5.293 1.00 97.81 347 TYR A C 1
ATOM 2511 O O . TYR A 1 347 ? 13.678 -0.780 -4.636 1.00 97.81 347 TYR A O 1
ATOM 2519 N N . TYR A 1 348 ? 13.025 -1.643 -6.603 1.00 97.31 348 TYR A N 1
ATOM 2520 C CA . TYR A 1 348 ? 14.170 -1.170 -7.391 1.00 97.31 348 TYR A CA 1
ATOM 2521 C C . TYR A 1 348 ? 13.662 -0.344 -8.563 1.00 97.31 348 TYR A C 1
ATOM 2523 O O . TYR A 1 348 ? 12.703 -0.737 -9.217 1.00 97.31 348 TYR A O 1
ATOM 2531 N N . TYR A 1 349 ? 14.311 0.784 -8.832 1.00 97.00 349 TYR A N 1
ATOM 2532 C CA . TYR A 1 349 ? 13.884 1.741 -9.846 1.00 97.00 349 TYR A CA 1
ATOM 2533 C C . TYR A 1 349 ? 15.085 2.498 -10.416 1.00 97.00 349 TYR A C 1
ATOM 2535 O O . TYR A 1 349 ? 16.115 2.633 -9.761 1.00 97.00 349 TYR A O 1
ATOM 2543 N N . ALA A 1 350 ? 14.969 3.020 -11.634 1.00 95.06 350 ALA A N 1
ATOM 2544 C CA . ALA A 1 350 ? 15.929 3.997 -12.138 1.00 95.06 350 ALA A CA 1
ATOM 2545 C C . ALA A 1 350 ? 15.641 5.358 -11.490 1.00 95.06 350 ALA A C 1
ATOM 2547 O O . ALA A 1 350 ? 14.518 5.840 -11.600 1.00 95.06 350 ALA A O 1
ATOM 2548 N N . ARG A 1 351 ? 16.618 5.974 -10.812 1.00 92.00 351 ARG A N 1
ATOM 2549 C CA . ARG A 1 351 ? 16.492 7.349 -10.285 1.00 92.00 351 ARG A CA 1
ATOM 2550 C C . ARG A 1 351 ? 16.567 8.371 -11.416 1.00 92.00 351 ARG A C 1
ATOM 2552 O O . ARG A 1 351 ? 15.849 9.362 -11.401 1.00 92.00 351 ARG A O 1
ATOM 2559 N N . ASP A 1 352 ? 17.459 8.123 -12.368 1.00 90.88 352 ASP A N 1
ATOM 2560 C CA . ASP A 1 352 ? 17.720 8.964 -13.530 1.00 90.88 352 ASP A CA 1
ATOM 2561 C C . ASP A 1 352 ? 18.310 8.117 -14.673 1.00 90.88 352 ASP A C 1
ATOM 2563 O O . ASP A 1 352 ? 18.440 6.896 -14.565 1.00 90.88 352 ASP A O 1
ATOM 2567 N N . ALA A 1 353 ? 18.684 8.765 -15.778 1.00 89.88 353 ALA A N 1
ATOM 2568 C CA . ALA A 1 353 ? 19.234 8.115 -16.966 1.00 89.88 353 ALA A CA 1
ATOM 2569 C C . ALA A 1 353 ? 20.572 7.371 -16.747 1.00 89.88 353 ALA A C 1
ATOM 2571 O O . ALA A 1 353 ? 21.037 6.703 -17.666 1.00 89.88 353 ALA A O 1
ATOM 2572 N N . THR A 1 354 ? 21.204 7.473 -15.577 1.00 90.19 354 THR A N 1
ATOM 2573 C CA . THR A 1 354 ? 22.522 6.895 -15.256 1.00 90.19 354 THR A CA 1
ATOM 2574 C C . THR A 1 354 ? 22.567 6.094 -13.954 1.00 90.19 354 THR A C 1
ATOM 2576 O O . THR A 1 354 ? 23.501 5.316 -13.773 1.00 90.19 354 THR A O 1
ATOM 2579 N N . HIS A 1 355 ? 21.575 6.235 -13.071 1.00 91.25 355 HIS A N 1
ATOM 2580 C CA . HIS A 1 355 ? 21.580 5.613 -11.748 1.00 91.25 355 HIS A CA 1
ATOM 2581 C C . HIS A 1 355 ? 20.381 4.690 -11.523 1.00 91.25 355 HIS A C 1
ATOM 2583 O O . HIS A 1 355 ? 19.227 5.124 -11.489 1.00 91.25 355 HIS A O 1
ATOM 2589 N N . LEU A 1 356 ? 20.672 3.419 -11.247 1.00 93.38 356 LEU A N 1
ATOM 2590 C CA . LEU A 1 356 ? 19.744 2.527 -10.559 1.00 93.38 356 LEU A CA 1
ATOM 2591 C C . LEU A 1 356 ? 19.679 2.914 -9.068 1.00 93.38 356 LEU A C 1
ATOM 2593 O O . LEU A 1 356 ? 20.665 3.375 -8.485 1.00 93.38 356 LEU A O 1
ATOM 2597 N N . ALA A 1 357 ? 18.538 2.686 -8.428 1.00 95.38 357 ALA A N 1
ATOM 2598 C CA . ALA A 1 357 ? 18.312 2.871 -7.000 1.00 95.38 357 ALA A CA 1
ATOM 2599 C C . ALA A 1 357 ? 17.396 1.772 -6.438 1.00 95.38 357 ALA A C 1
ATOM 2601 O O . ALA A 1 357 ? 16.725 1.055 -7.184 1.00 95.38 357 ALA A O 1
ATOM 2602 N N . PHE A 1 358 ? 17.356 1.645 -5.113 1.00 96.44 358 PHE A N 1
ATOM 2603 C CA . PHE A 1 358 ? 16.402 0.790 -4.412 1.00 96.44 358 PHE A CA 1
ATOM 2604 C C . PHE A 1 358 ? 15.850 1.455 -3.148 1.00 96.44 358 PHE A C 1
ATOM 2606 O O . PHE A 1 358 ? 16.478 2.344 -2.572 1.00 96.44 358 PHE A O 1
ATOM 2613 N N . LEU A 1 359 ? 14.668 1.013 -2.717 1.00 97.25 359 LEU A N 1
ATOM 2614 C CA . LEU A 1 359 ? 14.097 1.329 -1.411 1.00 97.25 359 LEU A CA 1
ATOM 2615 C C . LEU A 1 359 ? 14.462 0.229 -0.410 1.00 97.25 359 LEU A C 1
ATOM 2617 O O . LEU A 1 359 ? 14.263 -0.951 -0.699 1.00 97.25 359 LEU A O 1
ATOM 2621 N N . GLY A 1 360 ? 14.969 0.603 0.760 1.00 95.12 360 GLY A N 1
ATOM 2622 C CA . GLY A 1 360 ? 15.310 -0.305 1.859 1.00 95.12 360 GLY A CA 1
ATOM 2623 C C . GLY A 1 360 ? 14.737 0.179 3.190 1.00 95.12 360 GLY A C 1
ATOM 2624 O O . GLY A 1 360 ? 14.313 1.327 3.308 1.00 95.12 360 GLY A O 1
ATOM 2625 N N . VAL A 1 361 ? 14.714 -0.692 4.198 1.00 93.25 361 VAL A N 1
ATOM 2626 C CA . VAL A 1 361 ? 14.308 -0.343 5.569 1.00 93.25 361 VAL A CA 1
ATOM 2627 C C . VAL A 1 361 ? 15.435 -0.703 6.530 1.00 93.25 361 VAL A C 1
ATOM 2629 O O . VAL A 1 361 ? 16.024 -1.774 6.423 1.00 93.25 361 VAL A O 1
ATOM 2632 N N . ASP A 1 362 ? 15.727 0.202 7.458 1.00 90.25 362 ASP A N 1
ATOM 2633 C CA . ASP A 1 362 ? 16.734 0.059 8.512 1.00 90.25 362 ASP A CA 1
ATOM 2634 C C . ASP A 1 362 ? 16.168 0.561 9.852 1.00 90.25 362 ASP A C 1
ATOM 2636 O O . ASP A 1 362 ? 15.346 1.478 9.878 1.00 90.25 362 ASP A O 1
ATOM 2640 N N . GLU A 1 363 ? 16.610 -0.018 10.972 1.00 87.06 363 GLU A N 1
ATOM 2641 C CA . GLU A 1 363 ? 16.094 0.318 12.310 1.00 87.06 363 GLU A CA 1
ATOM 2642 C C . GLU A 1 363 ? 16.397 1.765 12.735 1.00 87.06 363 GLU A C 1
ATOM 2644 O O . GLU A 1 363 ? 15.645 2.361 13.505 1.00 87.06 363 GLU A O 1
ATOM 2649 N N . GLN A 1 364 ? 17.495 2.352 12.247 1.00 87.69 364 GLN A N 1
ATOM 2650 C CA . GLN A 1 364 ? 17.910 3.712 12.607 1.00 87.69 364 GLN A CA 1
ATOM 2651 C C . GLN A 1 364 ? 17.342 4.761 11.646 1.00 87.69 364 GLN A C 1
ATOM 2653 O O . GLN A 1 364 ? 17.072 5.891 12.055 1.00 87.69 364 GLN A O 1
ATOM 2658 N N . ARG A 1 365 ? 17.196 4.409 10.363 1.00 87.12 365 ARG A N 1
ATOM 2659 C CA . ARG A 1 365 ? 16.808 5.329 9.278 1.00 87.12 365 ARG A CA 1
ATOM 2660 C C . ARG A 1 365 ? 15.336 5.232 8.877 1.00 87.12 365 ARG A C 1
ATOM 2662 O O . ARG A 1 365 ? 14.842 6.140 8.215 1.00 87.12 365 ARG A O 1
ATOM 2669 N N . GLY A 1 366 ? 14.639 4.160 9.252 1.00 92.50 366 GLY A N 1
ATOM 2670 C CA . GLY A 1 366 ? 13.322 3.836 8.710 1.00 92.50 366 GLY A CA 1
ATOM 2671 C C . GLY A 1 366 ? 13.410 3.460 7.229 1.00 92.50 366 GLY A C 1
ATOM 2672 O O . GLY A 1 366 ? 14.362 2.805 6.806 1.00 92.50 366 GLY A O 1
ATOM 2673 N N . LEU A 1 367 ? 12.417 3.871 6.437 1.00 95.94 367 LEU A N 1
ATOM 2674 C CA . LEU A 1 367 ? 12.409 3.682 4.984 1.00 95.94 367 LEU A CA 1
ATOM 2675 C C . LEU A 1 367 ? 13.347 4.692 4.305 1.00 95.94 367 LEU A C 1
ATOM 2677 O O . LEU A 1 367 ? 13.178 5.906 4.441 1.00 95.94 367 LEU A O 1
ATOM 2681 N N . TYR A 1 368 ? 14.299 4.187 3.527 1.00 96.06 368 TYR A N 1
ATOM 2682 C CA . TYR A 1 368 ? 15.278 4.981 2.794 1.00 96.06 368 TYR A CA 1
ATOM 2683 C C . TYR A 1 368 ? 15.344 4.588 1.315 1.00 96.06 368 TYR A C 1
ATOM 2685 O O . TYR A 1 368 ? 14.982 3.483 0.920 1.00 96.06 368 TYR A O 1
ATOM 2693 N N . SER A 1 369 ? 15.847 5.509 0.502 1.00 96.19 369 SER A N 1
ATOM 2694 C CA . SER A 1 369 ? 16.264 5.303 -0.879 1.00 96.19 369 SER A CA 1
ATOM 2695 C C . SER A 1 369 ? 17.788 5.279 -0.945 1.00 96.19 369 SER A C 1
ATOM 2697 O O . SER A 1 369 ? 18.438 6.151 -0.368 1.00 96.19 369 SER A O 1
ATOM 2699 N N . GLN A 1 370 ? 18.358 4.326 -1.677 1.00 94.75 370 GLN A N 1
ATOM 2700 C CA . GLN A 1 370 ? 19.798 4.199 -1.881 1.00 94.75 370 GLN A CA 1
ATOM 2701 C C . GLN A 1 370 ? 20.142 4.021 -3.361 1.00 94.75 370 GLN A C 1
ATOM 2703 O O . GLN A 1 370 ? 19.528 3.217 -4.059 1.00 94.75 370 GLN A O 1
ATOM 2708 N N . VAL A 1 371 ? 21.153 4.756 -3.829 1.00 92.69 371 VAL A N 1
ATOM 2709 C CA . VAL A 1 371 ? 21.654 4.685 -5.211 1.00 92.69 371 VAL A CA 1
ATOM 2710 C C . VAL A 1 371 ? 22.768 3.649 -5.355 1.00 92.69 371 VAL A C 1
ATOM 2712 O O . VAL A 1 371 ? 23.657 3.543 -4.505 1.00 92.69 371 VAL A O 1
ATOM 2715 N N . PHE A 1 372 ? 22.748 2.916 -6.469 1.00 86.62 372 PHE A N 1
ATOM 2716 C CA . PHE A 1 372 ? 23.852 2.063 -6.896 1.00 86.62 372 PHE A CA 1
ATOM 2717 C C . PHE A 1 372 ? 25.019 2.915 -7.394 1.00 86.62 372 PHE A C 1
ATOM 2719 O O . PHE A 1 372 ? 24.872 3.712 -8.317 1.00 86.62 372 PHE A O 1
ATOM 2726 N N . SER A 1 373 ? 26.194 2.726 -6.796 1.00 77.56 373 SER A N 1
ATOM 2727 C CA . SER A 1 373 ? 27.390 3.506 -7.108 1.00 77.56 373 SER A CA 1
ATOM 2728 C C . SER A 1 373 ? 28.606 2.597 -7.218 1.00 77.56 373 SER A C 1
ATOM 2730 O O . SER A 1 373 ? 29.081 2.054 -6.221 1.00 77.56 373 SER A O 1
ATOM 2732 N N . SER A 1 374 ? 29.148 2.482 -8.430 1.00 66.94 374 SER A N 1
ATOM 2733 C CA . SER A 1 374 ? 30.415 1.788 -8.704 1.00 66.94 374 SER A CA 1
ATOM 2734 C C . SER A 1 374 ? 31.627 2.478 -8.062 1.00 66.94 374 SER A C 1
ATOM 2736 O O . SER A 1 374 ? 32.681 1.869 -7.911 1.00 66.94 374 SER A O 1
ATOM 2738 N N . SER A 1 375 ? 31.479 3.742 -7.645 1.00 71.12 375 SER A N 1
ATOM 2739 C CA . SER A 1 375 ? 32.519 4.520 -6.955 1.00 71.12 375 SER A CA 1
ATOM 2740 C C . SER A 1 375 ? 32.597 4.271 -5.440 1.00 71.12 375 SER A C 1
ATOM 2742 O O . SER A 1 375 ? 33.422 4.881 -4.764 1.00 71.12 375 SER A O 1
ATOM 2744 N N . GLY A 1 376 ? 31.720 3.430 -4.878 1.00 68.94 376 GLY A N 1
ATOM 2745 C CA . GLY A 1 376 ? 31.646 3.150 -3.438 1.00 68.94 376 GLY A CA 1
ATOM 2746 C C . GLY A 1 376 ? 30.985 4.249 -2.591 1.00 68.94 376 GLY A C 1
ATOM 2747 O O . GLY A 1 376 ? 30.539 3.973 -1.478 1.00 68.94 376 GLY A O 1
ATOM 2748 N N . HIS A 1 377 ? 30.840 5.475 -3.105 1.00 66.38 377 HIS A N 1
ATOM 2749 C CA . HIS A 1 377 ? 30.038 6.515 -2.457 1.00 66.38 377 HIS A CA 1
ATOM 2750 C C . HIS A 1 377 ? 28.543 6.239 -2.648 1.00 66.38 377 HIS A C 1
ATOM 2752 O O . HIS A 1 377 ? 27.996 6.470 -3.725 1.00 66.38 377 HIS A O 1
ATOM 2758 N N . GLN A 1 378 ? 27.894 5.745 -1.594 1.00 81.56 378 GLN A N 1
ATOM 2759 C CA . GLN A 1 378 ? 26.464 5.443 -1.560 1.00 81.56 378 GLN A CA 1
ATOM 2760 C C . GLN A 1 378 ? 25.693 6.621 -0.952 1.00 81.56 378 GLN A C 1
ATOM 2762 O O . GLN A 1 378 ? 25.781 6.880 0.249 1.00 81.56 378 GLN A O 1
ATOM 2767 N N . GLU A 1 379 ? 24.931 7.337 -1.778 1.00 87.38 379 GLU A N 1
ATOM 2768 C CA . GLU A 1 379 ? 23.948 8.305 -1.292 1.00 87.38 379 GLU A CA 1
ATOM 2769 C C . GLU A 1 379 ? 22.742 7.541 -0.728 1.00 87.38 379 GLU A C 1
ATOM 2771 O O . GLU A 1 379 ? 22.157 6.700 -1.418 1.00 87.38 379 GLU A O 1
ATOM 2776 N N . VAL A 1 380 ? 22.394 7.820 0.531 1.00 92.56 380 VAL A N 1
ATOM 2777 C CA . VAL A 1 380 ? 21.234 7.237 1.215 1.00 92.56 380 VAL A CA 1
ATOM 2778 C C . VAL A 1 380 ? 20.371 8.363 1.766 1.00 92.56 380 VAL A C 1
ATOM 2780 O O . VAL A 1 380 ? 20.826 9.137 2.608 1.00 92.56 380 VAL A O 1
ATOM 2783 N N . LEU A 1 381 ? 19.130 8.442 1.293 1.00 94.88 381 LEU A N 1
ATOM 2784 C CA . LEU A 1 381 ? 18.177 9.507 1.606 1.00 94.88 381 LEU A CA 1
ATOM 2785 C C . LEU A 1 381 ? 16.932 8.915 2.280 1.00 94.88 381 LEU A C 1
ATOM 2787 O O . LEU A 1 381 ? 16.461 7.869 1.832 1.00 94.88 381 LEU A O 1
ATOM 2791 N N . PRO A 1 382 ? 16.364 9.543 3.323 1.00 96.50 382 PRO A N 1
ATOM 2792 C CA . PRO A 1 382 ? 15.090 9.103 3.886 1.00 96.50 382 PRO A CA 1
ATOM 2793 C C . PRO A 1 382 ? 13.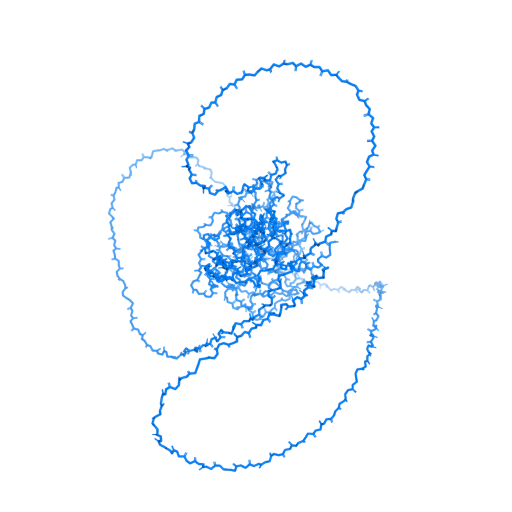961 9.298 2.864 1.00 96.50 382 PRO A C 1
ATOM 2795 O O . PRO A 1 382 ? 13.946 10.289 2.135 1.00 96.50 382 PRO A O 1
ATOM 2798 N N . VAL A 1 383 ? 13.003 8.373 2.810 1.00 97.44 383 VAL A N 1
ATOM 2799 C CA . VAL A 1 383 ? 11.801 8.535 1.976 1.00 97.44 383 VAL A CA 1
ATOM 2800 C C . VAL A 1 383 ? 10.803 9.445 2.691 1.00 97.44 383 VAL A C 1
ATOM 2802 O O . VAL A 1 383 ? 10.581 9.321 3.896 1.00 97.44 383 VAL A O 1
ATOM 2805 N N . HIS A 1 384 ? 10.182 10.355 1.943 1.00 97.44 384 HIS A N 1
ATOM 2806 C CA . HIS A 1 384 ? 9.203 11.299 2.467 1.00 97.44 384 HIS A CA 1
ATOM 2807 C C . HIS A 1 384 ? 7.980 10.575 3.048 1.00 97.44 384 HIS A C 1
ATOM 2809 O O . HIS A 1 384 ? 7.483 9.616 2.454 1.00 97.44 384 HIS A O 1
ATOM 2815 N N . THR A 1 385 ? 7.442 11.052 4.173 1.00 96.31 385 THR A N 1
ATOM 2816 C CA . THR A 1 385 ? 6.356 10.361 4.893 1.00 96.31 385 THR A CA 1
ATOM 2817 C C . THR A 1 385 ? 5.098 10.181 4.050 1.00 96.31 385 THR A C 1
ATOM 2819 O O . THR A 1 385 ? 4.474 9.132 4.127 1.00 96.31 385 THR A O 1
ATOM 2822 N N . ASP A 1 386 ? 4.747 11.140 3.191 1.00 97.12 386 ASP A N 1
ATOM 2823 C CA . ASP A 1 386 ? 3.573 11.010 2.313 1.00 97.12 386 ASP A CA 1
ATOM 2824 C C . ASP A 1 386 ? 3.762 9.951 1.211 1.00 97.12 386 ASP A C 1
ATOM 2826 O O . ASP A 1 386 ? 2.788 9.335 0.781 1.00 97.12 386 ASP A O 1
ATOM 2830 N N . VAL A 1 387 ? 5.003 9.703 0.777 1.00 97.81 387 VAL A N 1
ATOM 2831 C CA . VAL A 1 387 ? 5.340 8.619 -0.162 1.00 97.81 387 VAL A CA 1
ATOM 2832 C C . VAL A 1 387 ? 5.365 7.284 0.584 1.00 97.81 387 VAL A C 1
ATOM 2834 O O . VAL A 1 387 ? 4.764 6.311 0.130 1.00 97.81 387 VAL A O 1
ATOM 2837 N N . ALA A 1 388 ? 5.989 7.257 1.767 1.00 97.25 388 ALA A N 1
ATOM 2838 C CA . ALA A 1 388 ? 6.033 6.091 2.640 1.00 97.25 388 ALA A CA 1
ATOM 2839 C C . ALA A 1 388 ? 4.619 5.596 2.987 1.00 97.25 388 ALA A C 1
ATOM 2841 O O . ALA A 1 388 ? 4.329 4.429 2.757 1.00 97.25 388 ALA A O 1
ATOM 2842 N N . SER A 1 389 ? 3.720 6.481 3.436 1.00 97.06 389 SER A N 1
ATOM 2843 C CA . SER A 1 389 ? 2.320 6.190 3.800 1.00 97.06 389 SER A CA 1
ATOM 2844 C C . SER A 1 389 ? 1.491 5.511 2.705 1.00 97.06 389 SER A C 1
ATOM 2846 O O . SER A 1 389 ? 0.450 4.931 3.006 1.00 97.06 389 SER A O 1
ATOM 2848 N N . PHE A 1 390 ? 1.904 5.600 1.438 1.00 97.88 390 PHE A N 1
ATOM 2849 C CA . PHE A 1 390 ? 1.193 5.002 0.307 1.00 97.88 390 PHE A CA 1
ATOM 2850 C C . PHE A 1 390 ? 1.679 3.579 -0.035 1.00 97.88 390 PHE A C 1
ATOM 2852 O O . PHE A 1 390 ? 0.979 2.826 -0.720 1.00 97.88 390 PHE A O 1
ATOM 2859 N N . LEU A 1 391 ? 2.850 3.172 0.467 1.00 98.00 391 LEU A N 1
ATOM 2860 C CA . LEU A 1 391 ? 3.345 1.798 0.360 1.00 98.00 391 LEU A CA 1
ATOM 2861 C C . LEU A 1 391 ? 2.612 0.872 1.353 1.00 98.00 391 LEU A C 1
ATOM 2863 O O . LEU A 1 391 ? 2.239 1.311 2.445 1.00 98.00 391 LEU A O 1
ATOM 2867 N N . PRO A 1 392 ? 2.424 -0.422 1.040 1.00 97.69 392 PRO A N 1
ATOM 2868 C CA . PRO A 1 392 ? 1.897 -1.389 2.002 1.00 97.69 392 PRO A CA 1
ATOM 2869 C C . PRO A 1 392 ? 2.832 -1.518 3.221 1.00 97.69 392 PRO A C 1
ATOM 2871 O O . PRO A 1 392 ? 4.039 -1.711 3.068 1.00 97.69 392 PRO A O 1
ATOM 2874 N N . GLY A 1 393 ? 2.283 -1.382 4.432 1.00 97.19 393 GLY A N 1
ATOM 2875 C CA . GLY A 1 393 ? 3.038 -1.274 5.692 1.00 97.19 393 GLY A CA 1
ATOM 2876 C C . GLY A 1 393 ? 3.396 0.170 6.075 1.00 97.19 393 GLY A C 1
ATOM 2877 O O . GLY A 1 393 ? 3.678 0.473 7.236 1.00 97.19 393 GLY A O 1
ATOM 2878 N N . GLY A 1 394 ? 3.320 1.093 5.115 1.00 96.94 394 GLY A N 1
ATOM 2879 C CA . GLY A 1 394 ? 3.733 2.484 5.247 1.00 96.94 394 GLY A CA 1
ATOM 2880 C C . GLY A 1 394 ? 2.935 3.307 6.247 1.00 96.94 394 GLY A C 1
ATOM 2881 O O . GLY A 1 394 ? 3.522 4.093 6.991 1.00 96.94 394 GLY A O 1
ATOM 2882 N N . LEU A 1 395 ? 1.618 3.093 6.331 1.00 96.56 395 LEU A N 1
ATOM 2883 C CA . LEU A 1 395 ? 0.785 3.765 7.333 1.00 96.56 395 LEU A CA 1
ATOM 2884 C C . LEU A 1 395 ? 1.221 3.380 8.751 1.00 96.56 395 LEU A C 1
ATOM 2886 O O . LEU A 1 395 ? 1.337 4.250 9.608 1.00 96.56 395 LEU A O 1
ATOM 2890 N N . SER A 1 396 ? 1.536 2.106 8.993 1.00 95.31 396 SER A N 1
ATOM 2891 C CA . SER A 1 396 ? 2.066 1.673 10.288 1.00 95.31 396 SER A CA 1
ATOM 2892 C C . SER A 1 396 ? 3.459 2.244 10.567 1.00 95.31 396 SER A C 1
ATOM 2894 O O . SER A 1 396 ? 3.741 2.628 11.702 1.00 95.31 396 SER A O 1
ATOM 2896 N N . LEU A 1 397 ? 4.329 2.335 9.558 1.00 94.31 397 LEU A N 1
ATOM 2897 C CA . LEU A 1 397 ? 5.663 2.920 9.720 1.00 94.31 397 LEU A CA 1
ATOM 2898 C C . LEU A 1 397 ? 5.592 4.407 10.120 1.00 94.31 397 LEU A C 1
ATOM 2900 O O . LEU A 1 397 ? 6.278 4.826 11.051 1.00 94.31 397 LEU A O 1
ATOM 2904 N N . VAL A 1 398 ? 4.741 5.192 9.453 1.00 94.81 398 VAL A N 1
ATOM 2905 C CA . VAL A 1 398 ? 4.589 6.638 9.704 1.00 94.81 398 VAL A CA 1
ATOM 2906 C C . VAL A 1 398 ? 3.821 6.915 11.000 1.00 94.81 398 VAL A C 1
ATOM 2908 O O . VAL A 1 398 ? 4.241 7.754 11.799 1.00 94.81 398 VAL A O 1
ATOM 2911 N N . HIS A 1 399 ? 2.735 6.180 11.253 1.00 93.38 399 HIS A N 1
ATOM 2912 C CA . HIS A 1 399 ? 1.837 6.404 12.395 1.00 93.38 399 HIS A CA 1
ATOM 2913 C C . HIS A 1 399 ? 2.146 5.532 13.626 1.00 93.38 399 HIS A C 1
ATOM 2915 O O . HIS A 1 399 ? 1.392 5.545 14.593 1.00 93.38 399 HIS A O 1
ATOM 2921 N N . ARG A 1 400 ? 3.301 4.848 13.649 1.00 91.69 400 ARG A N 1
ATOM 2922 C CA . ARG A 1 400 ? 3.848 4.094 14.801 1.00 91.69 400 ARG A CA 1
ATOM 2923 C C . ARG A 1 400 ? 3.047 2.849 15.218 1.00 91.69 400 ARG A C 1
ATOM 2925 O O . ARG A 1 400 ? 2.859 2.605 16.410 1.00 91.69 400 ARG A O 1
ATOM 2932 N N . GLY A 1 401 ? 2.639 2.035 14.249 1.00 92.62 401 GLY A N 1
ATOM 2933 C CA . GLY A 1 401 ? 1.922 0.774 14.460 1.00 92.62 401 GLY A CA 1
ATOM 2934 C C . GLY A 1 401 ? 0.446 0.841 14.069 1.00 92.62 401 GLY A C 1
ATOM 2935 O O . GLY A 1 401 ? -0.163 1.907 14.104 1.00 92.62 401 GLY A O 1
ATOM 2936 N N . THR A 1 402 ? -0.161 -0.306 13.767 1.00 95.81 402 THR A N 1
ATOM 2937 C CA . THR A 1 402 ? -1.611 -0.504 13.941 1.00 95.81 402 THR A CA 1
ATOM 2938 C C . THR A 1 402 ? -1.905 -1.087 15.318 1.00 95.81 402 THR A C 1
ATOM 2940 O O . THR A 1 402 ? -1.095 -1.843 15.856 1.00 95.81 402 THR A O 1
ATOM 2943 N N . PHE A 1 403 ? -3.100 -0.842 15.847 1.00 96.50 403 PHE A N 1
ATOM 2944 C CA . PHE A 1 403 ? -3.620 -1.560 17.009 1.00 96.50 403 PHE A CA 1
ATOM 2945 C C . PHE A 1 403 ? -5.092 -1.927 16.823 1.00 96.50 403 PHE A C 1
ATOM 2947 O O . PHE A 1 403 ? -5.827 -1.263 16.092 1.00 96.50 403 PHE A O 1
ATOM 2954 N N . GLY A 1 404 ? -5.520 -2.976 17.522 1.00 96.69 404 GLY A N 1
ATOM 2955 C CA . GLY A 1 404 ? -6.924 -3.325 17.694 1.00 96.69 404 GLY A CA 1
ATOM 2956 C C . GLY A 1 404 ? -7.174 -3.688 19.153 1.00 96.69 404 GLY A C 1
ATOM 2957 O O . GLY A 1 404 ? -6.451 -4.518 19.706 1.00 96.69 404 GLY A O 1
ATOM 2958 N N . ALA A 1 405 ? -8.140 -3.040 19.800 1.00 96.69 405 ALA A N 1
ATOM 2959 C CA . ALA A 1 405 ? -8.332 -3.137 21.246 1.00 96.69 405 ALA A CA 1
ATOM 2960 C C . ALA A 1 405 ? -9.809 -3.082 21.654 1.00 96.69 405 ALA A C 1
ATOM 2962 O O . ALA A 1 405 ? -10.648 -2.497 20.972 1.00 96.69 405 ALA A O 1
ATOM 2963 N N . TRP A 1 406 ? -10.111 -3.697 22.800 1.00 97.69 406 TRP A N 1
ATOM 2964 C CA . TRP A 1 406 ? -11.416 -3.620 23.452 1.00 97.69 406 TRP A CA 1
ATOM 2965 C C . TRP A 1 406 ? -11.447 -2.466 24.460 1.00 97.69 406 TRP A C 1
ATOM 2967 O O . TRP A 1 406 ? -10.690 -2.459 25.432 1.00 97.69 406 TRP A O 1
ATOM 2977 N N . GLU A 1 407 ? -12.377 -1.535 24.279 1.00 97.19 407 GLU A N 1
ATOM 2978 C CA . GLU A 1 407 ? -12.624 -0.401 25.167 1.00 97.19 407 GLU A CA 1
ATOM 2979 C C . GLU A 1 407 ? -13.907 -0.609 25.981 1.00 97.19 407 GLU A C 1
ATOM 2981 O O . GLU A 1 407 ? -14.958 -0.938 25.432 1.00 97.19 407 GLU A O 1
ATOM 2986 N N . CYS A 1 408 ? -13.841 -0.411 27.302 1.00 97.19 408 CYS A N 1
ATOM 2987 C CA . CYS A 1 408 ? -15.006 -0.507 28.184 1.00 97.19 408 CYS A CA 1
ATOM 2988 C C . CYS A 1 408 ? -15.851 0.776 28.105 1.00 97.19 408 CYS A C 1
ATOM 2990 O O . CYS A 1 408 ? -15.668 1.697 28.903 1.00 97.19 408 CYS A O 1
ATOM 2992 N N . ILE A 1 409 ? -16.806 0.817 27.175 1.00 96.50 409 ILE A N 1
ATOM 2993 C CA . ILE A 1 409 ? -17.696 1.967 26.947 1.00 96.50 409 ILE A CA 1
ATOM 2994 C C . ILE A 1 409 ? -18.751 2.160 28.051 1.00 96.50 409 ILE A C 1
ATOM 2996 O O . ILE A 1 409 ? -19.234 3.274 28.260 1.00 96.50 409 ILE A O 1
ATOM 3000 N N . LYS A 1 410 ? -19.112 1.105 28.800 1.00 96.38 410 LYS A N 1
ATOM 3001 C CA . LYS A 1 410 ? -20.083 1.197 29.907 1.00 96.38 410 LYS A CA 1
ATOM 3002 C C . LYS A 1 410 ? -19.778 0.210 31.033 1.00 96.38 410 LYS A C 1
ATOM 3004 O O . LYS A 1 410 ? -19.524 -0.964 30.790 1.00 96.38 410 LYS A O 1
ATOM 3009 N N . LEU A 1 411 ? -19.907 0.673 32.275 1.00 97.06 411 LEU A N 1
ATOM 3010 C CA . LEU A 1 411 ? -20.013 -0.170 33.467 1.00 97.06 411 LEU A CA 1
ATOM 3011 C C . LEU A 1 411 ? -21.420 -0.020 34.052 1.00 97.06 411 LEU A C 1
ATOM 3013 O O . LEU A 1 411 ? -21.849 1.092 34.362 1.00 97.06 411 LEU A O 1
ATOM 3017 N N . ILE A 1 412 ? -22.117 -1.139 34.229 1.00 95.56 412 ILE A N 1
ATOM 3018 C CA . ILE A 1 412 ? -23.399 -1.229 34.931 1.00 95.56 412 ILE A CA 1
ATOM 3019 C C . ILE A 1 412 ? -23.162 -2.056 36.195 1.00 95.56 412 ILE A C 1
ATOM 3021 O O . ILE A 1 412 ? -22.552 -3.123 36.136 1.00 95.56 412 ILE A O 1
ATOM 3025 N N . GLN A 1 413 ? -23.610 -1.582 37.354 1.00 96.62 413 GLN A N 1
ATOM 3026 C CA . GLN A 1 413 ? -23.403 -2.281 38.621 1.00 96.62 413 GLN A CA 1
ATOM 3027 C C . GLN A 1 413 ? -24.638 -2.204 39.515 1.00 96.62 413 GLN A C 1
ATOM 3029 O O . GLN A 1 413 ? -25.271 -1.156 39.620 1.00 96.62 413 GLN A O 1
ATOM 3034 N N . ASN A 1 414 ? -24.951 -3.314 40.179 1.00 97.25 414 ASN A N 1
ATOM 3035 C CA . ASN A 1 414 ? -25.974 -3.377 41.211 1.00 97.25 414 ASN A CA 1
ATOM 3036 C C . ASN A 1 414 ? -25.290 -3.411 42.581 1.00 97.25 414 ASN A C 1
ATOM 3038 O O . ASN A 1 414 ? -24.730 -4.428 42.982 1.00 97.25 414 ASN A O 1
ATOM 3042 N N . GLU A 1 415 ? -25.333 -2.293 43.302 1.00 97.00 415 GLU A N 1
ATOM 3043 C CA . GLU A 1 415 ? -24.791 -2.189 44.662 1.00 97.00 415 GLU A CA 1
ATOM 3044 C C . GLU A 1 415 ? -25.816 -2.547 45.750 1.00 97.00 415 GLU A C 1
ATOM 3046 O O . GLU A 1 415 ? -25.496 -2.468 46.934 1.00 97.00 415 GLU A O 1
ATOM 3051 N N . THR A 1 416 ? -27.032 -2.953 45.379 1.00 97.00 416 THR A N 1
ATOM 3052 C CA . THR A 1 416 ? -28.075 -3.358 46.328 1.00 97.00 416 THR A CA 1
ATOM 3053 C C . THR A 1 416 ? -27.972 -4.843 46.689 1.00 97.00 416 THR A C 1
ATOM 3055 O O . THR A 1 416 ? -27.263 -5.620 46.041 1.00 97.00 416 THR A O 1
ATOM 3058 N N . ASP A 1 417 ? -28.702 -5.237 47.735 1.00 97.31 417 ASP A N 1
ATOM 3059 C CA . ASP A 1 417 ? -28.832 -6.631 48.177 1.00 97.31 417 ASP A CA 1
ATOM 3060 C C . ASP A 1 417 ? -30.025 -7.367 47.529 1.00 97.31 417 ASP A C 1
ATOM 3062 O O . ASP A 1 417 ? -30.258 -8.538 47.820 1.00 97.31 417 ASP A O 1
ATOM 3066 N N . GLY A 1 418 ? -30.764 -6.704 46.628 1.00 96.44 418 GLY A N 1
ATOM 3067 C CA . GLY A 1 418 ? -31.839 -7.291 45.819 1.00 96.44 418 GLY A CA 1
ATOM 3068 C C . GLY A 1 418 ? -31.475 -7.360 44.327 1.00 96.44 418 GLY A C 1
ATOM 3069 O O . GLY A 1 418 ? -30.529 -6.701 43.893 1.00 96.44 418 GLY A O 1
ATOM 3070 N N . PRO A 1 419 ? -32.181 -8.163 43.512 1.00 96.06 419 PRO A N 1
ATOM 3071 C CA . PRO A 1 419 ? -32.026 -8.115 42.063 1.00 96.06 419 PRO A CA 1
ATOM 3072 C C . PRO A 1 419 ? -32.511 -6.760 41.529 1.00 96.06 419 PRO A C 1
ATOM 3074 O O . PRO A 1 419 ? -33.577 -6.279 41.910 1.00 96.06 419 PRO A O 1
ATOM 3077 N N . LEU A 1 420 ? -31.734 -6.159 40.630 1.00 94.69 420 LEU A N 1
ATOM 3078 C CA . LEU A 1 420 ? -32.031 -4.880 39.993 1.00 94.69 420 LEU A CA 1
ATOM 3079 C C . LEU A 1 420 ? -32.465 -5.130 38.539 1.00 94.69 420 LEU A C 1
ATOM 3081 O O . LEU A 1 420 ? -31.597 -5.308 37.679 1.00 94.69 420 LEU A O 1
ATOM 3085 N N . PRO A 1 421 ? -33.779 -5.185 38.245 1.00 93.12 421 PRO A N 1
ATOM 3086 C CA . PRO A 1 421 ? -34.266 -5.107 36.875 1.00 93.12 421 PRO A CA 1
ATOM 3087 C C . PRO A 1 421 ? -34.012 -3.694 36.339 1.00 93.12 421 PRO A C 1
ATOM 3089 O O . PRO A 1 421 ? -34.392 -2.706 36.968 1.00 93.12 421 PRO A O 1
ATOM 3092 N N . GLY A 1 422 ? -33.369 -3.600 35.180 1.00 89.75 422 GLY A N 1
ATOM 3093 C CA . GLY A 1 422 ? -33.026 -2.338 34.542 1.00 89.75 422 GLY A CA 1
ATOM 3094 C C . GLY A 1 422 ? -33.177 -2.415 33.028 1.00 89.75 422 GLY A C 1
ATOM 3095 O O . GLY A 1 422 ? -32.799 -3.405 32.399 1.00 89.75 422 GLY A O 1
ATOM 3096 N N . SER A 1 423 ? -33.713 -1.341 32.454 1.00 93.62 423 SER A N 1
ATOM 3097 C CA . SER A 1 423 ? -33.429 -0.976 31.071 1.00 93.62 423 SER A CA 1
ATOM 3098 C C . SER A 1 423 ? -32.305 0.058 31.086 1.00 93.62 423 SER A C 1
ATOM 3100 O O . SER A 1 423 ? -32.330 1.003 31.880 1.00 93.62 423 SER A O 1
ATOM 3102 N N . HIS A 1 424 ? -31.292 -0.157 30.254 1.00 91.50 424 HIS A N 1
ATOM 3103 C CA . HIS A 1 424 ? -30.127 0.702 30.137 1.00 91.50 424 HIS A CA 1
ATOM 3104 C C . HIS A 1 424 ? -29.903 1.053 28.671 1.00 91.50 424 HIS A C 1
ATOM 3106 O O . HIS A 1 424 ? -29.481 0.211 27.882 1.00 91.50 424 HIS A O 1
ATOM 3112 N N . GLU A 1 425 ? -30.150 2.315 28.332 1.00 93.56 425 GLU A N 1
ATOM 3113 C CA . GLU A 1 425 ? -29.738 2.886 27.055 1.00 93.56 425 GLU A CA 1
ATOM 3114 C C . GLU A 1 425 ? -28.215 3.072 27.030 1.00 93.56 425 GLU A C 1
ATOM 3116 O O . GLU A 1 425 ? -27.600 3.593 27.977 1.00 93.56 425 GLU A O 1
ATOM 3121 N N . ILE A 1 426 ? -27.598 2.605 25.948 1.00 92.25 426 ILE A N 1
ATOM 3122 C CA . ILE A 1 426 ? -26.160 2.666 25.721 1.00 92.25 426 ILE A CA 1
ATOM 3123 C C . ILE A 1 426 ? -25.907 3.267 24.353 1.00 92.25 426 ILE A C 1
ATOM 3125 O O . ILE A 1 426 ? -26.235 2.686 23.324 1.00 92.25 426 ILE A O 1
ATOM 3129 N N . THR A 1 427 ? -25.282 4.435 24.373 1.00 94.44 427 THR A N 1
ATOM 3130 C CA . THR A 1 427 ? -24.755 5.100 23.188 1.00 94.44 427 THR A CA 1
ATOM 3131 C C . THR A 1 427 ? -23.357 4.560 22.899 1.00 94.44 427 THR A C 1
ATOM 3133 O O . THR A 1 427 ? -22.492 4.569 23.780 1.00 94.44 427 THR A O 1
ATOM 3136 N N . ARG A 1 428 ? -23.128 4.103 21.669 1.00 94.81 428 ARG A N 1
ATOM 3137 C CA . ARG A 1 428 ? -21.823 3.682 21.141 1.00 94.81 428 ARG A CA 1
ATOM 3138 C C . ARG A 1 428 ? -21.470 4.510 19.909 1.00 94.81 428 ARG A C 1
ATOM 3140 O O . ARG A 1 428 ? -22.363 4.991 19.219 1.00 94.81 428 ARG A O 1
ATOM 3147 N N . LYS A 1 429 ? -20.180 4.628 19.597 1.00 96.31 429 LYS A N 1
ATOM 3148 C CA . LYS A 1 429 ? -19.726 5.196 18.319 1.00 96.31 429 LYS A CA 1
ATOM 3149 C C . LYS A 1 429 ? -19.610 4.084 17.292 1.00 96.31 429 LYS A C 1
ATOM 3151 O O . LYS A 1 429 ? -19.143 3.012 17.643 1.00 96.31 429 LYS A O 1
ATOM 3156 N N . VAL A 1 430 ? -20.002 4.308 16.048 1.00 96.12 430 VAL A N 1
ATOM 3157 C CA . VAL A 1 430 ? -19.827 3.341 14.954 1.00 96.12 430 VAL A CA 1
ATOM 3158 C C . VAL A 1 430 ? -19.307 4.076 13.731 1.00 96.12 430 VAL A C 1
ATOM 3160 O O . VAL A 1 430 ? -19.696 5.216 13.493 1.00 96.12 430 VAL A O 1
ATOM 3163 N N . GLY A 1 431 ? -18.426 3.432 12.971 1.00 96.12 431 GLY A N 1
ATOM 3164 C CA . GLY A 1 431 ? -17.874 3.985 11.738 1.00 96.12 431 GLY A CA 1
ATOM 3165 C C . GLY A 1 431 ? -16.472 4.560 11.900 1.00 96.12 431 GLY A C 1
ATOM 3166 O O . GLY A 1 431 ? -15.790 4.355 12.912 1.00 96.12 431 GLY A O 1
ATOM 3167 N N . ARG A 1 432 ? -16.021 5.262 10.859 1.00 96.12 432 ARG A N 1
ATOM 3168 C CA . ARG A 1 432 ? -14.651 5.751 10.717 1.00 96.12 432 ARG A CA 1
ATOM 3169 C C . ARG A 1 432 ? -14.512 7.212 11.155 1.00 96.12 432 ARG A C 1
ATOM 3171 O O . ARG A 1 432 ? -15.315 8.069 10.786 1.00 96.12 432 ARG A O 1
ATOM 3178 N N . VAL A 1 433 ? -13.435 7.518 11.873 1.00 95.19 433 VAL A N 1
ATOM 3179 C CA . VAL A 1 433 ? -12.959 8.892 12.081 1.00 95.19 433 VAL A CA 1
ATOM 3180 C C . VAL A 1 433 ? -12.359 9.426 10.778 1.00 95.19 433 VAL A C 1
ATOM 3182 O O . VAL A 1 433 ? -11.475 8.804 10.188 1.00 95.19 433 VAL A O 1
ATOM 3185 N N . GLU A 1 434 ? -12.814 10.593 10.325 1.00 90.81 434 GLU A N 1
ATOM 3186 C CA . GLU A 1 434 ? -12.195 11.286 9.192 1.00 90.81 434 GLU A CA 1
ATOM 3187 C C . GLU A 1 434 ? -10.859 11.911 9.616 1.00 90.81 434 GLU A C 1
ATOM 3189 O O . GLU A 1 434 ? -10.792 13.057 10.056 1.00 90.81 434 GLU A O 1
ATOM 3194 N N . GLU A 1 435 ? -9.784 11.133 9.490 1.00 86.69 435 GLU A N 1
ATOM 3195 C CA . GLU A 1 435 ? -8.419 11.574 9.763 1.00 86.69 435 GLU A CA 1
ATOM 3196 C C . GLU A 1 435 ? -7.575 11.650 8.481 1.00 86.69 435 GLU A C 1
ATOM 3198 O O . GLU A 1 435 ? -7.665 10.818 7.573 1.00 86.69 435 GLU A O 1
ATOM 3203 N N . LYS A 1 436 ? -6.731 12.684 8.403 1.00 89.00 436 LYS A N 1
ATOM 3204 C CA . LYS A 1 436 ? -5.837 12.929 7.274 1.00 89.00 436 LYS A CA 1
ATOM 3205 C C . LYS A 1 436 ? -4.604 12.023 7.372 1.00 89.00 436 LYS A C 1
ATOM 3207 O O . LYS A 1 436 ? -3.645 12.356 8.059 1.00 89.00 436 LYS A O 1
ATOM 3212 N N . LEU A 1 437 ? -4.612 10.912 6.634 1.00 91.06 437 LEU A N 1
ATOM 3213 C CA . LEU A 1 437 ? -3.524 9.919 6.641 1.00 91.06 437 LEU A CA 1
ATOM 3214 C C . LEU A 1 437 ? -2.154 10.469 6.189 1.00 91.06 437 LEU A C 1
ATOM 3216 O O . LEU A 1 437 ? -1.123 9.962 6.631 1.00 91.06 437 LEU A O 1
ATOM 3220 N N . ALA A 1 438 ? -2.149 11.460 5.291 1.00 91.00 438 ALA A N 1
ATOM 3221 C CA . ALA A 1 438 ? -0.968 12.062 4.659 1.00 91.00 438 ALA A CA 1
ATOM 3222 C C . ALA A 1 438 ? -1.346 13.368 3.924 1.00 91.00 438 ALA A C 1
ATOM 3224 O O . ALA A 1 438 ? -2.529 13.648 3.711 1.00 91.00 438 ALA A O 1
ATOM 3225 N N . ASN A 1 439 ? -0.369 14.175 3.493 1.00 91.56 439 ASN A N 1
ATOM 3226 C CA . ASN A 1 439 ? -0.586 15.439 2.766 1.00 91.56 439 ASN A CA 1
ATOM 3227 C C . ASN A 1 439 ? -0.745 15.280 1.245 1.00 91.56 439 ASN A C 1
ATOM 3229 O O . ASN A 1 439 ? -0.282 16.119 0.475 1.00 91.56 439 ASN A O 1
ATOM 3233 N N . TRP A 1 440 ? -1.453 14.240 0.813 1.00 91.25 440 TRP A N 1
ATOM 3234 C CA . TRP A 1 440 ? -1.756 14.013 -0.598 1.00 91.25 440 TRP A CA 1
ATOM 3235 C C . TRP A 1 440 ? -2.681 15.086 -1.184 1.00 91.25 440 TRP A C 1
ATOM 3237 O O . TRP A 1 440 ? -3.665 15.494 -0.558 1.00 91.25 440 TRP A O 1
ATOM 3247 N N . THR A 1 441 ? -2.401 15.489 -2.421 1.00 90.56 441 THR A N 1
ATOM 3248 C CA . THR A 1 441 ? -3.359 16.171 -3.293 1.00 90.56 441 THR A CA 1
ATOM 3249 C C . THR A 1 441 ? -4.021 15.146 -4.213 1.00 90.56 441 THR A C 1
ATOM 3251 O O . THR A 1 441 ? -3.457 14.098 -4.521 1.00 90.56 441 THR A O 1
ATOM 3254 N N . PHE A 1 442 ? -5.249 15.425 -4.643 1.00 88.50 442 PHE A N 1
ATOM 3255 C CA . PHE A 1 442 ? -6.030 14.519 -5.483 1.00 88.50 442 PHE A CA 1
ATOM 3256 C C . PHE A 1 442 ? -6.313 15.190 -6.818 1.00 88.50 442 PHE A C 1
ATOM 3258 O O . PHE A 1 442 ? -6.789 16.327 -6.852 1.00 88.50 442 PHE A O 1
ATOM 3265 N N . SER A 1 443 ? -6.035 14.485 -7.913 1.00 83.56 443 SER A N 1
ATOM 3266 C CA . SER A 1 443 ? -6.359 14.986 -9.247 1.00 83.56 443 SER A CA 1
ATOM 3267 C C . SER A 1 443 ? -7.869 15.117 -9.425 1.00 83.56 443 SER A C 1
ATOM 3269 O O . SER A 1 443 ? -8.622 14.209 -9.075 1.00 83.56 443 SER A O 1
ATOM 3271 N N . THR A 1 444 ? -8.336 16.215 -10.018 1.00 73.94 444 THR A N 1
ATOM 3272 C CA . THR A 1 444 ? -9.777 16.444 -10.242 1.00 73.94 444 THR A CA 1
ATOM 3273 C C . THR A 1 444 ? -10.389 15.499 -11.277 1.00 73.94 444 THR A C 1
ATOM 3275 O O . THR A 1 444 ? -11.609 15.377 -11.343 1.00 73.94 444 THR A O 1
ATOM 3278 N N . THR A 1 445 ? -9.562 14.831 -12.088 1.00 76.62 445 THR A N 1
ATOM 3279 C CA . THR A 1 445 ? -10.004 13.948 -13.173 1.00 76.62 445 THR A CA 1
ATOM 3280 C C . THR A 1 445 ? -9.608 12.506 -12.874 1.00 76.62 445 THR A C 1
ATOM 3282 O O . THR A 1 445 ? -8.427 12.190 -12.761 1.00 76.62 445 THR A O 1
ATOM 3285 N N . GLY A 1 446 ? -10.597 11.619 -12.737 1.00 71.69 446 GLY A N 1
ATOM 3286 C CA . GLY A 1 446 ? -10.392 10.168 -12.621 1.00 71.69 446 GLY A CA 1
ATOM 3287 C C . GLY A 1 446 ? -9.777 9.654 -11.311 1.00 71.69 446 GLY A C 1
ATOM 3288 O O . GLY A 1 446 ? -9.657 8.441 -11.156 1.00 71.69 446 GLY A O 1
ATOM 3289 N N . SER A 1 447 ? -9.397 10.520 -10.365 1.00 76.56 447 SER A N 1
ATOM 3290 C CA . SER A 1 447 ? -8.936 10.091 -9.036 1.00 76.56 447 SER A CA 1
ATOM 3291 C C . SER A 1 447 ? -10.083 9.452 -8.233 1.00 76.56 447 SER A C 1
ATOM 3293 O O . SER A 1 447 ? -11.222 9.917 -8.346 1.00 76.56 447 SER A O 1
ATOM 3295 N N . PRO A 1 448 ? -9.833 8.399 -7.424 1.00 81.62 448 PRO A N 1
ATOM 3296 C CA . PRO A 1 448 ? -10.805 7.954 -6.427 1.00 81.62 448 PRO A CA 1
ATOM 3297 C C . PRO A 1 448 ? -11.150 9.096 -5.461 1.00 81.62 448 PRO A C 1
ATOM 3299 O O . PRO A 1 448 ? -10.328 9.980 -5.208 1.00 81.62 448 PRO A O 1
ATOM 3302 N N . ALA A 1 449 ? -12.348 9.063 -4.873 1.00 88.06 449 ALA A N 1
ATOM 3303 C CA . ALA A 1 449 ? -12.687 10.022 -3.831 1.00 88.06 449 ALA A CA 1
ATOM 3304 C C . ALA A 1 449 ? -11.700 9.879 -2.649 1.00 88.06 449 ALA A C 1
ATOM 3306 O O . ALA A 1 449 ? -11.367 8.750 -2.270 1.00 88.06 449 ALA A O 1
ATOM 3307 N N . PRO A 1 450 ? -11.246 10.983 -2.020 1.00 87.50 450 PRO A N 1
ATOM 3308 C CA . PRO A 1 450 ? -10.279 10.920 -0.921 1.00 87.50 450 PRO A CA 1
ATOM 3309 C C . PRO A 1 450 ? -10.721 10.025 0.243 1.00 87.50 450 PRO A C 1
ATOM 3311 O O . PRO A 1 450 ? -9.895 9.345 0.856 1.00 87.50 450 PRO A O 1
ATOM 3314 N N . ALA A 1 451 ? -12.028 9.998 0.526 1.00 89.38 451 ALA A N 1
ATOM 3315 C CA . ALA A 1 451 ? -12.625 9.133 1.537 1.00 89.38 451 ALA A CA 1
ATOM 3316 C C . ALA A 1 451 ? -12.500 7.645 1.166 1.00 89.38 451 ALA A C 1
ATOM 3318 O O . ALA A 1 451 ? -11.976 6.874 1.968 1.00 89.38 451 ALA A O 1
ATOM 3319 N N . ASP A 1 452 ? -12.889 7.265 -0.053 1.00 92.38 452 ASP A N 1
ATOM 3320 C CA . ASP A 1 452 ? -12.845 5.878 -0.537 1.00 92.38 452 ASP A CA 1
ATOM 3321 C C . ASP A 1 452 ? -11.411 5.338 -0.570 1.00 92.38 452 ASP A C 1
ATOM 3323 O O . ASP A 1 452 ? -11.152 4.219 -0.128 1.00 92.38 452 ASP A O 1
ATOM 3327 N N . LEU A 1 453 ? -10.451 6.149 -1.034 1.00 93.25 453 LEU A N 1
ATOM 3328 C CA . LEU A 1 453 ? -9.044 5.749 -1.045 1.00 93.25 453 LEU A CA 1
ATOM 3329 C C . LEU A 1 453 ? -8.500 5.544 0.369 1.00 93.25 453 LEU A C 1
ATOM 3331 O O . LEU A 1 453 ? -7.805 4.564 0.627 1.00 93.25 453 LEU A O 1
ATOM 3335 N N . SER A 1 454 ? -8.786 6.469 1.286 1.00 94.12 454 SER A N 1
ATOM 3336 C CA . SER A 1 454 ? -8.301 6.347 2.663 1.00 94.12 454 SER A CA 1
ATOM 3337 C C . SER A 1 454 ? -8.923 5.141 3.376 1.00 94.12 454 SER A C 1
ATOM 3339 O O . SER A 1 454 ? -8.222 4.487 4.141 1.00 94.12 454 SER A O 1
ATOM 3341 N N . VAL A 1 455 ? -10.177 4.776 3.074 1.00 95.81 455 VAL A N 1
ATOM 3342 C CA . VAL A 1 455 ? -10.767 3.491 3.494 1.00 95.81 455 VAL A CA 1
ATOM 3343 C C . VAL A 1 455 ? -9.995 2.311 2.897 1.00 95.81 455 VAL A C 1
ATOM 3345 O O . VAL A 1 455 ? -9.533 1.460 3.652 1.00 95.81 455 VAL A O 1
ATOM 3348 N N . ALA A 1 456 ? -9.784 2.276 1.579 1.00 95.81 456 ALA A N 1
ATOM 3349 C CA . ALA A 1 456 ? -9.105 1.165 0.908 1.00 95.81 456 ALA A CA 1
ATOM 3350 C C . ALA A 1 456 ? -7.661 0.948 1.410 1.00 95.81 456 ALA A C 1
ATOM 3352 O O . ALA A 1 456 ? -7.234 -0.187 1.620 1.00 95.81 456 ALA A O 1
ATOM 3353 N N . LEU A 1 457 ? -6.915 2.030 1.665 1.00 96.69 457 LEU A N 1
ATOM 3354 C CA . LEU A 1 457 ? -5.560 1.964 2.224 1.00 96.69 457 LEU A CA 1
ATOM 3355 C C . LEU A 1 457 ? -5.546 1.492 3.687 1.00 96.69 457 LEU A C 1
ATOM 3357 O O . LEU A 1 457 ? -4.654 0.731 4.061 1.00 96.69 457 LEU A O 1
ATOM 3361 N N . LEU A 1 458 ? -6.529 1.890 4.504 1.00 97.06 458 LEU A N 1
ATOM 3362 C CA . LEU A 1 458 ? -6.672 1.412 5.885 1.00 97.06 458 LEU A CA 1
ATOM 3363 C C . LEU A 1 458 ? -7.075 -0.067 5.939 1.00 97.06 458 LEU A C 1
ATOM 3365 O O . LEU A 1 458 ? -6.470 -0.826 6.692 1.00 97.06 458 LEU A O 1
ATOM 3369 N N . GLN A 1 459 ? -8.041 -0.491 5.118 1.00 97.19 459 GLN A N 1
ATOM 3370 C CA . GLN A 1 459 ? -8.438 -1.898 4.980 1.00 97.19 459 GLN A CA 1
ATOM 3371 C C . GLN A 1 459 ? -7.236 -2.763 4.579 1.00 97.19 459 GLN A C 1
ATOM 3373 O O . GLN A 1 459 ? -6.934 -3.752 5.251 1.00 97.19 459 GLN A O 1
ATOM 3378 N N . ALA A 1 460 ? -6.490 -2.339 3.551 1.00 96.25 460 ALA A N 1
ATOM 3379 C CA . ALA A 1 460 ? -5.256 -3.000 3.146 1.00 96.25 460 ALA A CA 1
ATOM 3380 C C . ALA A 1 460 ? -4.248 -3.064 4.307 1.00 96.25 460 ALA A C 1
ATOM 3382 O O . ALA A 1 460 ? -3.782 -4.152 4.632 1.00 96.25 460 ALA A O 1
ATOM 3383 N N . GLN A 1 461 ? -3.966 -1.951 4.996 1.00 97.19 461 GLN A N 1
ATOM 3384 C CA . GLN A 1 461 ? -3.024 -1.926 6.122 1.00 97.19 461 GLN A CA 1
ATOM 3385 C C . GLN A 1 461 ? -3.439 -2.858 7.273 1.00 97.19 461 GLN A C 1
ATOM 3387 O O . GLN A 1 461 ? -2.586 -3.571 7.795 1.00 97.19 461 GLN A O 1
ATOM 3392 N N . PHE A 1 462 ? -4.715 -2.897 7.669 1.00 97.38 462 PHE A N 1
ATOM 3393 C CA . PHE A 1 462 ? -5.175 -3.788 8.743 1.00 97.38 462 PHE A CA 1
ATOM 3394 C C . PHE A 1 462 ? -5.136 -5.272 8.346 1.00 97.38 462 PHE A C 1
ATOM 3396 O O . PHE A 1 462 ? -4.855 -6.115 9.203 1.00 97.38 462 PHE A O 1
ATOM 3403 N N . SER A 1 463 ? -5.331 -5.588 7.060 1.00 96.75 463 SER A N 1
ATOM 3404 C CA . SER A 1 463 ? -5.236 -6.956 6.530 1.00 96.75 463 SER A CA 1
ATOM 3405 C C . SER A 1 463 ? -3.811 -7.519 6.477 1.00 96.75 463 SER A C 1
ATOM 3407 O O . SER A 1 463 ? -3.651 -8.741 6.423 1.00 96.75 463 SER A O 1
ATOM 3409 N N . LEU A 1 464 ? -2.780 -6.662 6.511 1.00 96.19 464 LEU A N 1
ATOM 3410 C CA . LEU A 1 464 ? -1.383 -7.100 6.478 1.00 96.19 464 LEU A CA 1
ATOM 3411 C C . LEU A 1 464 ? -1.010 -7.901 7.739 1.00 96.19 464 LEU A C 1
ATOM 3413 O O . LEU A 1 464 ? -1.523 -7.620 8.823 1.00 96.19 464 LEU A O 1
ATOM 3417 N N . PRO A 1 465 ? -0.064 -8.851 7.646 1.00 95.06 465 PRO A N 1
ATOM 3418 C CA . PRO A 1 465 ? 0.523 -9.491 8.818 1.00 95.06 465 PRO A CA 1
ATOM 3419 C C . PRO A 1 465 ? 1.174 -8.486 9.792 1.00 95.06 465 PRO A C 1
ATOM 3421 O O . PRO A 1 465 ? 1.702 -7.458 9.352 1.00 95.06 465 PRO A O 1
ATOM 3424 N N . PRO A 1 466 ? 1.271 -8.812 11.097 1.00 94.06 466 PRO A N 1
ATOM 3425 C CA . PRO A 1 466 ? 1.973 -7.985 12.086 1.00 94.06 466 PRO A CA 1
ATOM 3426 C C . PRO A 1 466 ? 3.433 -7.651 11.741 1.00 94.06 466 PRO A C 1
ATOM 3428 O O . PRO A 1 466 ? 3.914 -6.581 12.105 1.00 94.06 466 PRO A O 1
ATOM 3431 N N . ALA A 1 467 ? 4.125 -8.510 10.982 1.00 93.12 467 ALA A N 1
ATOM 3432 C CA . ALA A 1 467 ? 5.484 -8.250 10.488 1.00 93.12 467 ALA A CA 1
ATOM 3433 C C . ALA A 1 467 ? 5.585 -6.991 9.596 1.00 93.12 467 ALA A C 1
ATOM 3435 O O . ALA A 1 467 ? 6.628 -6.340 9.555 1.00 93.12 467 ALA A O 1
ATOM 3436 N N . TYR A 1 468 ? 4.488 -6.619 8.932 1.00 95.31 468 TYR A N 1
ATOM 3437 C CA . TYR A 1 468 ? 4.362 -5.406 8.117 1.00 95.31 468 TYR A CA 1
ATOM 3438 C C . TYR A 1 468 ? 3.443 -4.364 8.776 1.00 95.31 468 TYR A C 1
ATOM 3440 O O . TYR A 1 468 ? 2.847 -3.510 8.117 1.00 95.31 468 TYR A O 1
ATOM 3448 N N . GLY A 1 469 ? 3.291 -4.460 10.102 1.00 94.00 469 GLY A N 1
ATOM 3449 C CA . GLY A 1 469 ? 2.514 -3.522 10.900 1.00 94.00 469 GLY A CA 1
ATOM 3450 C C . GLY A 1 469 ? 1.016 -3.526 10.625 1.00 94.00 469 GLY A C 1
ATOM 3451 O O . GLY A 1 469 ? 0.384 -2.495 10.813 1.00 94.00 469 GLY A O 1
ATOM 3452 N N . GLY A 1 470 ? 0.452 -4.621 10.120 1.00 96.12 470 GLY A N 1
ATOM 3453 C CA . GLY A 1 470 ? -0.995 -4.823 10.133 1.00 96.12 470 GLY A CA 1
ATOM 3454 C C . GLY A 1 470 ? -1.444 -5.667 11.325 1.00 96.12 470 GLY A C 1
ATOM 3455 O O . GLY A 1 470 ? -0.676 -5.933 12.252 1.00 96.12 470 GLY A O 1
ATOM 3456 N N . LEU A 1 471 ? -2.699 -6.110 11.296 1.00 96.00 471 LEU A N 1
ATOM 3457 C CA . LEU A 1 471 ? -3.293 -6.950 12.342 1.00 96.00 471 LEU A CA 1
ATOM 3458 C C . LEU A 1 471 ? -3.668 -8.348 11.837 1.00 96.00 471 LEU A C 1
ATOM 3460 O O . LEU A 1 471 ? -4.085 -9.185 12.631 1.00 96.00 471 LEU A O 1
ATOM 3464 N N . GLY A 1 472 ? -3.543 -8.598 10.532 1.00 95.88 472 GLY A N 1
ATOM 3465 C CA . GLY A 1 472 ? -4.098 -9.775 9.879 1.00 95.88 472 GLY A CA 1
ATOM 3466 C C . GLY A 1 472 ? -5.624 -9.815 9.959 1.00 95.88 472 GLY A C 1
ATOM 3467 O O . GLY A 1 472 ? -6.180 -10.895 10.090 1.00 95.88 472 GLY A O 1
ATOM 3468 N N . LEU A 1 473 ? -6.318 -8.670 9.960 1.00 96.12 473 LEU A N 1
ATOM 3469 C CA . LEU A 1 473 ? -7.775 -8.612 10.145 1.00 96.12 473 LEU A CA 1
ATOM 3470 C C . LEU A 1 473 ? -8.488 -8.131 8.885 1.00 96.12 473 LEU A C 1
ATOM 3472 O O . LEU A 1 473 ? -8.088 -7.144 8.265 1.00 96.12 473 LEU A O 1
ATOM 3476 N N . ARG A 1 474 ? -9.594 -8.796 8.549 1.00 95.38 474 ARG A N 1
ATOM 3477 C CA . ARG A 1 474 ? -10.509 -8.360 7.494 1.00 95.38 474 ARG A CA 1
ATOM 3478 C C . ARG A 1 474 ? -11.555 -7.419 8.050 1.00 95.38 474 ARG A C 1
ATOM 3480 O O . ARG A 1 474 ? -12.160 -7.661 9.091 1.00 95.38 474 ARG A O 1
ATOM 3487 N N . THR A 1 475 ? -11.745 -6.324 7.331 1.00 95.88 475 THR A N 1
ATOM 3488 C CA . THR A 1 475 ? -12.521 -5.164 7.787 1.00 95.88 475 THR A CA 1
ATOM 3489 C C . THR A 1 475 ? -13.563 -4.727 6.761 1.00 95.88 475 THR A C 1
ATOM 3491 O O . THR A 1 475 ? -14.304 -3.780 7.001 1.00 95.88 475 THR A O 1
ATOM 3494 N N . GLU A 1 476 ? -13.690 -5.445 5.641 1.00 92.94 476 GLU A N 1
ATOM 3495 C CA . GLU A 1 476 ? -14.689 -5.182 4.590 1.00 92.94 476 GLU A CA 1
ATOM 3496 C C . GLU A 1 476 ? -16.143 -5.428 5.048 1.00 92.94 476 GLU A C 1
ATOM 3498 O O . GLU A 1 476 ? -17.078 -5.045 4.350 1.00 92.94 476 GLU A O 1
ATOM 3503 N N . GLN A 1 477 ? -16.336 -6.094 6.194 1.00 90.75 477 GLN A N 1
ATOM 3504 C CA . GLN A 1 477 ? -17.648 -6.350 6.807 1.00 90.75 477 GLN A CA 1
ATOM 3505 C C . GLN A 1 477 ? -18.110 -5.222 7.744 1.00 90.75 477 GLN A C 1
ATOM 3507 O O . GLN A 1 477 ? -19.292 -5.156 8.077 1.00 90.75 477 GLN A O 1
ATOM 3512 N N . GLU A 1 478 ? -17.195 -4.352 8.180 1.00 94.31 478 GLU A N 1
ATOM 3513 C CA . GLU A 1 478 ? -17.519 -3.191 9.011 1.00 94.31 478 GLU A CA 1
ATOM 3514 C C . GLU A 1 478 ? -18.015 -2.023 8.150 1.00 94.31 478 GLU A C 1
ATOM 3516 O O . GLU A 1 478 ? -17.679 -1.903 6.969 1.00 94.31 478 GLU A O 1
ATOM 3521 N N . GLU A 1 479 ? -18.804 -1.128 8.744 1.00 91.25 479 GLU A N 1
ATOM 3522 C CA . GLU A 1 479 ? -19.210 0.101 8.063 1.00 91.25 479 GLU A CA 1
ATOM 3523 C C . GLU A 1 479 ? -18.125 1.171 8.189 1.00 91.25 479 GLU A C 1
ATOM 3525 O O . GLU A 1 479 ? -17.725 1.566 9.280 1.00 91.25 479 GLU A O 1
ATOM 3530 N N . TRP A 1 480 ? -17.678 1.661 7.036 1.00 94.75 480 TRP A N 1
ATOM 3531 C CA . TRP A 1 480 ? -16.647 2.690 6.905 1.00 94.75 480 TRP A CA 1
ATOM 3532 C C . TRP A 1 480 ? -17.226 4.094 6.635 1.00 94.75 480 TRP A C 1
ATOM 3534 O O . TRP A 1 480 ? -16.492 5.002 6.239 1.00 94.75 480 TRP A O 1
ATOM 3544 N N . GLU A 1 481 ? -18.537 4.276 6.855 1.00 94.12 481 GLU A N 1
ATOM 3545 C CA . GLU A 1 481 ? -19.196 5.592 6.874 1.00 94.12 481 GLU A CA 1
ATOM 3546 C C . GLU A 1 481 ? -18.591 6.482 7.988 1.00 94.12 481 GLU A C 1
ATOM 3548 O O . GLU A 1 481 ? -17.921 5.992 8.903 1.00 94.12 481 GLU A O 1
ATOM 3553 N N . ALA A 1 482 ? -18.790 7.801 7.907 1.00 94.56 482 ALA A N 1
ATOM 3554 C CA . ALA A 1 482 ? -18.299 8.736 8.923 1.00 94.56 482 ALA A CA 1
ATOM 3555 C C . ALA A 1 482 ? -18.899 8.428 10.307 1.00 94.56 482 ALA A C 1
ATOM 3557 O O . ALA A 1 482 ? -20.058 8.025 10.408 1.00 94.56 482 ALA A O 1
ATOM 3558 N N . VAL A 1 483 ? -18.109 8.627 11.368 1.00 96.38 483 VAL A N 1
ATOM 3559 C CA . VAL A 1 483 ? -18.486 8.222 12.729 1.00 96.38 483 VAL A CA 1
ATOM 3560 C C . VAL A 1 483 ? -19.839 8.798 13.171 1.00 96.38 483 VAL A C 1
ATOM 3562 O O . VAL A 1 483 ? -20.057 10.010 13.177 1.00 96.38 483 VAL A O 1
ATOM 3565 N N . ALA A 1 484 ? -20.733 7.905 13.589 1.00 96.56 484 ALA A N 1
ATOM 3566 C CA . ALA A 1 484 ? -22.059 8.208 14.110 1.00 96.56 484 ALA A CA 1
ATOM 3567 C C . ALA A 1 484 ? -22.221 7.652 15.532 1.00 96.56 484 ALA A C 1
ATOM 3569 O O . ALA A 1 484 ? -21.481 6.760 15.953 1.00 96.56 484 ALA A O 1
ATOM 3570 N N . GLU A 1 485 ? -23.203 8.165 16.273 1.00 96.69 485 GLU A N 1
ATOM 3571 C CA . GLU A 1 485 ? -23.608 7.604 17.562 1.00 96.69 485 GLU A CA 1
ATOM 3572 C C . GLU A 1 485 ? -24.883 6.768 17.389 1.00 96.69 485 GLU A C 1
ATOM 3574 O O . GLU A 1 485 ? -25.907 7.261 16.919 1.00 96.69 485 GLU A O 1
ATOM 3579 N N . GLU A 1 486 ? -24.811 5.488 17.759 1.00 95.44 486 GLU A N 1
ATOM 3580 C CA . GLU A 1 486 ? -25.937 4.550 17.758 1.00 95.44 486 GLU A CA 1
ATOM 3581 C C . GLU A 1 486 ? -26.362 4.267 19.209 1.00 95.44 486 GLU A C 1
ATOM 3583 O O . GLU A 1 486 ? -25.514 4.026 20.071 1.00 95.44 486 GLU A O 1
ATOM 3588 N N . GLY A 1 487 ? -27.670 4.282 19.483 1.00 93.69 487 GLY A N 1
ATOM 3589 C CA . GLY A 1 487 ? -28.247 3.901 20.777 1.00 93.69 487 GLY A CA 1
ATOM 3590 C C . GLY A 1 487 ? -28.801 2.474 20.762 1.00 93.69 487 GLY A C 1
ATOM 3591 O O . GLY A 1 487 ? -29.548 2.112 19.854 1.00 93.69 487 GLY A O 1
ATOM 3592 N N . GLU A 1 488 ? -28.471 1.678 21.779 1.00 91.81 488 GLU A N 1
ATOM 3593 C CA . GLU A 1 488 ? -28.986 0.319 21.996 1.00 91.81 488 GLU A CA 1
ATOM 3594 C C . GLU A 1 488 ? -29.626 0.218 23.395 1.00 91.81 488 GLU A C 1
ATOM 3596 O O . GLU A 1 488 ? -29.034 0.643 24.391 1.00 91.81 488 GLU A O 1
ATOM 3601 N N . GLU A 1 489 ? -30.845 -0.327 23.492 1.00 93.06 489 GLU A N 1
ATOM 3602 C CA . GLU A 1 489 ? -31.543 -0.541 24.769 1.00 93.06 489 GLU A CA 1
ATOM 3603 C C . GLU A 1 489 ? -31.266 -1.959 25.300 1.00 93.06 489 GLU A C 1
ATOM 3605 O O . GLU A 1 489 ? -31.838 -2.929 24.800 1.00 93.06 489 GLU A O 1
ATOM 3610 N N . LEU A 1 490 ? -30.451 -2.104 26.355 1.00 91.25 490 LEU A N 1
ATOM 3611 C CA . LEU A 1 490 ? -30.302 -3.396 27.035 1.00 91.25 490 LEU A CA 1
ATOM 3612 C C . LEU A 1 490 ? -31.293 -3.545 28.186 1.00 91.25 490 LEU A C 1
ATOM 3614 O O . LEU A 1 490 ? -31.261 -2.784 29.153 1.00 91.25 490 LEU A O 1
ATOM 3618 N N . ARG A 1 491 ? -32.082 -4.621 28.149 1.00 93.56 491 ARG A N 1
ATOM 3619 C CA . ARG A 1 491 ? -32.913 -5.068 29.273 1.00 93.56 491 ARG A CA 1
ATOM 3620 C C . ARG A 1 491 ? -32.232 -6.222 30.001 1.00 93.56 491 ARG A C 1
ATOM 3622 O O . ARG A 1 491 ? -32.037 -7.290 29.429 1.00 93.56 491 ARG A O 1
ATOM 3629 N N . ILE A 1 492 ? -31.879 -6.010 31.267 1.00 94.56 492 ILE A N 1
ATOM 3630 C CA . ILE A 1 492 ? -31.191 -6.995 32.115 1.00 94.56 492 ILE A CA 1
ATOM 3631 C C . ILE A 1 492 ? -31.690 -6.964 33.555 1.00 94.56 492 ILE A C 1
ATOM 3633 O O . ILE A 1 492 ? -32.159 -5.948 34.058 1.00 94.56 492 ILE A O 1
ATOM 3637 N N . ILE A 1 493 ? -31.518 -8.091 34.244 1.00 95.69 493 ILE A N 1
ATOM 3638 C CA . ILE A 1 493 ? -31.696 -8.197 35.692 1.00 95.69 493 ILE A CA 1
ATOM 3639 C C . ILE A 1 493 ? -30.327 -8.490 36.305 1.00 95.69 493 ILE A C 1
ATOM 3641 O O . ILE A 1 493 ? -29.806 -9.602 36.195 1.00 95.69 493 ILE A O 1
ATOM 3645 N N . LEU A 1 494 ? -29.728 -7.483 36.939 1.00 96.19 494 LEU A N 1
ATOM 3646 C CA . LEU A 1 494 ? -28.466 -7.633 37.660 1.00 96.19 494 LEU A CA 1
ATOM 3647 C C . LEU A 1 494 ? -28.723 -8.231 39.041 1.00 96.19 494 LEU A C 1
ATOM 3649 O O . LEU A 1 494 ? -29.451 -7.650 39.844 1.00 96.19 494 LEU A O 1
ATOM 3653 N N . GLN A 1 495 ? -28.085 -9.355 39.360 1.00 97.25 495 GLN A N 1
ATOM 3654 C CA . GLN A 1 495 ? -28.177 -9.928 40.707 1.00 97.25 495 GLN A CA 1
ATOM 3655 C C . GLN A 1 495 ? -27.458 -9.031 41.737 1.00 97.25 495 GLN A C 1
ATOM 3657 O O . GLN A 1 495 ? -26.634 -8.195 41.341 1.00 97.25 495 GLN A O 1
ATOM 3662 N N . PRO A 1 496 ? -27.748 -9.182 43.044 1.00 98.00 496 PRO A N 1
ATOM 3663 C CA . PRO A 1 496 ? -27.075 -8.437 44.103 1.00 98.00 496 PRO A CA 1
ATOM 3664 C C . PRO A 1 496 ? -25.554 -8.414 43.942 1.00 98.00 496 PRO A C 1
ATOM 3666 O O . PRO A 1 496 ? -24.931 -9.439 43.654 1.00 98.00 496 PRO A O 1
ATOM 3669 N N . ARG A 1 497 ? -24.952 -7.239 44.151 1.00 96.50 497 ARG A N 1
ATOM 3670 C CA . ARG A 1 497 ? -23.493 -7.019 44.121 1.00 96.50 497 ARG A CA 1
ATOM 3671 C C . ARG A 1 497 ? -22.793 -7.385 42.794 1.00 96.50 497 ARG A C 1
ATOM 3673 O O . ARG A 1 497 ? -21.565 -7.477 42.766 1.00 96.50 497 ARG A O 1
ATOM 3680 N N . GLN A 1 498 ? -23.526 -7.568 41.688 1.00 97.06 498 GLN A N 1
ATOM 3681 C CA . GLN A 1 498 ? -22.942 -7.851 40.369 1.00 97.06 498 GLN A CA 1
ATOM 3682 C C . GLN A 1 498 ? -22.528 -6.596 39.594 1.00 97.06 498 GLN A C 1
ATOM 3684 O O . GLN A 1 498 ? -23.084 -5.508 39.760 1.00 97.06 498 GLN A O 1
ATOM 3689 N N . LYS A 1 499 ? -21.568 -6.791 38.683 1.00 97.44 499 LYS A N 1
ATOM 3690 C CA . LYS A 1 499 ? -21.108 -5.809 37.698 1.00 97.44 499 LYS A CA 1
ATOM 3691 C C . LYS A 1 499 ? -21.164 -6.410 36.295 1.00 97.44 499 LYS A C 1
ATOM 3693 O O . LYS A 1 499 ? -20.889 -7.598 36.121 1.00 97.44 499 LYS A O 1
ATOM 3698 N N . LEU A 1 500 ? -21.506 -5.583 35.315 1.00 96.94 500 LEU A N 1
ATOM 3699 C CA . LEU A 1 500 ? -21.449 -5.875 33.889 1.00 96.94 500 LEU A CA 1
ATOM 3700 C C . LEU A 1 500 ? -20.640 -4.785 33.189 1.00 96.94 500 LEU A C 1
ATOM 3702 O O . LEU A 1 500 ? -20.883 -3.593 33.375 1.00 96.94 500 LEU A O 1
ATOM 3706 N N . TYR A 1 501 ? -19.683 -5.226 32.389 1.00 97.19 501 TYR A N 1
ATOM 3707 C CA . TYR A 1 501 ? -18.777 -4.408 31.604 1.00 97.19 501 TYR A CA 1
ATOM 3708 C C . TYR A 1 501 ? -19.159 -4.569 30.142 1.00 97.19 501 TYR A C 1
ATOM 3710 O O . TYR A 1 501 ? -19.277 -5.692 29.646 1.00 97.19 501 TYR A O 1
ATOM 3718 N N . TRP A 1 502 ? -19.378 -3.447 29.472 1.00 96.12 502 TRP A N 1
ATOM 3719 C CA . TRP A 1 502 ? -19.707 -3.403 28.063 1.00 96.12 502 TRP A CA 1
ATOM 3720 C C . TRP A 1 502 ? -18.497 -2.936 27.280 1.00 96.12 502 TRP A C 1
ATOM 3722 O O . TRP A 1 502 ? -18.004 -1.826 27.488 1.00 96.12 502 TRP A O 1
ATOM 3732 N N . TRP A 1 503 ? -18.041 -3.793 26.380 1.00 97.56 503 TRP A N 1
ATOM 3733 C CA . TRP A 1 503 ? -16.847 -3.595 25.584 1.00 97.56 503 TRP A CA 1
ATOM 3734 C C . TRP A 1 503 ? -17.220 -3.357 24.129 1.00 97.56 503 TRP A C 1
ATOM 3736 O O . TRP A 1 503 ? -18.095 -4.038 23.592 1.00 97.56 503 TRP A O 1
ATOM 3746 N N . GLN A 1 504 ? -16.524 -2.422 23.498 1.00 97.25 504 GLN A N 1
ATOM 3747 C CA . GLN A 1 504 ? -16.539 -2.206 22.059 1.00 97.25 504 GLN A CA 1
ATOM 3748 C C . GLN A 1 504 ? -15.134 -2.424 21.509 1.00 97.25 504 GLN A C 1
ATOM 3750 O O . GLN A 1 504 ? -14.158 -2.033 22.146 1.00 97.25 504 GLN A O 1
ATOM 3755 N N . TYR A 1 505 ? -15.026 -3.061 20.346 1.00 97.62 505 TYR A N 1
ATOM 3756 C CA . TYR A 1 505 ? -13.746 -3.211 19.665 1.00 97.62 505 TYR A CA 1
ATOM 3757 C C . TYR A 1 505 ? -13.488 -2.011 18.747 1.00 97.62 505 TYR A C 1
ATOM 3759 O O . TYR A 1 505 ? -14.381 -1.576 18.017 1.00 97.62 505 TYR A O 1
ATOM 3767 N N . HIS A 1 506 ? -12.273 -1.472 18.774 1.00 96.88 506 HIS A N 1
ATOM 3768 C CA . HIS A 1 506 ? -11.831 -0.430 17.852 1.00 96.88 506 HIS A CA 1
ATOM 3769 C C . HIS A 1 506 ? -10.499 -0.807 17.195 1.00 96.88 506 HIS A C 1
ATOM 3771 O O . HIS A 1 506 ? -9.696 -1.538 17.778 1.00 96.88 506 HIS A O 1
ATOM 3777 N N . LEU A 1 507 ? -10.266 -0.288 15.988 1.00 97.88 507 LEU A N 1
ATOM 3778 C CA . LEU A 1 507 ? -8.987 -0.354 15.279 1.00 97.88 507 LEU A CA 1
ATOM 3779 C C . LEU A 1 507 ? -8.397 1.047 15.135 1.00 97.88 507 LEU A C 1
ATOM 3781 O O . LEU A 1 507 ? -9.137 2.024 15.001 1.00 97.88 507 LEU A O 1
ATOM 3785 N N . GLY A 1 508 ? -7.073 1.157 15.113 1.00 97.06 508 GLY A N 1
ATOM 3786 C CA . GLY A 1 508 ? -6.406 2.448 15.019 1.00 97.06 508 GLY A CA 1
ATOM 3787 C C . GLY A 1 508 ? -4.951 2.398 14.573 1.00 97.06 508 GLY A C 1
ATOM 3788 O O . GLY A 1 508 ? -4.374 1.329 14.366 1.00 97.06 508 GLY A O 1
ATOM 3789 N N . LEU A 1 509 ? -4.374 3.590 14.431 1.00 95.88 509 LEU A N 1
ATOM 3790 C CA . LEU A 1 509 ? -2.971 3.821 14.099 1.00 95.88 509 LEU A CA 1
ATOM 3791 C C . LEU A 1 509 ? -2.285 4.515 15.282 1.00 95.88 509 LEU A C 1
ATOM 3793 O O . LEU A 1 509 ? -2.824 5.468 15.843 1.00 95.88 509 LEU A O 1
ATOM 3797 N N . GLY A 1 510 ? -1.124 4.014 15.703 1.00 94.44 510 GLY A N 1
ATOM 3798 C CA . GLY A 1 510 ? -0.376 4.514 16.857 1.00 94.44 510 GLY A CA 1
ATOM 3799 C C . GLY A 1 510 ? -1.177 4.445 18.158 1.00 94.44 510 GLY A C 1
ATOM 3800 O O . GLY A 1 510 ? -1.243 3.407 18.811 1.00 94.44 510 GLY A O 1
ATOM 3801 N N . ASN A 1 511 ? -1.775 5.572 18.544 1.00 93.19 511 ASN A N 1
ATOM 3802 C CA . ASN A 1 511 ? -2.677 5.707 19.691 1.00 93.19 511 ASN A CA 1
ATOM 3803 C C . ASN A 1 511 ? -4.038 6.341 19.330 1.00 93.19 511 ASN A C 1
ATOM 3805 O O . ASN A 1 511 ? -4.804 6.684 20.231 1.00 93.19 511 ASN A O 1
ATOM 3809 N N . GLN A 1 512 ? -4.330 6.520 18.040 1.00 95.50 512 GLN A N 1
ATOM 3810 C CA . GLN A 1 512 ? -5.543 7.159 17.532 1.00 95.50 512 GLN A CA 1
ATOM 3811 C C . GLN A 1 512 ? -6.516 6.091 17.006 1.00 95.50 512 GLN A C 1
ATOM 3813 O O . GLN A 1 512 ? -6.164 5.364 16.073 1.00 95.50 512 GLN A O 1
ATOM 3818 N N . PRO A 1 513 ? -7.724 5.944 17.588 1.00 96.31 513 PRO A N 1
ATOM 3819 C CA . PRO A 1 513 ? -8.739 5.044 17.053 1.00 96.31 513 PRO A CA 1
ATOM 3820 C C . PRO A 1 513 ? -9.294 5.619 15.744 1.00 96.31 513 PRO A C 1
ATOM 3822 O O . PRO A 1 513 ? -9.743 6.763 15.700 1.00 96.31 513 PRO A O 1
ATOM 3825 N N . ILE A 1 514 ? -9.268 4.809 14.687 1.00 97.19 514 ILE A N 1
ATOM 3826 C CA . ILE A 1 514 ? -9.683 5.183 13.330 1.00 97.19 514 ILE A CA 1
ATOM 3827 C C . ILE A 1 514 ? -11.031 4.553 12.966 1.00 97.19 514 ILE A C 1
ATOM 3829 O O . ILE A 1 514 ? -11.829 5.196 12.290 1.00 97.19 514 ILE A O 1
ATOM 3833 N N . LEU A 1 515 ? -11.311 3.326 13.421 1.00 97.69 515 LEU A N 1
ATOM 3834 C CA . LEU A 1 515 ? -12.561 2.605 13.157 1.00 97.69 515 LEU A CA 1
ATOM 3835 C C . LEU A 1 515 ? -13.173 2.095 14.466 1.00 97.69 515 LEU A C 1
ATOM 3837 O O . LEU A 1 515 ? -12.564 1.284 15.167 1.00 97.69 515 LEU A O 1
ATOM 3841 N N . PHE A 1 516 ? -14.401 2.519 14.763 1.00 97.38 516 PHE A N 1
ATOM 3842 C CA . PHE A 1 516 ? -15.213 1.957 15.841 1.00 97.38 516 PHE A CA 1
ATOM 3843 C C . PHE A 1 516 ? -16.077 0.827 15.274 1.00 97.38 516 PHE A C 1
ATOM 3845 O O . PHE A 1 516 ? -17.032 1.082 14.537 1.00 97.38 516 PHE A O 1
ATOM 3852 N N . CYS A 1 517 ? -15.724 -0.420 15.595 1.00 96.38 517 CYS A N 1
ATOM 3853 C CA . CYS A 1 517 ? -16.389 -1.599 15.040 1.00 96.38 517 CYS A CA 1
ATOM 3854 C C . CYS A 1 517 ? -17.764 -1.800 15.690 1.00 96.38 517 CYS A C 1
ATOM 3856 O O . CYS A 1 517 ? -17.972 -1.467 16.862 1.00 96.38 517 CYS A O 1
ATOM 3858 N N . ARG A 1 518 ? -18.703 -2.417 14.969 1.00 93.69 518 ARG A N 1
ATOM 3859 C CA . ARG A 1 518 ? -20.033 -2.757 15.508 1.00 93.69 518 ARG A CA 1
ATOM 3860 C C . ARG A 1 518 ? -20.019 -3.878 16.536 1.00 93.69 518 ARG A C 1
ATOM 3862 O O . ARG A 1 518 ? -21.004 -4.063 17.256 1.00 93.69 518 ARG A O 1
ATOM 3869 N N . CYS A 1 519 ? -18.931 -4.634 16.609 1.00 90.88 519 CYS A N 1
ATOM 3870 C CA . CYS A 1 519 ? -18.785 -5.738 17.539 1.00 90.88 519 CYS A CA 1
ATOM 3871 C C . CYS A 1 519 ? -18.763 -5.256 18.995 1.00 90.88 519 CYS A C 1
ATOM 3873 O O . CYS A 1 519 ? -17.824 -4.598 19.451 1.00 90.88 519 CYS A O 1
ATOM 3875 N N . LEU A 1 520 ? -19.795 -5.651 19.736 1.00 93.06 520 LEU A N 1
ATOM 3876 C CA . LEU A 1 520 ? -19.905 -5.449 21.173 1.00 93.06 520 LEU A CA 1
ATOM 3877 C C . LEU A 1 520 ? -19.719 -6.767 21.916 1.00 93.06 520 LEU A C 1
ATOM 3879 O O . LEU A 1 520 ? -20.069 -7.836 21.416 1.00 93.06 520 LEU A O 1
ATOM 3883 N N . LYS A 1 521 ? -19.230 -6.686 23.153 1.00 95.50 521 LYS A N 1
ATOM 3884 C CA . LYS A 1 521 ? -19.228 -7.824 24.069 1.00 95.50 521 LYS A CA 1
ATOM 3885 C C . LYS A 1 521 ? -19.530 -7.392 25.495 1.00 95.50 521 LYS A C 1
ATOM 3887 O O . LYS A 1 521 ? -18.951 -6.444 26.013 1.00 95.50 521 LYS A O 1
ATOM 3892 N N . VAL A 1 522 ? -20.418 -8.134 26.145 1.00 95.12 522 VAL A N 1
ATOM 3893 C CA . VAL A 1 522 ? -20.812 -7.920 27.539 1.00 95.12 522 VAL A CA 1
ATOM 3894 C C . VAL A 1 522 ? -20.146 -8.984 28.411 1.00 95.12 522 VAL A C 1
ATOM 3896 O O . VAL A 1 522 ? -20.258 -10.177 28.135 1.00 95.12 522 VAL A O 1
ATOM 3899 N N . THR A 1 523 ? -19.437 -8.575 29.465 1.00 96.31 523 THR A N 1
ATOM 3900 C CA . THR A 1 523 ? -18.752 -9.488 30.396 1.00 96.31 523 THR A CA 1
ATOM 3901 C C . THR A 1 523 ? -19.056 -9.136 31.854 1.00 96.31 523 THR A C 1
ATOM 3903 O O . THR A 1 523 ? -19.448 -8.019 32.177 1.00 96.31 523 THR A O 1
ATOM 3906 N N . ARG A 1 524 ? -18.863 -10.090 32.774 1.00 95.88 524 ARG A N 1
ATOM 3907 C CA . ARG A 1 524 ? -18.903 -9.842 34.235 1.00 95.88 524 ARG A CA 1
ATOM 3908 C C . ARG A 1 524 ? -17.521 -9.545 34.837 1.00 95.88 524 ARG A C 1
ATOM 3910 O O . ARG A 1 524 ? -17.411 -9.324 36.039 1.00 95.88 524 ARG A O 1
ATOM 3917 N N . SER A 1 525 ? -16.473 -9.575 34.015 1.00 95.19 525 SER A N 1
ATOM 3918 C CA . SER A 1 525 ? -15.083 -9.360 34.423 1.00 95.19 525 SER A CA 1
ATOM 3919 C C . SER A 1 525 ? -14.630 -7.949 34.037 1.00 95.19 525 SER A C 1
ATOM 3921 O O . SER A 1 525 ? -14.940 -7.524 32.927 1.00 95.19 525 SER A O 1
ATOM 3923 N N . PRO A 1 526 ? -13.851 -7.245 34.880 1.00 96.38 526 PRO A N 1
ATOM 3924 C CA . PRO A 1 526 ? -13.184 -6.003 34.488 1.00 96.38 526 PRO A CA 1
ATOM 3925 C C . PRO A 1 526 ? -12.058 -6.208 33.462 1.00 96.38 526 PRO A C 1
ATOM 3927 O O . PRO A 1 526 ? -11.515 -5.223 32.971 1.00 96.38 526 PRO A O 1
ATOM 3930 N N . ALA A 1 527 ? -11.674 -7.454 33.163 1.00 96.81 527 ALA A N 1
ATOM 3931 C CA . ALA A 1 527 ? -10.749 -7.753 32.076 1.00 96.81 527 ALA A CA 1
ATOM 3932 C C . ALA A 1 527 ? -11.446 -7.605 30.714 1.00 96.81 527 ALA A C 1
ATOM 3934 O O . ALA A 1 527 ? -12.595 -8.031 30.546 1.00 96.81 527 ALA A O 1
ATOM 3935 N N . SER A 1 528 ? -10.720 -7.039 29.749 1.00 95.25 528 SER A N 1
ATOM 3936 C CA . SER A 1 528 ? -11.112 -7.005 28.340 1.00 95.25 528 SER A CA 1
ATOM 3937 C C . SER A 1 528 ? -11.336 -8.423 27.797 1.00 95.25 528 SER A C 1
ATOM 3939 O O . SER A 1 528 ? -10.639 -9.341 28.227 1.00 95.25 528 SER A O 1
ATOM 3941 N N . PRO A 1 529 ? -12.257 -8.630 26.841 1.00 96.50 529 PRO A N 1
ATOM 3942 C CA . PRO A 1 529 ? -12.391 -9.912 26.161 1.00 96.50 529 PRO A CA 1
ATOM 3943 C C . PRO A 1 529 ? -11.118 -10.328 25.410 1.00 96.50 529 PRO A C 1
ATOM 3945 O O . PRO A 1 529 ? -10.503 -9.511 24.731 1.00 96.50 529 PRO A O 1
ATOM 3948 N N . ASP A 1 530 ? -10.781 -11.617 25.466 1.00 93.38 530 ASP A N 1
ATOM 3949 C CA . ASP A 1 530 ? -9.605 -12.172 24.773 1.00 93.38 530 ASP A CA 1
ATOM 3950 C C . ASP A 1 530 ? -9.877 -12.552 23.306 1.00 93.38 530 ASP A C 1
ATOM 3952 O O . ASP A 1 530 ? -8.951 -12.793 22.535 1.00 93.38 530 ASP A O 1
ATOM 3956 N N . ASN A 1 531 ? -11.148 -12.642 22.897 1.00 92.69 531 ASN A N 1
ATOM 3957 C CA . ASN A 1 531 ? -11.503 -12.981 21.521 1.00 92.69 531 ASN A CA 1
ATOM 3958 C C . ASN A 1 531 ? -11.432 -11.747 20.616 1.00 92.69 531 ASN A C 1
ATOM 3960 O O . ASN A 1 531 ? -11.982 -10.692 20.941 1.00 92.69 531 ASN A O 1
ATOM 3964 N N . LEU A 1 532 ? -10.837 -11.916 19.441 1.00 93.62 532 LEU A N 1
ATOM 3965 C CA . LEU A 1 532 ? -10.973 -10.967 18.342 1.00 93.62 532 LEU A CA 1
ATOM 3966 C C . LEU A 1 532 ? -12.363 -11.153 17.711 1.00 93.62 532 LEU A C 1
ATOM 3968 O O . LEU A 1 532 ? -12.793 -12.298 17.543 1.00 93.62 532 LEU A O 1
ATOM 3972 N N . PRO A 1 533 ? -13.109 -10.072 17.427 1.00 93.12 533 PRO A N 1
ATOM 3973 C CA . PRO A 1 533 ? -14.453 -10.192 16.875 1.00 93.12 533 PRO A CA 1
ATOM 3974 C C . PRO A 1 533 ? -14.490 -10.136 15.341 1.00 93.12 533 PRO A C 1
ATOM 3976 O O . PRO A 1 533 ? -15.501 -10.499 14.750 1.00 93.12 533 PRO A O 1
ATOM 3979 N N . LEU A 1 534 ? -13.401 -9.687 14.711 1.00 93.94 534 LEU A N 1
ATOM 3980 C CA . LEU A 1 534 ? -13.251 -9.624 13.261 1.00 93.94 534 LEU A CA 1
ATOM 3981 C C . LEU A 1 534 ? -12.630 -10.925 12.730 1.00 93.94 534 LEU A C 1
ATOM 3983 O O . LEU A 1 534 ? -11.790 -11.516 13.416 1.00 93.94 534 LEU A O 1
ATOM 3987 N N . PRO A 1 535 ? -13.003 -11.371 11.518 1.00 93.69 535 PRO A N 1
ATOM 3988 C CA . PRO A 1 535 ? -12.332 -12.486 10.869 1.00 93.69 535 PRO A CA 1
ATOM 3989 C C . PRO A 1 535 ? -10.878 -12.125 10.550 1.00 93.69 535 PRO A C 1
ATOM 3991 O O . PRO A 1 535 ? -10.557 -10.981 10.211 1.00 93.69 535 PRO A O 1
ATOM 3994 N N . TRP A 1 536 ? -10.003 -13.125 10.613 1.00 93.62 536 TRP A N 1
ATOM 3995 C CA . TRP A 1 536 ? -8.649 -12.992 10.090 1.00 93.62 536 TRP A CA 1
ATOM 3996 C C . TRP A 1 536 ? -8.696 -12.708 8.585 1.00 93.62 536 TRP A C 1
ATOM 3998 O O . TRP A 1 536 ? -9.605 -13.159 7.881 1.00 93.62 536 TRP A O 1
ATOM 4008 N N . SER A 1 537 ? -7.713 -11.969 8.079 1.00 87.56 537 SER A N 1
ATOM 4009 C CA . SER A 1 537 ? -7.379 -12.061 6.671 1.00 87.56 537 SER A CA 1
ATOM 4010 C C . SER A 1 537 ? -6.941 -13.477 6.374 1.00 87.56 537 SER A C 1
ATOM 4012 O O . SER A 1 537 ? -6.175 -14.088 7.120 1.00 87.56 537 SER A O 1
ATOM 4014 N N . ASP A 1 538 ? -7.458 -13.996 5.265 1.00 79.38 538 ASP A N 1
ATOM 4015 C CA . ASP A 1 538 ? -6.923 -15.181 4.631 1.00 79.38 538 ASP A CA 1
ATOM 4016 C C . ASP A 1 538 ? -5.529 -14.797 4.111 1.00 79.38 538 ASP A C 1
ATOM 4018 O O . ASP A 1 538 ? -5.337 -14.514 2.927 1.00 79.38 538 ASP A O 1
ATOM 4022 N N . SER A 1 539 ? -4.547 -14.738 5.018 1.00 55.56 539 SER A N 1
ATOM 4023 C CA . SER A 1 539 ? -3.149 -14.921 4.667 1.00 55.56 539 SER A CA 1
ATOM 4024 C C . SER A 1 539 ? -3.091 -16.324 4.090 1.00 55.56 539 SER A C 1
ATOM 4026 O O . SER A 1 539 ? -2.977 -17.301 4.832 1.00 55.56 539 SER A O 1
ATOM 4028 N N . GLY A 1 540 ? -3.309 -16.418 2.777 1.00 49.28 540 GLY A N 1
ATOM 4029 C CA . GLY A 1 540 ? -3.269 -17.687 2.075 1.00 49.28 540 GLY A CA 1
ATOM 4030 C C . GLY A 1 540 ? -1.959 -18.390 2.396 1.00 49.28 540 GLY A C 1
ATOM 4031 O O . GLY A 1 540 ? -0.978 -17.724 2.737 1.00 49.28 540 GLY A O 1
ATOM 4032 N N . ASP A 1 541 ? -1.952 -19.716 2.267 1.00 38.22 541 ASP A N 1
ATOM 4033 C CA . ASP A 1 541 ? -0.747 -20.542 2.340 1.00 38.22 541 ASP A CA 1
ATOM 4034 C C . ASP A 1 541 ? 0.246 -20.144 1.227 1.00 38.22 541 ASP A C 1
ATOM 4036 O O . ASP A 1 541 ? 0.464 -20.858 0.247 1.00 38.22 541 ASP A O 1
ATOM 4040 N N . ALA A 1 542 ? 0.886 -18.987 1.391 1.00 40.81 542 ALA A N 1
ATOM 4041 C CA . ALA A 1 542 ? 2.193 -18.674 0.862 1.00 40.81 542 ALA A CA 1
ATOM 4042 C C . ALA A 1 542 ? 3.164 -19.553 1.650 1.00 40.81 542 ALA A C 1
ATOM 4044 O O . ALA A 1 542 ? 3.785 -19.115 2.618 1.00 40.81 542 ALA A O 1
ATOM 4045 N N . GLY A 1 543 ? 3.183 -20.838 1.285 1.00 32.97 543 GLY A N 1
ATOM 4046 C CA . GLY A 1 543 ? 4.048 -21.836 1.888 1.00 32.97 543 GLY A CA 1
ATOM 4047 C C . GLY A 1 543 ? 5.499 -21.390 1.767 1.00 32.97 543 GLY A C 1
ATOM 4048 O O . GLY A 1 543 ? 6.027 -21.318 0.657 1.00 32.97 543 GLY A O 1
ATOM 4049 N N . VAL A 1 544 ? 6.089 -21.075 2.919 1.00 33.16 544 VAL A N 1
ATOM 4050 C CA . VAL A 1 544 ? 7.522 -20.821 3.113 1.00 33.16 544 VAL A CA 1
ATOM 4051 C C . VAL A 1 544 ? 8.259 -22.154 3.205 1.00 33.16 544 VAL A C 1
ATOM 4053 O O . VAL A 1 544 ? 7.757 -23.037 3.937 1.00 33.16 544 VAL A O 1
#

Secondary structure (DSSP, 8-state):
---PPPP-------------------------------------------------------------------------------------------------------------PPPP------------------------------------------------------------------------PPPTT-PPPP-PPPPGGGSTTEEEEEETTEEEEEETTTTEEEEES-SSS-S-EEEEEPPGGGTT-SEEEEBTTSS-EEEEETTEEEEES-TTSPPPS-PEEPPGGGSS-SEEEEETTEEEEEEGGGTEEEEESBTTTTBT-EEEEPPGGGTT-SEEEESSSS-EEEEEEETTTEEEEEE--TTS---EEEPPHHHHTTSTTHHHHHHT-EEEEEEEEEEEE--SSS-EEEEEEEEEEEEE-----S--EE-TTTPPPHHHHHHHHHHHHHHS-GGGT--SB--TTS--SBPEEEEEEEEEEEPTT-EEEEEEEEEEETTEEEEEEEEEEEESSSSPPSS--SPBP-------

Foldseek 3Di:
DDDDDDDDDDDDDDDDDDDDDDDDDDDYDDDDDDDDDDDDDDDDDDDDDDDDDDDDDDDDDDDDDDDDDDDDDDDDDDDDDDDDDDDDDDDDDDDDDDDDDDDDDDDDDDDDDDDDDDDDDDDDDDDDDDDPDDDDDDDDDDDFPDDPDDDDDDDDDDDDDDDDDDDDDDDDDDDDDDDDDDDDDDDPPPDPDPPPPDDDDQQDFAFLVRQFQWAWEDELQWTKTTRLVLQKIWIFRDFFDGPAIEIFGFDPQLHRQRAWEYAQVDQWIWRHDAQWIFIDSDRNDHTDPDIAGFDPVLGDAPYWYHALCWIWRHHLVVQWIWTANDRRHSHPTDIDGHDPVRSQFRHWYAPHNHWIKGWHADPVQGIWIWIDDPPPDIDIHRGDLQSQLQGALSLQNNLVFKDKFKDQQDKDWAQDQAKDWDKDKGKDKFAFAPDDSHRYDYDPPRGDDPLSSVVVSLQSNQCDPVSNRHVQFHCPPGHHPHIDIDIDIDTDIHHHGFMKTKIWMFMDGNPDTTGTGPDIHIDRDPDTDPDDPTDGHCPDCPPD